Protein AF-0000000072249816 (afdb_homodimer)

Secondary structure (DSSP, 8-state):
-------S--HHHHHHHHHHHHHHHHT-HHHHHHHHTS-HHHHHHHHHHHHHHHTS--EE-STT--EE-HHHHHHHHHHHHHHHHHHHHHHHHHHHTT---EEEEEEE-TT-TT-SS-HHHHHHHHHHHH-TTEEEEEEE--HHHHHHHHHTTS-SEEEEE-SS--TTEEEEEEEEEEEEEEEETTSGGGGGGGG--GGGGGGSEEEEESS---HHHHHHHTTSEEEEEESSHHHHHHHHHTTS-BEEEEHHHHHHHHHTTSEEESSTTTSEEEEEEEEEEESSS---HHHHHHHHHHHHHHHH-/-------S--HHHHHHHHHHHHHHHHTSHHHHHHHHTS-HHHHHHHHHHHHHHHTS--EE-STT--EE-HHHHHHHHHHHHHHHHHHHHHHHHHHHTT---EEEEEEE-TT-TT-SS-HHHHHHHHHHHH-TTEEEEEEE--HHHHHHHHHTTS-SEEEEE-SS--TTEEEEEEEEEEEEEEEETTSGGGGGGGG--GGGGGGSEEEEESS---HHHHHHHTTSEEEEEESSHHHHHHHHHTTS-BEEEEHHHHHHHHHTTSEEESSTTTSEEEEEEEEEEESSS---HHHHHHHHHHHHHHHH-

Organism: Acinetobacter pittii (strain PHEA-2) (NCBI:txid871585)

Radius of gyration: 24.22 Å; Cα contacts (8 Å, |Δi|>4): 1113; chains: 2; bounding box: 55×67×76 Å

Nearest PDB structures (foldseek):
  4x6g-assembly1_D  TM=6.056E-01  e=1.115E-17  Pseudomonas aeruginosa PAO1
  6g1d-assembly1_C  TM=5.534E-01  e=1.334E-17  Corynebacterium glutamicum
  4x6g-assembly2_H  TM=5.578E-01  e=2.338E-16  Pseudomonas aeruginosa PAO1
  7dwn-assembly1_D  TM=5.318E-01  e=5.863E-15  Aliivibrio fischeri ES114
  2y7w-assembly2_C  TM=6.709E-01  e=2.942E-09  Burkholderia sp. DNT

Foldseek 3Di:
DPLLAPPDCDPLNLVLLVLLLLCVVQLHLVSSCVVVVHDSVVSVVSQVVNCSNNVHHQWDDDPVGTDGDPVNVVSSVVSLLVVLVVQLVVLVVVVVVVAPAGEAFEEEEPDCCLPDLCLVVVLVVVLCVVHVRYHYHYHYDAPVVRVVCQQSRSHQKYKFWCADDDPQKDWAFDDKWKKFKKAWLLAPCLVPQQDDDLQCQQVAEAEDEPGGDHPVLVVLCVSYNHDHYDPDQVRRVVVRLVRRYMYMDTCSSCVVCVVVNTMDGHNRVPGMDIITITMMHGPDDDHRVSSVSSVVSSVVSVVVD/DPLLAPPDCDPLNLVLLVLLLLCVVQLHLVSSCVVVVHDSVVSVVSQVVNCSNNVHHQWDDDPVGTDGDPVNVVSSVVSLLVVLVVQLVVLVVVVVVVAPAGEAFEEEEPDCCLPDLCLVVVLVVVLCVVHVRYHYHYHYDAPVVRVVCQQSRSHQKYKFWCADDDPQKDWAFDDKWKKFKKAWLLAPCLVPQQDDDLQCQQVAEAEDEPGGDHPVLVVLCVSHNHDHYDPDQVRRVVVRLVRRYMYMDTCSSCVVCVVVNTMDGHNRVPGMDIITITMMHGPDDDHRVSSVSSVVSSVVSVVVD

Solvent-accessible surface area (backbone atoms only — not comparable to full-atom values): 31962 Å² total; per-residue (Å²): 130,75,76,54,63,75,81,70,88,44,72,67,49,50,50,40,51,49,52,50,48,43,27,59,50,26,55,26,59,68,55,25,20,72,75,70,72,44,53,52,69,55,53,51,50,42,49,50,51,47,26,57,42,65,67,45,67,40,57,46,75,62,74,77,32,69,41,70,31,73,59,20,52,52,50,49,52,51,46,44,40,51,52,28,51,52,52,50,51,52,34,53,56,28,46,75,66,74,38,72,47,44,76,45,36,37,29,33,42,82,80,55,79,54,45,84,84,38,62,67,37,53,38,51,29,50,48,49,69,77,27,73,56,41,29,46,33,35,35,65,49,52,66,66,56,35,54,50,32,20,67,58,46,53,18,64,30,25,39,37,71,67,62,75,89,41,71,56,44,41,79,40,88,73,45,76,44,47,26,30,31,30,32,5,58,74,20,88,52,52,86,49,23,80,74,58,58,72,82,56,42,45,79,40,43,17,50,37,70,52,44,72,64,36,71,70,53,52,58,57,54,68,52,41,31,62,54,29,38,15,46,44,70,63,39,38,49,39,45,17,61,34,18,67,24,33,30,70,42,44,49,61,67,45,40,63,41,38,76,71,59,42,36,44,57,37,28,60,91,77,39,60,46,76,42,46,28,24,41,33,32,47,55,68,87,82,66,53,61,65,55,51,52,50,49,52,52,39,51,53,49,61,74,75,100,129,76,75,53,62,73,81,68,88,44,70,67,48,50,50,41,50,49,51,51,48,42,27,59,51,27,54,26,60,70,53,25,20,72,76,71,71,45,53,53,69,55,52,51,49,43,49,50,51,47,25,58,41,64,66,45,67,40,56,45,74,59,74,78,33,69,41,72,31,74,60,20,53,53,50,48,52,52,46,44,38,50,52,27,50,52,49,50,50,51,33,54,55,29,47,76,66,73,39,71,48,45,78,47,36,37,27,33,40,80,80,54,80,52,45,84,85,40,61,66,37,53,38,51,28,50,47,50,70,77,28,75,56,42,29,46,34,34,34,65,48,53,64,65,56,33,52,51,32,20,67,59,46,54,19,64,30,27,39,37,71,66,62,74,88,39,71,58,43,41,79,41,88,72,45,75,42,48,29,31,31,29,32,5,57,74,19,89,52,52,88,48,25,80,75,57,59,71,81,55,42,46,78,40,43,17,51,36,70,52,43,72,63,38,71,70,53,51,58,57,54,68,52,40,31,62,55,29,37,13,46,45,71,64,40,38,49,41,45,17,61,33,18,66,23,33,30,70,42,44,49,58,66,44,40,64,41,38,76,71,59,40,34,43,58,37,28,61,91,77,39,60,47,73,43,45,27,23,40,33,30,48,53,70,88,82,66,53,62,66,56,50,51,51,50,53,52,40,52,52,49,64,74,72,101

Structure (mmCIF, N/CA/C/O backbone):
data_AF-0000000072249816-model_v1
#
loop_
_entity.id
_entity.type
_entity.pdbx_description
1 polymer 'Transcriptional regulator'
#
loop_
_atom_site.group_PDB
_atom_site.id
_atom_site.type_symbol
_atom_site.label_atom_id
_atom_site.label_alt_id
_atom_site.label_comp_id
_atom_site.label_asym_id
_atom_site.label_entity_id
_atom_site.label_seq_id
_atom_site.pdbx_PDB_ins_code
_atom_site.Cartn_x
_atom_site.Cartn_y
_atom_site.Cartn_z
_atom_site.occupancy
_atom_site.B_iso_or_equiv
_atom_site.auth_seq_id
_atom_site.auth_comp_id
_atom_site.auth_asym_id
_atom_site.auth_atom_id
_atom_site.pdbx_PDB_model_num
ATOM 1 N N . MET A 1 1 ? 0.755 10.743 -43.551 1 25.53 1 MET A N 1
ATOM 2 C CA . MET A 1 1 ? 0.562 9.318 -43.294 1 25.53 1 MET A CA 1
ATOM 3 C C . MET A 1 1 ? -0.553 9.094 -42.278 1 25.53 1 MET A C 1
ATOM 5 O O . MET A 1 1 ? -0.63 9.798 -41.27 1 25.53 1 MET A O 1
ATOM 9 N N . LYS A 1 2 ? -1.658 8.435 -42.629 1 35.37 2 LYS A N 1
ATOM 10 C CA . LYS A 1 2 ? -2.855 8.132 -41.85 1 35.37 2 LYS A CA 1
ATOM 11 C C . LYS A 1 2 ? -2.49 7.581 -40.474 1 35.37 2 LYS A C 1
ATOM 13 O O . LYS A 1 2 ? -1.516 6.839 -40.335 1 35.37 2 LYS A O 1
ATOM 18 N N . PRO A 1 3 ? -2.859 8.143 -39.456 1 36.42 3 PRO A N 1
ATOM 19 C CA . PRO A 1 3 ? -2.564 7.537 -38.156 1 36.42 3 PRO A CA 1
ATOM 20 C C . PRO A 1 3 ? -2.72 6.018 -38.165 1 36.42 3 PRO A C 1
ATOM 22 O O . PRO A 1 3 ? -3.739 5.501 -38.632 1 36.42 3 PRO A O 1
ATOM 25 N N . LYS A 1 4 ? -1.803 5.319 -38.584 1 37.99 4 LYS A N 1
ATOM 26 C CA . LYS A 1 4 ? -1.902 3.863 -38.625 1 37.99 4 LYS A CA 1
ATOM 27 C C . LYS A 1 4 ? -2.565 3.322 -37.361 1 37.99 4 LYS A C 1
ATOM 29 O O . LYS A 1 4 ? -1.973 3.358 -36.28 1 37.99 4 LYS A O 1
ATOM 34 N N . LYS A 1 5 ? -3.882 3.415 -37.203 1 45.05 5 LYS A N 1
ATOM 35 C CA . LYS A 1 5 ? -4.727 2.825 -36.169 1 45.05 5 LYS A CA 1
ATOM 36 C C . LYS A 1 5 ? -4.392 1.351 -35.961 1 45.05 5 LYS A C 1
ATOM 38 O O . LYS A 1 5 ? -3.939 0.675 -36.887 1 45.05 5 LYS A O 1
ATOM 43 N N . LEU A 1 6 ? -4.098 0.973 -34.747 1 47.79 6 LEU A N 1
ATOM 44 C CA . LEU A 1 6 ? -3.891 -0.442 -34.457 1 47.79 6 LEU A CA 1
ATOM 45 C C . LEU A 1 6 ? -4.992 -1.292 -35.081 1 47.79 6 LEU A C 1
ATOM 47 O O . LEU A 1 6 ? -6 -1.584 -34.433 1 47.79 6 LEU A O 1
ATOM 51 N N . ASN A 1 7 ? -5.336 -1.299 -36.279 1 45.24 7 ASN A N 1
ATOM 52 C CA . ASN A 1 7 ? -6.415 -2.038 -36.926 1 45.24 7 ASN A CA 1
ATOM 53 C C . ASN A 1 7 ? -6.388 -3.516 -36.546 1 45.24 7 ASN A C 1
ATOM 55 O O . ASN A 1 7 ? -7.439 -4.141 -36.392 1 45.24 7 ASN A O 1
ATOM 59 N N . GLN A 1 8 ? -5.219 -4.19 -36.523 1 45.59 8 GLN A N 1
ATOM 60 C CA . GLN A 1 8 ? -5.104 -5.598 -36.159 1 45.59 8 GLN A CA 1
ATOM 61 C C . GLN A 1 8 ? -4.003 -5.811 -35.124 1 45.59 8 GLN A C 1
ATOM 63 O O . GLN A 1 8 ? -2.88 -5.333 -35.298 1 45.59 8 GLN A O 1
ATOM 68 N N . VAL A 1 9 ? -4.52 -6.211 -33.939 1 49.81 9 VAL A N 1
ATOM 69 C CA . VAL A 1 9 ? -3.543 -6.537 -32.905 1 49.81 9 VAL A CA 1
ATOM 70 C C . VAL A 1 9 ? -2.828 -7.838 -33.263 1 49.81 9 VAL A C 1
ATOM 72 O O . VAL A 1 9 ? -3.459 -8.894 -33.362 1 49.81 9 VAL A O 1
ATOM 75 N N . THR A 1 10 ? -1.571 -7.753 -33.672 1 53.46 10 THR A N 1
ATOM 76 C CA . THR A 1 10 ? -0.736 -8.901 -34.01 1 53.46 10 THR A CA 1
ATOM 77 C C . THR A 1 10 ? 0.048 -9.377 -32.79 1 53.46 10 THR A C 1
ATOM 79 O O . THR A 1 10 ? 0.032 -8.728 -31.743 1 53.46 10 THR A O 1
ATOM 82 N N . ASP A 1 11 ? 0.606 -10.57 -32.869 1 57.52 11 ASP A N 1
ATOM 83 C CA . ASP A 1 11 ? 1.483 -11.109 -31.834 1 57.52 11 ASP A CA 1
ATOM 84 C C . ASP A 1 11 ? 2.568 -10.103 -31.455 1 57.52 11 ASP A C 1
ATOM 86 O O . ASP A 1 11 ? 2.913 -9.968 -30.28 1 57.52 11 ASP A O 1
ATOM 90 N N . PHE A 1 12 ? 3.017 -9.535 -32.503 1 56.73 12 PHE A N 1
ATOM 91 C CA . PHE A 1 12 ? 4.065 -8.544 -32.289 1 56.73 12 PHE A CA 1
ATOM 92 C C . PHE A 1 12 ? 3.541 -7.371 -31.47 1 56.73 12 PHE A C 1
ATOM 94 O O . PHE A 1 12 ? 4.236 -6.865 -30.586 1 56.73 12 PHE A O 1
ATOM 101 N N . ASP A 1 13 ? 2.372 -7.041 -31.68 1 67.45 13 ASP A N 1
ATOM 102 C CA . ASP A 1 13 ? 1.775 -5.952 -30.913 1 67.45 13 ASP A CA 1
ATOM 103 C C . ASP A 1 13 ? 1.629 -6.332 -29.441 1 67.45 13 ASP A C 1
ATOM 105 O O . ASP A 1 13 ? 1.894 -5.517 -28.555 1 67.45 13 ASP A O 1
ATOM 109 N N . ILE A 1 14 ? 1.343 -7.559 -29.304 1 70.65 14 ILE A N 1
ATOM 110 C CA . ILE A 1 14 ? 1.154 -8.05 -27.943 1 70.65 14 ILE A CA 1
ATOM 111 C C . ILE A 1 14 ? 2.488 -8.038 -27.2 1 70.65 14 ILE A C 1
ATOM 113 O O . ILE A 1 14 ? 2.545 -7.693 -26.017 1 70.65 14 ILE A O 1
ATOM 117 N N . LYS A 1 15 ? 3.494 -8.378 -27.899 1 77.05 15 LYS A N 1
ATOM 118 C CA . LYS A 1 15 ? 4.834 -8.341 -27.32 1 77.05 15 LYS A CA 1
ATOM 119 C C . LYS A 1 15 ? 5.218 -6.922 -26.911 1 77.05 15 LYS A C 1
ATOM 121 O O . LYS A 1 15 ? 5.763 -6.71 -25.825 1 77.05 15 LYS A O 1
ATOM 126 N N . LEU A 1 16 ? 4.94 -6.016 -27.775 1 79.57 16 LEU A N 1
ATOM 127 C CA . LEU A 1 16 ? 5.244 -4.619 -27.484 1 79.57 16 LEU A CA 1
ATOM 128 C C . LEU A 1 16 ? 4.449 -4.129 -26.278 1 79.57 16 LEU A C 1
ATOM 130 O O . LEU A 1 16 ? 4.978 -3.403 -25.433 1 79.57 16 LEU A O 1
ATOM 134 N N . LEU A 1 17 ? 3.254 -4.588 -26.251 1 80.7 17 LEU A N 1
ATOM 135 C CA . LEU A 1 17 ? 2.393 -4.215 -25.133 1 80.7 17 LEU A CA 1
ATOM 136 C C . LEU A 1 17 ? 2.923 -4.791 -23.824 1 80.7 17 LEU A C 1
ATOM 138 O O . LEU A 1 17 ? 2.902 -4.118 -22.791 1 80.7 17 LEU A O 1
ATOM 142 N N . LYS A 1 18 ? 3.448 -5.959 -23.9 1 81.19 18 LYS A N 1
ATOM 143 C CA . LYS A 1 18 ? 4.017 -6.607 -22.722 1 81.19 18 LYS A CA 1
ATOM 144 C C . LYS A 1 18 ? 5.286 -5.896 -22.262 1 81.19 18 LYS A C 1
ATOM 146 O O . LYS A 1 18 ? 5.53 -5.764 -21.061 1 81.19 18 LYS A O 1
ATOM 151 N N . ILE A 1 19 ? 6.061 -5.516 -23.165 1 82.47 19 ILE A N 1
ATOM 152 C CA . ILE A 1 19 ? 7.279 -4.778 -22.85 1 82.47 19 ILE A CA 1
ATOM 153 C C . ILE A 1 19 ? 6.923 -3.471 -22.144 1 82.47 19 ILE A C 1
ATOM 155 O O . ILE A 1 19 ? 7.512 -3.134 -21.114 1 82.47 19 ILE A O 1
ATOM 159 N N . PHE A 1 20 ? 5.921 -2.763 -22.715 1 86.24 20 PHE A N 1
ATOM 160 C CA . PHE A 1 20 ? 5.452 -1.521 -22.112 1 86.24 20 PHE A CA 1
ATOM 161 C C . PHE A 1 20 ? 4.946 -1.765 -20.695 1 86.24 20 PHE A C 1
ATOM 163 O O . PHE A 1 20 ? 5.294 -1.027 -19.771 1 86.24 20 PHE A O 1
ATOM 170 N N . LYS A 1 21 ? 4.19 -2.77 -20.557 1 85.31 21 LYS A N 1
ATOM 171 C CA . LYS A 1 21 ? 3.662 -3.103 -19.237 1 85.31 21 LYS A CA 1
ATOM 172 C C . LYS A 1 21 ? 4.79 -3.362 -18.242 1 85.31 21 LYS A C 1
ATOM 174 O O . LYS A 1 21 ? 4.732 -2.908 -17.098 1 85.31 21 LYS A O 1
ATOM 179 N N . THR A 1 22 ? 5.781 -4.082 -18.644 1 82.14 22 THR A N 1
ATOM 180 C CA . THR A 1 22 ? 6.905 -4.423 -17.779 1 82.14 22 THR A CA 1
ATOM 181 C C . THR A 1 22 ? 7.678 -3.17 -17.377 1 82.14 22 THR A C 1
ATOM 183 O O . THR A 1 22 ? 8.063 -3.018 -16.216 1 82.14 22 THR A O 1
ATOM 186 N N . VAL A 1 23 ? 7.848 -2.32 -18.343 1 83.45 23 VAL A N 1
ATOM 187 C CA . VAL A 1 23 ? 8.544 -1.067 -18.07 1 83.45 23 VAL A CA 1
ATOM 188 C C . VAL A 1 23 ? 7.76 -0.254 -17.042 1 83.45 23 VAL A C 1
ATOM 190 O O . VAL A 1 23 ? 8.346 0.351 -16.142 1 83.45 23 VAL A O 1
ATOM 193 N N . CYS A 1 24 ? 6.466 -0.272 -17.216 1 81.74 24 CYS A N 1
ATOM 194 C CA . CYS A 1 24 ? 5.611 0.478 -16.303 1 81.74 24 CYS A CA 1
ATOM 195 C C . CYS A 1 24 ? 5.649 -0.123 -14.903 1 81.74 24 CYS A C 1
ATOM 197 O O . CYS A 1 24 ? 5.699 0.606 -13.91 1 81.74 24 CYS A O 1
ATOM 199 N N . ASP A 1 25 ? 5.623 -1.416 -14.907 1 75.95 25 ASP A N 1
ATOM 200 C CA . ASP A 1 25 ? 5.643 -2.124 -13.631 1 75.95 25 ASP A CA 1
ATOM 201 C C . ASP A 1 25 ? 6.941 -1.856 -12.874 1 75.95 25 ASP A C 1
ATOM 203 O O . ASP A 1 25 ? 6.937 -1.732 -11.648 1 75.95 25 ASP A O 1
ATOM 207 N N . CYS A 1 26 ? 8.026 -1.753 -13.655 1 70.74 26 CYS A N 1
ATOM 208 C CA . CYS A 1 26 ? 9.347 -1.564 -13.065 1 70.74 26 CYS A CA 1
ATOM 209 C C . CYS A 1 26 ? 9.646 -0.083 -12.861 1 70.74 26 CYS A C 1
ATOM 211 O O . CYS A 1 26 ? 10.59 0.272 -12.153 1 70.74 26 CYS A O 1
ATOM 213 N N . HIS A 1 27 ? 8.835 0.771 -13.477 1 66.83 27 HIS A N 1
ATOM 214 C CA . HIS A 1 27 ? 8.992 2.221 -13.475 1 66.83 27 HIS A CA 1
ATOM 215 C C . HIS A 1 27 ? 10.382 2.625 -13.954 1 66.83 27 HIS A C 1
ATOM 217 O O . HIS A 1 27 ? 10.9 3.672 -13.558 1 66.83 27 HIS A O 1
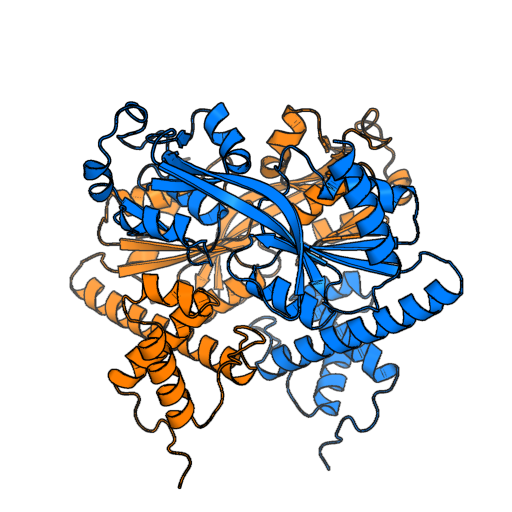ATOM 223 N N . SER A 1 28 ? 11.072 1.723 -14.576 1 70.06 28 SER A N 1
ATOM 224 C CA . SER A 1 28 ? 12.44 1.962 -15.023 1 70.06 28 SER A CA 1
ATOM 225 C C . SER A 1 28 ? 12.791 1.089 -16.223 1 70.06 28 SER A C 1
ATOM 227 O O . SER A 1 28 ? 12.496 -0.108 -16.234 1 70.06 28 SER A O 1
ATOM 229 N N . PHE A 1 29 ? 13.452 1.753 -17.197 1 75.12 29 PHE A N 1
ATOM 230 C CA . PHE A 1 29 ? 13.931 0.997 -18.348 1 75.12 29 PHE A CA 1
ATOM 231 C C . PHE A 1 29 ? 15.067 0.064 -17.949 1 75.12 29 PHE A C 1
ATOM 233 O O . PHE A 1 29 ? 15.145 -1.069 -18.43 1 75.12 29 PHE A O 1
ATOM 240 N N . THR A 1 30 ? 15.762 0.579 -16.96 1 70.95 30 THR A N 1
ATOM 241 C CA . THR A 1 30 ? 16.9 -0.214 -16.507 1 70.95 30 THR A CA 1
ATOM 242 C C . THR A 1 30 ? 16.429 -1.468 -15.778 1 70.95 30 THR A C 1
ATOM 244 O O . THR A 1 30 ? 16.917 -2.568 -16.044 1 70.95 30 THR A O 1
ATOM 247 N N . SER A 1 31 ? 15.504 -1.276 -14.958 1 72.28 31 SER A N 1
ATOM 248 C CA . SER A 1 31 ? 14.989 -2.417 -14.207 1 72.28 31 SER A CA 1
ATOM 249 C C . SER A 1 31 ? 14.256 -3.394 -15.119 1 72.28 31 SER A C 1
ATOM 251 O O . SER A 1 31 ? 14.294 -4.606 -14.899 1 72.28 31 SER A O 1
ATOM 253 N N . ALA A 1 32 ? 13.66 -2.85 -16.1 1 79.09 32 ALA A N 1
ATOM 254 C CA . ALA A 1 32 ? 12.916 -3.677 -17.047 1 79.09 32 ALA A CA 1
ATOM 255 C C . ALA A 1 32 ? 13.857 -4.565 -17.857 1 79.09 32 ALA A C 1
ATOM 257 O O . ALA A 1 32 ? 13.461 -5.634 -18.327 1 79.09 32 ALA A O 1
ATOM 258 N N . GLU A 1 33 ? 15.128 -4.16 -17.916 1 78.96 33 GLU A N 1
ATOM 259 C CA . GLU A 1 33 ? 16.11 -4.957 -18.646 1 78.96 33 GLU A CA 1
ATOM 260 C C . GLU A 1 33 ? 16.262 -6.345 -18.03 1 78.96 33 GLU A C 1
ATOM 262 O O . GLU A 1 33 ? 16.268 -7.35 -18.745 1 78.96 33 GLU A O 1
ATOM 267 N N . SER A 1 34 ? 16.363 -6.309 -16.839 1 69.9 34 SER A N 1
ATOM 268 C CA . SER A 1 34 ? 16.598 -7.555 -16.116 1 69.9 34 SER A CA 1
ATOM 269 C C . SER A 1 34 ? 15.399 -8.492 -16.225 1 69.9 34 SER A C 1
ATOM 271 O O . SER A 1 34 ? 15.564 -9.704 -16.38 1 69.9 34 SER A O 1
ATOM 273 N N . ILE A 1 35 ? 14.317 -7.942 -16.257 1 67.88 35 ILE A N 1
ATOM 274 C CA . ILE A 1 35 ? 13.089 -8.73 -16.242 1 67.88 35 ILE A CA 1
ATOM 275 C C . ILE A 1 35 ? 12.792 -9.249 -17.647 1 67.88 35 ILE A C 1
ATOM 277 O O . ILE A 1 35 ? 12.393 -10.404 -17.817 1 67.88 35 ILE A O 1
ATOM 281 N N . LEU A 1 36 ? 13.048 -8.442 -18.651 1 75.74 36 LEU A N 1
ATOM 282 C CA . LEU A 1 36 ? 12.679 -8.769 -20.023 1 75.74 36 LEU A CA 1
ATOM 283 C C . LEU A 1 36 ? 13.809 -9.511 -20.729 1 75.74 36 LEU A C 1
ATOM 285 O O . LEU A 1 36 ? 13.587 -10.156 -21.756 1 75.74 36 LEU A O 1
ATOM 289 N N . GLY A 1 37 ? 15.05 -9.358 -20.21 1 74.17 37 GLY A N 1
ATOM 290 C CA . GLY A 1 37 ? 16.193 -10.014 -20.824 1 74.17 37 GLY A CA 1
ATOM 291 C C . GLY A 1 37 ? 16.636 -9.355 -22.117 1 74.17 37 GLY A C 1
ATOM 292 O O . GLY A 1 37 ? 17.185 -10.016 -23.001 1 74.17 37 GLY A O 1
ATOM 293 N N . ILE A 1 38 ? 16.219 -8.185 -22.353 1 79.79 38 ILE A N 1
ATOM 294 C CA . ILE A 1 38 ? 16.636 -7.431 -23.53 1 79.79 38 ILE A CA 1
ATOM 295 C C . ILE A 1 38 ? 17.271 -6.111 -23.099 1 79.79 38 ILE A C 1
ATOM 297 O O . ILE A 1 38 ? 17.069 -5.657 -21.97 1 79.79 38 ILE A O 1
ATOM 301 N N . SER A 1 39 ? 18.131 -5.562 -23.917 1 84.62 39 SER A N 1
ATOM 302 C CA . SER A 1 39 ? 18.883 -4.353 -23.596 1 84.62 39 SER A CA 1
ATOM 303 C C . SER A 1 39 ? 17.96 -3.146 -23.467 1 84.62 39 SER A C 1
ATOM 305 O O . SER A 1 39 ? 16.86 -3.137 -24.023 1 84.62 39 SER A O 1
ATOM 307 N N . ARG A 1 40 ? 18.448 -2.17 -22.793 1 85.85 40 ARG A N 1
ATOM 308 C CA . ARG A 1 40 ? 17.724 -0.914 -22.627 1 85.85 40 ARG A CA 1
ATOM 309 C C . ARG A 1 40 ? 17.431 -0.268 -23.977 1 85.85 40 ARG A C 1
ATOM 311 O O . ARG A 1 40 ? 16.366 0.32 -24.171 1 85.85 40 ARG A O 1
ATOM 318 N N . SER A 1 41 ? 18.406 -0.316 -24.896 1 86.22 41 SER A N 1
ATOM 319 C CA . SER A 1 41 ? 18.223 0.236 -26.234 1 86.22 41 SER A CA 1
ATOM 320 C C . SER A 1 41 ? 17.099 -0.478 -26.977 1 86.22 41 SER A C 1
ATOM 322 O O . SER A 1 41 ? 16.295 0.161 -27.66 1 86.22 41 SER A O 1
ATOM 324 N N . ALA A 1 42 ? 17.054 -1.824 -26.762 1 86.46 42 ALA A N 1
ATOM 325 C CA . ALA A 1 42 ? 15.989 -2.605 -27.386 1 86.46 42 ALA A CA 1
ATOM 326 C C . ALA A 1 42 ? 14.627 -2.236 -26.805 1 86.46 42 ALA A C 1
ATOM 328 O O . ALA A 1 42 ? 13.645 -2.112 -27.54 1 86.46 42 ALA A O 1
ATOM 329 N N . ILE A 1 43 ? 14.594 -2.09 -25.492 1 88.6 43 ILE A N 1
ATOM 330 C CA . ILE A 1 43 ? 13.357 -1.692 -24.829 1 88.6 43 ILE A CA 1
ATOM 331 C C . ILE A 1 43 ? 12.894 -0.341 -25.369 1 88.6 43 ILE A C 1
ATOM 333 O O . ILE A 1 43 ? 11.714 -0.163 -25.683 1 88.6 43 ILE A O 1
ATOM 337 N N . SER A 1 44 ? 13.814 0.634 -25.508 1 86.96 44 SER A N 1
ATOM 338 C CA . SER A 1 44 ? 13.497 1.971 -26 1 86.96 44 SER A CA 1
ATOM 339 C C . SER A 1 44 ? 12.971 1.923 -27.431 1 86.96 44 SER A C 1
ATOM 341 O O . SER A 1 44 ? 12.03 2.64 -27.776 1 86.96 44 SER A O 1
ATOM 343 N N . LEU A 1 45 ? 13.572 1.086 -28.262 1 86.89 45 LEU A N 1
ATOM 344 C CA . LEU A 1 45 ? 13.141 0.919 -29.646 1 86.89 45 LEU A CA 1
ATOM 345 C C . LEU A 1 45 ? 11.725 0.357 -29.711 1 86.89 45 LEU A C 1
ATOM 347 O O . LEU A 1 45 ? 10.899 0.833 -30.493 1 86.89 45 LEU A O 1
ATOM 351 N N . HIS A 1 46 ? 11.554 -0.641 -28.891 1 85.8 46 HIS A N 1
ATOM 352 C CA . HIS A 1 46 ? 10.233 -1.258 -28.851 1 85.8 46 HIS A CA 1
ATOM 353 C C . HIS A 1 46 ? 9.177 -0.267 -28.372 1 85.8 46 HIS A C 1
ATOM 355 O O . HIS A 1 46 ? 8.06 -0.245 -28.892 1 85.8 46 HIS A O 1
ATOM 361 N N . MET A 1 47 ? 9.509 0.529 -27.418 1 87.2 47 MET A N 1
ATOM 362 C CA . MET A 1 47 ? 8.604 1.548 -26.892 1 87.2 47 MET A CA 1
ATOM 363 C C . MET A 1 47 ? 8.267 2.58 -27.963 1 87.2 47 MET A C 1
ATOM 365 O O . MET A 1 47 ? 7.108 2.973 -28.109 1 87.2 47 MET A O 1
ATOM 369 N N . SER A 1 48 ? 9.29 3.018 -28.668 1 87.84 48 SER A N 1
ATOM 370 C CA . SER A 1 48 ? 9.089 3.982 -29.745 1 87.84 48 SER A CA 1
ATOM 371 C C . SER A 1 48 ? 8.206 3.406 -30.846 1 87.84 48 SER A C 1
ATOM 373 O O . SER A 1 48 ? 7.346 4.103 -31.389 1 87.84 48 SER A O 1
ATOM 375 N N . ASP A 1 49 ? 8.473 2.188 -31.165 1 84.37 49 ASP A N 1
ATOM 376 C CA . ASP A 1 49 ? 7.664 1.514 -32.176 1 84.37 49 ASP A CA 1
ATOM 377 C C . ASP A 1 49 ? 6.197 1.455 -31.755 1 84.37 49 ASP A C 1
ATOM 379 O O . ASP A 1 49 ? 5.303 1.726 -32.56 1 84.37 49 ASP A O 1
ATOM 383 N N . LEU A 1 50 ? 5.965 1.078 -30.528 1 85.55 50 LEU A N 1
ATOM 384 C CA . LEU A 1 50 ? 4.608 1.002 -29.999 1 85.55 50 LEU A CA 1
ATOM 385 C C . LEU A 1 50 ? 3.927 2.365 -30.05 1 85.55 50 LEU A C 1
ATOM 387 O O . LEU A 1 50 ? 2.774 2.473 -30.475 1 85.55 50 LEU A O 1
ATOM 391 N N . GLU A 1 51 ? 4.64 3.405 -29.642 1 88.13 51 GLU A N 1
ATOM 392 C CA . GLU A 1 51 ? 4.094 4.758 -29.641 1 88.13 51 GLU A CA 1
ATOM 393 C C . GLU A 1 51 ? 3.768 5.223 -31.058 1 88.13 51 GLU A C 1
ATOM 395 O O . GLU A 1 51 ? 2.746 5.874 -31.284 1 88.13 51 GLU A O 1
ATOM 400 N N . ASN A 1 52 ? 4.575 4.86 -31.983 1 81.45 52 ASN A N 1
ATOM 401 C CA . ASN A 1 52 ? 4.35 5.203 -33.383 1 81.45 52 ASN A CA 1
ATOM 402 C C . ASN A 1 52 ? 3.117 4.499 -33.942 1 81.45 52 ASN A C 1
ATOM 404 O O . ASN A 1 52 ? 2.329 5.104 -34.671 1 81.45 52 ASN A O 1
ATOM 408 N N . ARG A 1 53 ? 2.993 3.302 -33.587 1 75.35 53 ARG A N 1
ATOM 409 C CA . ARG A 1 53 ? 1.869 2.513 -34.08 1 75.35 53 ARG A CA 1
ATOM 410 C C . ARG A 1 53 ? 0.55 3.021 -33.508 1 75.35 53 ARG A C 1
ATOM 412 O O . ARG A 1 53 ? -0.476 3.004 -34.191 1 75.35 53 ARG A O 1
ATOM 419 N N . LEU A 1 54 ? 0.652 3.419 -32.268 1 78.74 54 LEU A N 1
ATOM 420 C CA . LEU A 1 54 ? -0.553 3.894 -31.597 1 78.74 54 LEU A CA 1
ATOM 421 C C . LEU A 1 54 ? -0.808 5.364 -31.912 1 78.74 54 LEU A C 1
ATOM 423 O O . LEU A 1 54 ? -1.918 5.863 -31.711 1 78.74 54 LEU A O 1
ATOM 427 N N . GLY A 1 55 ? 0.222 6.079 -32.322 1 78.54 55 GLY A N 1
ATOM 428 C CA . GLY A 1 55 ? 0.114 7.499 -32.618 1 78.54 55 GLY A CA 1
ATOM 429 C C . GLY A 1 55 ? 0.053 8.365 -31.375 1 78.54 55 GLY A C 1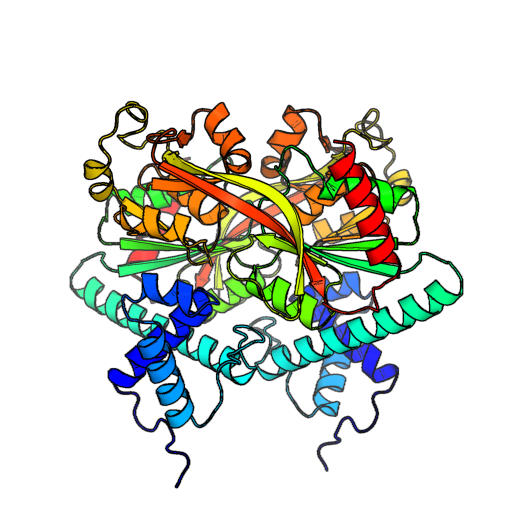
ATOM 430 O O . GLY A 1 55 ? -0.497 9.468 -31.406 1 78.54 55 GLY A O 1
ATOM 431 N N . ILE A 1 56 ? 0.398 7.775 -30.241 1 80.67 56 ILE A N 1
ATOM 432 C CA . ILE A 1 56 ? 0.364 8.53 -28.994 1 80.67 56 ILE A CA 1
ATOM 433 C C . ILE A 1 56 ? 1.635 8.261 -28.192 1 80.67 56 ILE A C 1
ATOM 435 O O . ILE A 1 56 ? 2.247 7.198 -28.324 1 80.67 56 ILE A O 1
ATOM 439 N N . ARG A 1 57 ? 2.004 9.277 -27.378 1 86.4 57 ARG A N 1
ATOM 440 C CA . ARG A 1 57 ? 3.111 9.103 -26.442 1 86.4 57 ARG A CA 1
ATOM 441 C C . ARG A 1 57 ? 2.636 8.452 -25.147 1 86.4 57 ARG A C 1
ATOM 443 O O . ARG A 1 57 ? 1.618 8.856 -24.581 1 86.4 57 ARG A O 1
ATOM 450 N N . LEU A 1 58 ? 3.372 7.374 -24.796 1 86.09 58 LEU A N 1
ATOM 451 C CA . LEU A 1 58 ? 2.928 6.596 -23.644 1 86.09 58 LEU A CA 1
ATOM 452 C C . LEU A 1 58 ? 3.688 7.004 -22.387 1 86.09 58 LEU A C 1
ATOM 454 O O . LEU A 1 58 ? 3.187 6.839 -21.272 1 86.09 58 LEU A O 1
ATOM 458 N N . CYS A 1 59 ? 4.89 7.467 -22.554 1 84.57 59 CYS A N 1
ATOM 459 C CA . CYS A 1 59 ? 5.692 7.817 -21.388 1 84.57 59 CYS A CA 1
ATOM 460 C C . CYS A 1 59 ? 6.652 8.956 -21.708 1 84.57 59 CYS A C 1
ATOM 462 O O . CYS A 1 59 ? 6.902 9.253 -22.877 1 84.57 59 CYS A O 1
ATOM 464 N N . GLN A 1 60 ? 6.881 9.676 -20.667 1 79.6 60 GLN A N 1
ATOM 465 C CA . GLN A 1 60 ? 7.991 10.621 -20.712 1 79.6 60 GLN A CA 1
ATOM 466 C C . GLN A 1 60 ? 9.294 9.962 -20.268 1 79.6 60 GLN A C 1
ATOM 468 O O . GLN A 1 60 ? 9.301 9.153 -19.338 1 79.6 60 GLN A O 1
ATOM 473 N N . ARG A 1 61 ? 10.243 10.054 -21.234 1 72.91 61 ARG A N 1
ATOM 474 C CA . ARG A 1 61 ? 11.539 9.467 -20.907 1 72.91 61 ARG A CA 1
ATOM 475 C C . ARG A 1 61 ? 12.668 10.464 -21.146 1 72.91 61 ARG A C 1
ATOM 477 O O . ARG A 1 61 ? 12.496 11.44 -21.879 1 72.91 61 ARG A O 1
ATOM 484 N N . GLY A 1 62 ? 13.67 10.35 -20.365 1 65.63 62 GLY A N 1
ATOM 485 C CA . GLY A 1 62 ? 14.816 11.241 -20.442 1 65.63 62 GLY A CA 1
ATOM 486 C C . GLY A 1 62 ? 15.335 11.666 -19.081 1 65.63 62 GLY A C 1
ATOM 487 O O . GLY A 1 62 ? 15.319 10.879 -18.132 1 65.63 62 GLY A O 1
ATOM 488 N N . ARG A 1 63 ? 15.736 12.882 -19.08 1 61.44 63 ARG A N 1
ATOM 489 C CA . ARG A 1 63 ? 16.421 13.411 -17.905 1 61.44 63 ARG A CA 1
ATOM 490 C C . ARG A 1 63 ? 15.471 13.515 -16.717 1 61.44 63 ARG A C 1
ATOM 492 O O . ARG A 1 63 ? 15.897 13.41 -15.564 1 61.44 63 ARG A O 1
ATOM 499 N N . ALA A 1 64 ? 14.249 13.627 -17.135 1 60.35 64 ALA A N 1
ATOM 500 C CA . ALA A 1 64 ? 13.27 13.842 -16.073 1 60.35 64 ALA A CA 1
ATOM 501 C C . ALA A 1 64 ? 12.789 12.515 -15.493 1 60.35 64 ALA A C 1
ATOM 503 O O . ALA A 1 64 ? 11.998 12.494 -14.547 1 60.35 64 ALA A O 1
ATOM 504 N N . GLY A 1 65 ? 13.38 11.415 -15.981 1 66.95 65 GLY A N 1
ATOM 505 C CA . GLY A 1 65 ? 12.971 10.1 -15.514 1 66.95 65 GLY A CA 1
ATOM 506 C C . GLY A 1 65 ? 11.776 9.544 -16.265 1 66.95 65 GLY A C 1
ATOM 507 O O . GLY A 1 65 ? 11.34 10.123 -17.263 1 66.95 65 GLY A O 1
ATOM 508 N N . PHE A 1 66 ? 11.319 8.323 -15.841 1 73.42 66 PHE A N 1
ATOM 509 C CA . PHE A 1 66 ? 10.203 7.628 -16.473 1 73.42 66 PHE A CA 1
ATOM 510 C C . PHE A 1 66 ? 8.882 8.028 -15.828 1 73.42 66 PHE A C 1
ATOM 512 O O . PHE A 1 66 ? 8.75 8.002 -14.602 1 73.42 66 PHE A O 1
ATOM 519 N N . ALA A 1 67 ? 7.987 8.63 -16.627 1 79.15 67 ALA A N 1
ATOM 520 C CA . ALA A 1 67 ? 6.622 8.871 -16.167 1 79.15 67 ALA A CA 1
ATOM 521 C C . ALA A 1 67 ? 5.609 8.552 -17.262 1 79.15 67 ALA A C 1
ATOM 523 O O . ALA A 1 67 ? 5.84 8.851 -18.436 1 79.15 67 ALA A O 1
ATOM 524 N N . LEU A 1 68 ? 4.533 7.933 -16.784 1 80.07 68 LEU A N 1
ATOM 525 C CA . LEU A 1 68 ? 3.463 7.656 -17.736 1 80.07 68 LEU A CA 1
ATOM 526 C C . LEU A 1 68 ? 2.725 8.937 -18.112 1 80.07 68 LEU A C 1
ATOM 528 O O . LEU A 1 68 ? 2.496 9.798 -17.261 1 80.07 68 LEU A O 1
ATOM 532 N N . THR A 1 69 ? 2.457 9.09 -19.428 1 77.82 69 THR A N 1
ATOM 533 C CA . THR A 1 69 ? 1.484 10.097 -19.836 1 77.82 69 THR A CA 1
ATOM 534 C C . THR A 1 69 ? 0.07 9.67 -19.452 1 77.82 69 THR A C 1
ATOM 536 O O . THR A 1 69 ? -0.146 8.533 -19.026 1 77.82 69 THR A O 1
ATOM 539 N N . ASP A 1 70 ? -0.834 10.558 -19.597 1 71.46 70 ASP A N 1
ATOM 540 C CA . ASP A 1 70 ? -2.23 10.202 -19.362 1 71.46 70 ASP A CA 1
ATOM 541 C C . ASP A 1 70 ? -2.685 9.101 -20.317 1 71.46 70 ASP A C 1
ATOM 543 O O . ASP A 1 70 ? -3.365 8.159 -19.908 1 71.46 70 ASP A O 1
ATOM 547 N N . GLU A 1 71 ? -2.282 9.279 -21.49 1 75.18 71 GLU A N 1
ATOM 548 C CA . GLU A 1 71 ? -2.597 8.261 -22.488 1 75.18 71 GLU A CA 1
ATOM 549 C C . GLU A 1 71 ? -1.909 6.938 -22.163 1 75.18 71 GLU A C 1
ATOM 551 O O . GLU A 1 71 ? -2.49 5.867 -22.349 1 75.18 71 GLU A O 1
ATOM 556 N N . GLY A 1 72 ? -0.735 7.074 -21.643 1 80.81 72 GLY A N 1
ATOM 557 C CA . GLY A 1 72 ? 0.002 5.888 -21.237 1 80.81 72 GLY A CA 1
ATOM 558 C C . GLY A 1 72 ? -0.678 5.115 -20.122 1 80.81 72 GLY A C 1
ATOM 559 O O . GLY A 1 72 ? -0.733 3.884 -20.157 1 80.81 72 GLY A O 1
ATOM 560 N N . ARG A 1 73 ? -1.229 5.818 -19.245 1 79.7 73 ARG A N 1
ATOM 561 C CA . ARG A 1 73 ? -1.947 5.194 -18.138 1 79.7 73 ARG A CA 1
ATOM 562 C C . ARG A 1 73 ? -3.193 4.468 -18.633 1 79.7 73 ARG A C 1
ATOM 564 O O . ARG A 1 73 ? -3.498 3.365 -18.175 1 79.7 73 ARG A O 1
ATOM 571 N N . GLU A 1 74 ? -3.861 5.072 -19.576 1 76.07 74 GLU A N 1
ATOM 572 C CA . GLU A 1 74 ? -5.053 4.457 -20.153 1 76.07 74 GLU A CA 1
ATOM 573 C C . GLU A 1 74 ? -4.699 3.191 -20.929 1 76.07 74 GLU A C 1
ATOM 575 O O . GLU A 1 74 ? -5.363 2.162 -20.785 1 76.07 74 GLU A O 1
ATOM 580 N N . ILE A 1 75 ? -3.672 3.32 -21.712 1 78.66 75 ILE A N 1
ATOM 581 C CA . ILE A 1 75 ? -3.243 2.183 -22.52 1 78.66 75 ILE A CA 1
ATOM 582 C C . ILE A 1 75 ? -2.784 1.047 -21.609 1 78.66 75 ILE A C 1
ATOM 584 O O . ILE A 1 75 ? -3.047 -0.125 -21.887 1 78.66 75 ILE A O 1
ATOM 588 N N . LEU A 1 76 ? -2.116 1.429 -20.492 1 83.92 76 LEU A N 1
ATOM 589 C CA . LEU A 1 76 ? -1.678 0.428 -19.526 1 83.92 76 LEU A CA 1
ATOM 590 C C . LEU A 1 76 ? -2.869 -0.33 -18.951 1 83.92 76 LEU A C 1
ATOM 592 O O . LEU A 1 76 ? -2.827 -1.556 -18.823 1 83.92 76 LEU A O 1
ATOM 596 N N . GLU A 1 77 ? -3.898 0.346 -18.701 1 78.77 77 GLU A N 1
ATOM 597 C CA . GLU A 1 77 ? -5.116 -0.289 -18.207 1 78.77 77 GLU A CA 1
ATOM 598 C C . GLU A 1 77 ? -5.702 -1.241 -19.245 1 78.77 77 GLU A C 1
ATOM 600 O O . GLU A 1 77 ? -6.138 -2.344 -18.908 1 78.77 77 GLU A O 1
ATOM 605 N N . TYR A 1 78 ? -5.667 -0.791 -20.505 1 74.21 78 TYR A N 1
ATOM 606 C CA . TYR A 1 78 ? -6.178 -1.634 -21.58 1 74.21 78 TYR A CA 1
ATOM 607 C C . TYR A 1 78 ? -5.321 -2.883 -21.749 1 74.21 78 TYR A C 1
ATOM 609 O O . TYR A 1 78 ? -5.843 -3.973 -21.994 1 74.21 78 TYR A O 1
ATOM 617 N N . ILE A 1 79 ? -4.056 -2.677 -21.543 1 79.63 79 ILE A N 1
ATOM 618 C CA . ILE A 1 79 ? -3.139 -3.806 -21.658 1 79.63 79 ILE A CA 1
ATOM 619 C C . ILE A 1 79 ? -3.426 -4.819 -20.551 1 79.63 79 ILE A C 1
ATOM 621 O O . ILE A 1 79 ? -3.431 -6.028 -20.793 1 79.63 79 ILE A O 1
ATOM 625 N N . GLU A 1 80 ? -3.68 -4.35 -19.437 1 80.18 80 GLU A N 1
ATOM 626 C CA . GLU A 1 80 ? -3.966 -5.228 -18.306 1 80.18 80 GLU A CA 1
ATOM 627 C C . GLU A 1 80 ? -5.245 -6.028 -18.538 1 80.18 80 GLU A C 1
ATOM 629 O O . GLU A 1 80 ? -5.296 -7.225 -18.247 1 80.18 80 GLU A O 1
ATOM 634 N N . VAL A 1 81 ? -6.211 -5.433 -19.121 1 74.35 81 VAL A N 1
ATOM 635 C CA . VAL A 1 81 ? -7.467 -6.109 -19.431 1 74.35 81 VAL A CA 1
ATOM 636 C C . VAL A 1 81 ? -7.235 -7.158 -20.515 1 74.35 81 VAL A C 1
ATOM 638 O O . VAL A 1 81 ? -7.703 -8.294 -20.399 1 74.35 81 VAL A O 1
ATOM 641 N N . LEU A 1 82 ? -6.459 -6.72 -21.529 1 73.36 82 LEU A N 1
ATOM 642 C CA . LEU A 1 82 ? -6.168 -7.636 -22.626 1 73.36 82 LEU A CA 1
ATOM 643 C C . LEU A 1 82 ? -5.381 -8.845 -22.132 1 73.36 82 LEU A C 1
ATOM 645 O O . LEU A 1 82 ? -5.706 -9.985 -22.472 1 73.36 82 LEU A O 1
ATOM 649 N N . THR A 1 83 ? -4.35 -8.582 -21.324 1 77.08 83 THR A N 1
ATOM 650 C CA . THR A 1 83 ? -3.515 -9.662 -20.811 1 77.08 83 THR A CA 1
ATOM 651 C C . THR A 1 83 ? -4.325 -10.593 -19.913 1 77.08 83 THR A C 1
ATOM 653 O O . THR A 1 83 ? -4.15 -11.812 -19.955 1 77.08 83 THR A O 1
ATOM 656 N N . ALA A 1 84 ? -5.2 -10.063 -19.187 1 75.01 84 ALA A N 1
ATOM 657 C CA . ALA A 1 84 ? -6.086 -10.862 -18.343 1 75.01 84 ALA A CA 1
ATOM 658 C C . ALA A 1 84 ? -7.008 -11.735 -19.189 1 75.01 84 ALA A C 1
ATOM 660 O O . ALA A 1 84 ? -7.248 -12.899 -18.857 1 75.01 84 ALA A O 1
ATOM 661 N N . ALA A 1 85 ? -7.487 -11.137 -20.245 1 70.65 85 ALA A N 1
ATOM 662 C CA . ALA A 1 85 ? -8.359 -11.897 -21.137 1 70.65 85 ALA A CA 1
ATOM 663 C C . ALA A 1 85 ? -7.602 -13.047 -21.796 1 70.65 85 ALA A C 1
ATOM 665 O O . ALA A 1 85 ? -8.134 -14.151 -21.932 1 70.65 85 ALA A O 1
ATOM 666 N N . ILE A 1 86 ? -6.434 -12.773 -22.2 1 68.99 86 ILE A N 1
ATOM 667 C CA . ILE A 1 86 ? -5.59 -13.803 -22.795 1 68.99 86 ILE A CA 1
ATOM 668 C C . ILE A 1 86 ? -5.345 -14.919 -21.781 1 68.99 86 ILE A C 1
ATOM 670 O O . ILE A 1 86 ? -5.464 -16.102 -22.11 1 68.99 86 ILE A O 1
ATOM 674 N N . GLU A 1 87 ? -5 -14.531 -20.596 1 74.2 87 GLU A N 1
ATOM 675 C CA . GLU A 1 87 ? -4.761 -15.515 -19.544 1 74.2 87 GLU A CA 1
ATOM 676 C C . GLU A 1 87 ? -6.022 -16.32 -19.245 1 74.2 87 GLU A C 1
ATOM 678 O O . GLU A 1 87 ? -5.951 -17.526 -18.998 1 74.2 87 GLU A O 1
ATOM 683 N N . ASP A 1 88 ? -7.131 -15.635 -19.217 1 71.24 88 ASP A N 1
ATOM 684 C CA . ASP A 1 88 ? -8.408 -16.312 -19.012 1 71.24 88 ASP A CA 1
ATOM 685 C C . ASP A 1 88 ? -8.655 -17.36 -20.095 1 71.24 88 ASP A C 1
ATOM 687 O O . ASP A 1 88 ? -9.109 -18.467 -19.802 1 71.24 88 ASP A O 1
ATOM 691 N N . PHE A 1 89 ? -8.373 -17.032 -21.325 1 64.14 89 PHE A N 1
ATOM 692 C CA . PHE A 1 89 ? -8.504 -17.958 -22.444 1 64.14 89 PHE A CA 1
ATOM 693 C C . PHE A 1 89 ? -7.613 -19.179 -22.243 1 64.14 89 PHE A C 1
ATOM 695 O O . PHE A 1 89 ? -8.065 -20.316 -22.394 1 64.14 89 PHE A O 1
ATOM 702 N N . ARG A 1 90 ? -6.397 -18.903 -21.903 1 68.05 90 ARG A N 1
ATOM 703 C CA . ARG A 1 90 ? -5.453 -19.987 -21.652 1 68.05 90 ARG A CA 1
ATOM 704 C C . ARG A 1 90 ? -5.951 -20.9 -20.537 1 68.05 90 ARG A C 1
ATOM 706 O O . ARG A 1 90 ? -5.863 -22.125 -20.645 1 68.05 90 ARG A O 1
ATOM 713 N N . SER A 1 91 ? -6.445 -20.303 -19.482 1 70.95 91 SER A N 1
ATOM 714 C CA . SER A 1 91 ? -6.956 -21.047 -18.336 1 70.95 91 SER A CA 1
ATOM 715 C C . SER A 1 91 ? -8.133 -21.933 -18.731 1 70.95 91 SER A C 1
ATOM 717 O O . SER A 1 91 ? -8.221 -23.085 -18.301 1 70.95 91 SER A O 1
ATOM 719 N N . LYS A 1 92 ? -8.976 -21.448 -19.529 1 68.05 92 LYS A N 1
ATOM 720 C CA . LYS A 1 92 ? -10.134 -22.209 -19.989 1 68.05 92 LYS A CA 1
ATOM 721 C C . LYS A 1 92 ? -9.706 -23.39 -20.856 1 68.05 92 LYS A C 1
ATOM 723 O O . LYS A 1 92 ? -10.246 -24.49 -20.726 1 68.05 92 LYS A O 1
ATOM 728 N N . VAL A 1 93 ? -8.753 -23.143 -21.687 1 64.83 93 VAL A N 1
ATOM 729 C CA . VAL A 1 93 ? -8.224 -24.212 -22.528 1 64.83 93 VAL A CA 1
ATOM 730 C C . VAL A 1 93 ? -7.587 -25.29 -21.654 1 64.83 93 VAL A C 1
ATOM 732 O O . VAL A 1 93 ? -7.782 -26.484 -21.89 1 64.83 93 VAL A O 1
ATOM 735 N N . ASN A 1 94 ? -6.806 -24.89 -20.688 1 65.32 94 ASN A N 1
ATOM 736 C CA . ASN A 1 94 ? -6.164 -25.829 -19.774 1 65.32 94 ASN A CA 1
ATOM 737 C C . ASN A 1 94 ? -7.192 -26.622 -18.973 1 65.32 94 ASN A C 1
ATOM 739 O O . ASN A 1 94 ? -6.996 -27.809 -18.705 1 65.32 94 ASN A O 1
ATOM 743 N N . GLN A 1 95 ? -8.186 -25.943 -18.538 1 66.78 95 GLN A N 1
ATOM 744 C CA . GLN A 1 95 ? -9.277 -26.596 -17.821 1 66.78 95 GLN A CA 1
ATOM 745 C C . GLN A 1 95 ? -9.875 -27.732 -18.646 1 66.78 95 GLN A C 1
ATOM 747 O O . GLN A 1 95 ? -10.207 -28.789 -18.107 1 66.78 95 GLN A O 1
ATOM 752 N N . MET A 1 96 ? -9.957 -27.54 -19.842 1 63.83 96 MET A N 1
ATOM 753 C CA . MET A 1 96 ? -10.484 -28.566 -20.738 1 63.83 96 MET A CA 1
ATOM 754 C C . MET A 1 96 ? -9.607 -29.813 -20.714 1 63.83 96 MET A C 1
ATOM 756 O O . MET A 1 96 ? -10.096 -30.924 -20.925 1 63.83 96 MET A O 1
ATOM 760 N N . HIS A 1 97 ? -8.333 -29.577 -20.324 1 63.98 97 HIS A N 1
ATOM 761 C CA . HIS A 1 97 ? -7.397 -30.695 -20.278 1 63.98 97 HIS A CA 1
ATOM 762 C C . HIS A 1 97 ? -7.136 -31.136 -18.842 1 63.98 97 HIS A C 1
ATOM 764 O O . HIS A 1 97 ? -6.195 -31.89 -18.581 1 63.98 97 HIS A O 1
ATOM 770 N N . ASN A 1 98 ? -7.921 -30.685 -17.91 1 65.61 98 ASN A N 1
ATOM 771 C CA . ASN A 1 98 ? -7.866 -31 -16.486 1 65.61 98 ASN A CA 1
ATOM 772 C C . ASN A 1 98 ? -6.492 -30.691 -15.897 1 65.61 98 ASN A C 1
ATOM 774 O O . ASN A 1 98 ? -5.973 -31.46 -15.086 1 65.61 98 ASN A O 1
ATOM 778 N N . ARG A 1 99 ? -5.905 -29.813 -16.481 1 72.62 99 ARG A N 1
ATOM 779 C CA . ARG A 1 99 ? -4.607 -29.402 -15.956 1 72.62 99 ARG A CA 1
ATOM 780 C C . ARG A 1 99 ? -4.705 -28.057 -15.245 1 72.62 99 ARG A C 1
ATOM 782 O O . ARG A 1 99 ? -5.276 -27.105 -15.781 1 72.62 99 ARG A O 1
ATOM 789 N N . LEU A 1 100 ? -4.43 -28.177 -13.945 1 80.78 100 LEU A N 1
ATOM 790 C CA . LEU A 1 100 ? -4.402 -26.913 -13.218 1 80.78 100 LEU A CA 1
ATOM 791 C C . LEU A 1 100 ? -3.083 -26.182 -13.448 1 80.78 100 LEU A C 1
ATOM 793 O O . LEU A 1 100 ? -2.121 -26.378 -12.702 1 80.78 100 LEU A O 1
ATOM 797 N N . LYS A 1 101 ? -3.051 -25.501 -14.581 1 81.44 101 LYS A N 1
ATOM 798 C CA . LYS A 1 101 ? -1.878 -24.723 -14.969 1 81.44 101 LYS A CA 1
ATOM 799 C C . LYS A 1 101 ? -2.263 -23.29 -15.328 1 81.44 101 LYS A C 1
ATOM 801 O O . LYS A 1 101 ? -3.307 -23.057 -15.94 1 81.44 101 LYS A O 1
ATOM 806 N N . GLY A 1 102 ? -1.373 -22.392 -14.847 1 86 102 GLY A N 1
ATOM 807 C CA . GLY A 1 102 ? -1.633 -21 -15.177 1 86 102 GLY A CA 1
ATOM 808 C C . GLY A 1 102 ? -1.358 -20.052 -14.025 1 86 102 GLY A C 1
ATOM 809 O O . GLY A 1 102 ? -0.63 -20.396 -13.091 1 86 102 GLY A O 1
ATOM 810 N N . GLU A 1 103 ? -1.956 -18.83 -14.188 1 89.18 103 GLU A N 1
ATOM 811 C CA . GLU A 1 103 ? -1.705 -17.778 -13.207 1 89.18 103 GLU A CA 1
ATOM 812 C C . GLU A 1 103 ? -2.898 -17.597 -12.274 1 89.18 103 GLU A C 1
ATOM 814 O O . GLU A 1 103 ? -4.049 -17.711 -12.701 1 89.18 103 GLU A O 1
ATOM 819 N N . PHE A 1 104 ? -2.621 -17.495 -11.084 1 94.29 104 PHE A N 1
ATOM 820 C CA . PHE A 1 104 ? -3.596 -17.076 -10.085 1 94.29 104 PHE A CA 1
ATOM 821 C C . PHE A 1 104 ? -3.275 -15.678 -9.568 1 94.29 104 PHE A C 1
ATOM 823 O O . PHE A 1 104 ? -2.305 -15.491 -8.83 1 94.29 104 PHE A O 1
ATOM 830 N N . ASN A 1 105 ? -4.066 -14.667 -9.961 1 95.25 105 ASN A N 1
ATOM 831 C CA . ASN A 1 105 ? -3.881 -13.27 -9.582 1 95.25 105 ASN A CA 1
ATOM 832 C C . ASN A 1 105 ? -4.824 -12.866 -8.453 1 95.25 105 ASN A C 1
ATOM 834 O O . ASN A 1 105 ? -6.042 -12.826 -8.639 1 95.25 105 ASN A O 1
ATOM 838 N N . ILE A 1 106 ? -4.249 -12.529 -7.288 1 97.64 106 ILE A N 1
ATOM 839 C CA . ILE A 1 106 ? -5.062 -12.197 -6.123 1 97.64 106 ILE A CA 1
ATOM 840 C C . ILE A 1 106 ? -4.642 -10.836 -5.572 1 97.64 106 ILE A C 1
ATOM 842 O O . ILE A 1 106 ? -3.451 -10.522 -5.516 1 97.64 106 ILE A O 1
ATOM 846 N N . GLY A 1 107 ? -5.598 -9.95 -5.348 1 98.04 107 GLY A N 1
ATOM 847 C CA . GLY A 1 107 ? -5.375 -8.668 -4.699 1 98.04 107 GLY A CA 1
ATOM 848 C C . GLY A 1 107 ? -5.771 -8.664 -3.234 1 98.04 107 GLY A C 1
ATOM 849 O O . GLY A 1 107 ? -6.827 -9.184 -2.87 1 98.04 107 GLY A O 1
ATOM 850 N N . ILE A 1 108 ? -4.908 -8.088 -2.398 1 97.66 108 ILE A N 1
ATOM 851 C CA . ILE A 1 108 ? -5.152 -8.084 -0.959 1 97.66 108 ILE A CA 1
ATOM 852 C C . ILE A 1 108 ? -4.903 -6.686 -0.398 1 97.66 108 ILE A C 1
ATOM 854 O O . ILE A 1 108 ? -3.907 -6.042 -0.736 1 97.66 108 ILE A O 1
ATOM 858 N N . ILE A 1 109 ? -5.77 -6.222 0.414 1 96.03 109 ILE A N 1
ATOM 859 C CA . ILE A 1 109 ? -5.546 -4.941 1.076 1 96.03 109 ILE A CA 1
ATOM 860 C C . ILE A 1 109 ? -4.352 -5.051 2.022 1 96.03 109 ILE A C 1
ATOM 862 O O . ILE A 1 109 ? -3.956 -6.154 2.407 1 96.03 109 ILE A O 1
ATOM 866 N N . ASN A 1 110 ? -3.888 -3.96 2.429 1 93.44 110 ASN A N 1
ATOM 867 C CA . ASN A 1 110 ? -2.663 -3.927 3.22 1 93.44 110 ASN A CA 1
ATOM 868 C C . ASN A 1 110 ? -2.907 -4.395 4.652 1 93.44 110 ASN A C 1
ATOM 870 O O . ASN A 1 110 ? -4.013 -4.252 5.176 1 93.44 110 ASN A O 1
ATOM 874 N N . ASN A 1 111 ? -1.862 -5.023 5.221 1 94.41 111 ASN A N 1
ATOM 875 C CA . ASN A 1 111 ? -1.692 -5.322 6.639 1 94.41 111 ASN A CA 1
ATOM 876 C C . ASN A 1 111 ? -2.592 -6.473 7.081 1 94.41 111 ASN A C 1
ATOM 878 O O . ASN A 1 111 ? -3.064 -6.495 8.219 1 94.41 111 ASN A O 1
ATOM 882 N N . LEU A 1 112 ? -2.864 -7.432 6.167 1 95.96 112 LEU A N 1
ATOM 883 C CA . LEU A 1 112 ? -3.637 -8.613 6.536 1 95.96 112 LEU A CA 1
ATOM 884 C C . LEU A 1 112 ? -2.717 -9.791 6.842 1 95.96 112 LEU A C 1
ATOM 886 O O . LEU A 1 112 ? -3.162 -10.81 7.374 1 95.96 112 LEU A O 1
ATOM 890 N N . VAL A 1 113 ? -1.438 -9.674 6.547 1 95.84 113 VAL A N 1
ATOM 891 C CA . VAL A 1 113 ? -0.499 -10.786 6.651 1 95.84 113 VAL A CA 1
ATOM 892 C C . VAL A 1 113 ? -0.366 -11.215 8.111 1 95.84 113 VAL A C 1
ATOM 894 O O . VAL A 1 113 ? 0.028 -12.348 8.398 1 95.84 113 VAL A O 1
ATOM 897 N N . THR A 1 114 ? -0.792 -10.346 9.076 1 94.6 114 THR A N 1
ATOM 898 C CA . THR A 1 114 ? -0.66 -10.629 10.501 1 94.6 114 THR A CA 1
ATOM 899 C C . THR A 1 114 ? -1.954 -11.214 11.058 1 94.6 114 THR A C 1
ATOM 901 O O . THR A 1 114 ? -2.077 -11.426 12.267 1 94.6 114 THR A O 1
ATOM 904 N N . MET A 1 115 ? -2.94 -11.466 10.223 1 93.69 115 MET A N 1
ATOM 905 C CA . MET A 1 115 ? -4.169 -12.108 10.679 1 93.69 115 MET A CA 1
ATOM 906 C C . MET A 1 115 ? -3.874 -13.468 11.303 1 93.69 115 MET A C 1
ATOM 908 O O . MET A 1 115 ? -3.189 -14.296 10.701 1 93.69 115 MET A O 1
ATOM 912 N N . PRO A 1 116 ? -4.395 -13.733 12.446 1 89.86 116 PRO A N 1
ATOM 913 C CA . PRO A 1 116 ? -4.01 -14.935 13.188 1 89.86 116 PRO A CA 1
ATOM 914 C C . PRO A 1 116 ? -4.459 -16.222 12.5 1 89.86 116 PRO A C 1
ATOM 916 O O . PRO A 1 116 ? -3.736 -17.222 12.52 1 89.86 116 PRO A O 1
ATOM 919 N N . ARG A 1 117 ? -5.639 -16.334 11.934 1 90.64 117 ARG A N 1
ATOM 920 C CA . ARG A 1 117 ? -6.154 -17.58 11.376 1 90.64 117 ARG A CA 1
ATOM 921 C C . ARG A 1 117 ? -5.409 -17.958 10.1 1 90.64 117 ARG A C 1
ATOM 923 O O . ARG A 1 117 ? -5.324 -19.137 9.75 1 90.64 117 ARG A O 1
ATOM 930 N N . GLY A 1 118 ? -4.914 -16.962 9.317 1 91.74 118 GLY A N 1
ATOM 931 C CA . GLY A 1 118 ? -4.066 -17.179 8.156 1 91.74 118 GLY A CA 1
ATOM 932 C C . GLY A 1 118 ? -4.759 -17.945 7.045 1 91.74 118 GLY A C 1
ATOM 933 O O . GLY A 1 118 ? -4.144 -18.786 6.387 1 91.74 118 GLY A O 1
ATOM 934 N N . TYR A 1 119 ? -6.019 -17.799 6.896 1 94.5 119 TYR A N 1
ATOM 935 C CA . TYR A 1 119 ? -6.789 -18.535 5.899 1 94.5 119 TYR A CA 1
ATOM 936 C C . TYR A 1 119 ? -6.19 -18.359 4.509 1 94.5 119 TYR A C 1
ATOM 938 O O . TYR A 1 119 ? -6.071 -19.324 3.751 1 94.5 119 TYR A O 1
ATOM 946 N N . ILE A 1 120 ? -5.788 -17.166 4.173 1 95.18 120 ILE A N 1
ATOM 947 C CA . ILE A 1 120 ? -5.232 -16.878 2.855 1 95.18 120 ILE A CA 1
ATOM 948 C C . ILE A 1 120 ? -3.894 -17.596 2.691 1 95.18 120 ILE A C 1
ATOM 950 O O . ILE A 1 120 ? -3.704 -18.357 1.74 1 95.18 120 ILE A O 1
ATOM 954 N N . THR A 1 121 ? -3.017 -17.405 3.652 1 95.44 121 THR A N 1
ATOM 955 C CA . THR A 1 121 ? -1.676 -17.976 3.597 1 95.44 121 THR A CA 1
ATOM 956 C C . THR A 1 121 ? -1.739 -19.499 3.537 1 95.44 121 THR A C 1
ATOM 958 O O . THR A 1 121 ? -1.067 -20.122 2.712 1 95.44 121 THR A O 1
ATOM 961 N N . ASN A 1 122 ? -2.542 -20.06 4.339 1 95.78 122 ASN A N 1
ATOM 962 C CA . ASN A 1 122 ? -2.643 -21.514 4.407 1 95.78 122 ASN A CA 1
ATOM 963 C C . ASN A 1 122 ? -3.255 -22.093 3.135 1 95.78 122 ASN A C 1
ATOM 965 O O . ASN A 1 122 ? -2.866 -23.175 2.69 1 95.78 122 ASN A O 1
ATOM 969 N N . THR A 1 123 ? -4.217 -21.433 2.612 1 97.14 123 THR A N 1
ATOM 970 C CA . THR A 1 123 ? -4.821 -21.897 1.368 1 97.14 123 THR A CA 1
ATOM 971 C C . THR A 1 123 ? -3.832 -21.782 0.211 1 97.14 123 THR A C 1
ATOM 973 O O . THR A 1 123 ? -3.756 -22.672 -0.639 1 97.14 123 THR A O 1
ATOM 976 N N . LEU A 1 124 ? -3.106 -20.702 0.149 1 96.67 124 LEU A N 1
ATOM 977 C CA . LEU A 1 124 ? -2.061 -20.544 -0.856 1 96.67 124 LEU A CA 1
ATOM 978 C C . LEU A 1 124 ? -1.005 -21.635 -0.719 1 96.67 124 LEU A C 1
ATOM 980 O O . LEU A 1 124 ? -0.457 -22.103 -1.72 1 96.67 124 LEU A O 1
ATOM 984 N N . THR A 1 125 ? -0.694 -22.001 0.542 1 96.33 125 THR A N 1
ATOM 985 C CA . THR A 1 125 ? 0.22 -23.107 0.805 1 96.33 125 THR A CA 1
ATOM 986 C C . THR A 1 125 ? -0.254 -24.378 0.106 1 96.33 125 THR A C 1
ATOM 988 O O . THR A 1 125 ? 0.51 -25.013 -0.624 1 96.33 125 THR A O 1
ATOM 991 N N . GLN A 1 126 ? -1.501 -24.701 0.323 1 96.22 126 GLN A N 1
ATOM 992 C CA . GLN A 1 126 ? -2.078 -25.91 -0.255 1 96.22 126 GLN A CA 1
ATOM 993 C C . GLN A 1 126 ? -2.098 -25.837 -1.779 1 96.22 126 GLN A C 1
ATOM 995 O O . GLN A 1 126 ? -1.807 -26.825 -2.457 1 96.22 126 GLN A O 1
ATOM 1000 N N . LEU A 1 127 ? -2.478 -24.717 -2.302 1 95.48 127 LEU A N 1
ATOM 1001 C CA . LEU A 1 127 ? -2.514 -24.526 -3.747 1 95.48 127 LEU A CA 1
ATOM 1002 C C . LEU A 1 127 ? -1.134 -24.747 -4.359 1 95.48 127 LEU A C 1
ATOM 1004 O O . LEU A 1 127 ? -1.001 -25.454 -5.361 1 95.48 127 LEU A O 1
ATOM 1008 N N . ALA A 1 128 ? -0.148 -24.152 -3.753 1 93.39 128 ALA A N 1
ATOM 1009 C CA . ALA A 1 128 ? 1.218 -24.259 -4.259 1 93.39 128 ALA A CA 1
ATOM 1010 C C . ALA A 1 128 ? 1.742 -25.687 -4.127 1 93.39 128 ALA A C 1
ATOM 1012 O O . ALA A 1 128 ? 2.515 -26.151 -4.967 1 93.39 128 ALA A O 1
ATOM 1013 N N . GLU A 1 129 ? 1.352 -26.377 -3.109 1 93.48 129 GLU A N 1
ATOM 1014 C CA . GLU A 1 129 ? 1.801 -27.741 -2.844 1 93.48 129 GLU A CA 1
ATOM 1015 C C . GLU A 1 129 ? 1.172 -28.729 -3.822 1 93.48 129 GLU A C 1
ATOM 1017 O O . GLU A 1 129 ? 1.853 -29.618 -4.337 1 93.48 129 GLU A O 1
ATOM 1022 N N . GLU A 1 130 ? -0.072 -28.569 -4.072 1 93.61 130 GLU A N 1
ATOM 1023 C CA . GLU A 1 130 ? -0.825 -29.554 -4.843 1 93.61 130 GLU A CA 1
ATOM 1024 C C . GLU A 1 130 ? -0.75 -29.259 -6.338 1 93.61 130 GLU A C 1
ATOM 1026 O O . GLU A 1 130 ? -0.97 -30.147 -7.163 1 93.61 130 GLU A O 1
ATOM 1031 N N . HIS A 1 131 ? -0.463 -28.008 -6.61 1 91.09 131 HIS A N 1
ATOM 1032 C CA . HIS A 1 131 ? -0.462 -27.608 -8.013 1 91.09 131 HIS A CA 1
ATOM 1033 C C . HIS A 1 131 ? 0.755 -26.749 -8.34 1 91.09 131 HIS A C 1
ATOM 1035 O O . HIS A 1 131 ? 0.639 -25.529 -8.483 1 91.09 131 HIS A O 1
ATOM 1041 N N . ALA A 1 132 ? 1.822 -27.333 -8.641 1 86.15 132 ALA A N 1
ATOM 1042 C CA . ALA A 1 132 ? 3.129 -26.695 -8.781 1 86.15 132 ALA A CA 1
ATOM 1043 C C . ALA A 1 132 ? 3.192 -25.844 -10.046 1 86.15 132 ALA A C 1
ATOM 1045 O O . ALA A 1 132 ? 4.045 -24.963 -10.167 1 86.15 132 ALA A O 1
ATOM 1046 N N . GLU A 1 133 ? 2.27 -26.036 -10.921 1 88.59 133 GLU A N 1
ATOM 1047 C CA . GLU A 1 133 ? 2.302 -25.323 -12.194 1 88.59 133 GLU A CA 1
ATOM 1048 C C . GLU A 1 133 ? 1.488 -24.034 -12.125 1 88.59 133 GLU A C 1
ATOM 1050 O O . GLU A 1 133 ? 1.451 -23.264 -13.087 1 88.59 133 GLU A O 1
ATOM 1055 N N . VAL A 1 134 ? 0.891 -23.844 -10.98 1 91.15 134 VAL A N 1
ATOM 1056 C CA . VAL A 1 134 ? 0.168 -22.594 -10.773 1 91.15 134 VAL A CA 1
ATOM 1057 C C . VAL A 1 134 ? 1.14 -21.501 -10.333 1 91.15 134 VAL A C 1
ATOM 1059 O O . VAL A 1 134 ? 1.912 -21.692 -9.39 1 91.15 134 VAL A O 1
ATOM 1062 N N . ILE A 1 135 ? 1.125 -20.404 -11.069 1 92.99 135 ILE A N 1
ATOM 1063 C CA . ILE A 1 135 ? 1.931 -19.241 -10.711 1 92.99 135 ILE A CA 1
ATOM 1064 C C . ILE A 1 135 ? 1.091 -18.263 -9.894 1 92.99 135 ILE A C 1
ATOM 1066 O O . ILE A 1 135 ? 0.067 -17.765 -10.369 1 92.99 135 ILE A O 1
ATOM 1070 N N . ILE A 1 136 ? 1.519 -17.989 -8.715 1 96.54 136 ILE A N 1
ATOM 1071 C CA . ILE A 1 136 ? 0.762 -17.13 -7.811 1 96.54 136 ILE A CA 1
ATOM 1072 C C . ILE A 1 136 ? 1.304 -15.704 -7.879 1 96.54 136 ILE A C 1
ATOM 1074 O O . ILE A 1 136 ? 2.507 -15.482 -7.718 1 96.54 136 ILE A O 1
ATOM 1078 N N . ASN A 1 137 ? 0.436 -14.747 -8.153 1 96.32 137 ASN A N 1
ATOM 1079 C CA . ASN A 1 137 ? 0.745 -13.321 -8.164 1 96.32 137 ASN A CA 1
ATOM 1080 C C . ASN A 1 137 ? -0.077 -12.562 -7.126 1 96.32 137 ASN A C 1
ATOM 1082 O O . ASN A 1 137 ? -1.303 -12.497 -7.226 1 96.32 137 ASN A O 1
ATOM 1086 N N . ILE A 1 138 ? 0.615 -11.95 -6.197 1 97.73 138 ILE A N 1
ATOM 1087 C CA . ILE A 1 138 ? -0.073 -11.199 -5.152 1 97.73 138 ILE A CA 1
ATOM 1088 C C . ILE A 1 138 ? 0.146 -9.703 -5.362 1 97.73 138 ILE A C 1
ATOM 1090 O O . ILE A 1 138 ? 1.283 -9.251 -5.514 1 97.73 138 ILE A O 1
ATOM 1094 N N . SER A 1 139 ? -0.924 -8.994 -5.355 1 95.91 139 SER A N 1
ATOM 1095 C CA . SER A 1 139 ? -0.846 -7.54 -5.462 1 95.91 139 SER A CA 1
ATOM 1096 C C . SER A 1 139 ? -1.511 -6.862 -4.268 1 9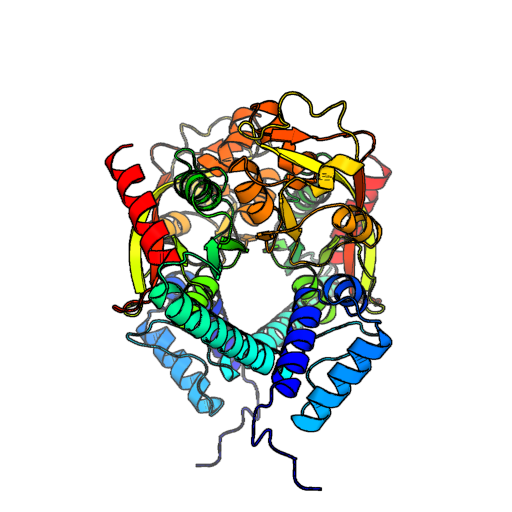5.91 139 SER A C 1
ATOM 1098 O O . SER A 1 139 ? -2.627 -7.22 -3.887 1 95.91 139 SER A O 1
ATOM 1100 N N . MET A 1 140 ? -0.804 -5.948 -3.738 1 94.38 140 MET A N 1
ATOM 1101 C CA . MET A 1 140 ? -1.361 -5.088 -2.698 1 94.38 140 MET A CA 1
ATOM 1102 C C . MET A 1 140 ? -1.888 -3.786 -3.294 1 94.38 140 MET A C 1
ATOM 1104 O O . MET A 1 140 ? -1.202 -3.139 -4.086 1 94.38 140 MET A O 1
ATOM 1108 N N . SER A 1 141 ? -3.099 -3.477 -2.973 1 90.64 141 SER A N 1
ATOM 1109 C CA . SER A 1 141 ? -3.675 -2.236 -3.481 1 90.64 141 SER A CA 1
ATOM 1110 C C . SER A 1 141 ? -4.833 -1.765 -2.609 1 90.64 141 SER A C 1
ATOM 1112 O O . SER A 1 141 ? -5.057 -2.302 -1.522 1 90.64 141 SER A O 1
ATOM 1114 N N . THR A 1 142 ? -5.465 -0.678 -3.056 1 89.24 142 THR A N 1
ATOM 1115 C CA . THR A 1 142 ? -6.583 -0.103 -2.316 1 89.24 142 THR A CA 1
ATOM 1116 C C . THR A 1 142 ? -7.857 -0.911 -2.547 1 89.24 142 THR A C 1
ATOM 1118 O O . THR A 1 142 ? -7.939 -1.692 -3.497 1 89.24 142 THR A O 1
ATOM 1121 N N . LEU A 1 143 ? -8.775 -0.704 -1.663 1 90.6 143 LEU A N 1
ATOM 1122 C CA . LEU A 1 143 ? -10.079 -1.351 -1.76 1 90.6 143 LEU A CA 1
ATOM 1123 C C . LEU A 1 143 ? -10.689 -1.14 -3.141 1 90.6 143 LEU A C 1
ATOM 1125 O O . LEU A 1 143 ? -11.056 -2.105 -3.816 1 90.6 143 LEU A O 1
ATOM 1129 N N . SER A 1 144 ? -10.761 0.081 -3.567 1 85.75 144 SER A N 1
ATOM 1130 C CA . SER A 1 144 ? -11.4 0.43 -4.832 1 85.75 144 SER A CA 1
ATOM 1131 C C . SER A 1 144 ? -10.66 -0.187 -6.014 1 85.75 144 SER A C 1
ATOM 1133 O O . SER A 1 144 ? -11.284 -0.638 -6.977 1 85.75 144 SER A O 1
ATOM 1135 N N . ASP A 1 145 ? -9.351 -0.16 -5.96 1 87.24 145 ASP A N 1
ATOM 1136 C CA . ASP A 1 145 ? -8.543 -0.744 -7.026 1 87.24 145 ASP A CA 1
ATOM 1137 C C . ASP A 1 145 ? -8.792 -2.246 -7.145 1 87.24 145 ASP A C 1
ATOM 1139 O O . ASP A 1 145 ? -8.909 -2.775 -8.252 1 87.24 145 ASP A O 1
ATOM 1143 N N . ILE A 1 146 ? -8.865 -2.924 -6.052 1 94.18 146 ILE A N 1
ATOM 1144 C CA . ILE A 1 146 ? -9.077 -4.368 -6.043 1 94.18 146 ILE A CA 1
ATOM 1145 C C . ILE A 1 146 ? -10.459 -4.69 -6.607 1 94.18 146 ILE A C 1
ATOM 1147 O O . ILE A 1 146 ? -10.599 -5.574 -7.455 1 94.18 146 ILE A O 1
ATOM 1151 N N . GLU A 1 147 ? -11.434 -3.975 -6.168 1 91.35 147 GLU A N 1
ATOM 1152 C CA . GLU A 1 147 ? -12.787 -4.192 -6.672 1 91.35 147 GLU A CA 1
ATOM 1153 C C . GLU A 1 147 ? -12.845 -4.025 -8.188 1 91.35 147 GLU A C 1
ATOM 1155 O O . GLU A 1 147 ? -13.415 -4.863 -8.889 1 91.35 147 GLU A O 1
ATOM 1160 N N . CYS A 1 148 ? -12.24 -2.961 -8.638 1 85.84 148 CYS A N 1
ATOM 1161 C CA . CYS A 1 148 ? -12.224 -2.675 -10.068 1 85.84 148 CYS A CA 1
ATOM 1162 C C . CYS A 1 148 ? -11.508 -3.778 -10.838 1 85.84 148 CYS A C 1
ATOM 1164 O O . CYS A 1 148 ? -11.985 -4.222 -11.884 1 85.84 148 CYS A O 1
ATOM 1166 N N . ARG A 1 149 ? -10.396 -4.218 -10.323 1 89.44 149 ARG A N 1
ATOM 1167 C CA . ARG A 1 149 ? -9.568 -5.201 -11.014 1 89.44 149 ARG A CA 1
ATOM 1168 C C . ARG A 1 149 ? -10.227 -6.576 -11.004 1 89.44 149 ARG A C 1
ATOM 1170 O O . ARG A 1 149 ? -10.009 -7.381 -11.911 1 89.44 149 ARG A O 1
ATOM 1177 N N . VAL A 1 150 ? -11.031 -6.876 -10.013 1 92.52 150 VAL A N 1
ATOM 1178 C CA . VAL A 1 150 ? -11.791 -8.121 -10.002 1 92.52 150 VAL A CA 1
ATOM 1179 C C . VAL A 1 150 ? -12.948 -8.029 -10.995 1 92.52 150 VAL A C 1
ATOM 1181 O O . VAL A 1 150 ? -13.22 -8.98 -11.731 1 92.52 150 VAL A O 1
ATOM 1184 N N . LEU A 1 151 ? -13.568 -6.881 -11.028 1 85.96 151 LEU A N 1
ATOM 1185 C CA . LEU A 1 151 ? -14.691 -6.678 -11.937 1 85.96 151 LEU A CA 1
ATOM 1186 C C . LEU A 1 151 ? -14.242 -6.799 -13.389 1 85.96 151 LEU A C 1
ATOM 1188 O O . LEU A 1 151 ? -14.987 -7.302 -14.234 1 85.96 151 LEU A O 1
ATOM 1192 N N . ASP A 1 152 ? -12.99 -6.359 -13.634 1 77.82 152 ASP A N 1
ATOM 1193 C CA . ASP A 1 152 ? -12.478 -6.372 -15.001 1 77.82 152 ASP A CA 1
ATOM 1194 C C . ASP A 1 152 ? -11.668 -7.638 -15.272 1 77.82 152 ASP A C 1
ATOM 1196 O O . ASP A 1 152 ? -10.962 -7.727 -16.279 1 77.82 152 ASP A O 1
ATOM 1200 N N . ASN A 1 153 ? -11.598 -8.529 -14.359 1 81.89 153 ASN A N 1
ATOM 1201 C CA . ASN A 1 153 ? -10.997 -9.854 -14.469 1 81.89 153 ASN A CA 1
ATOM 1202 C C . ASN A 1 153 ? -9.474 -9.776 -14.525 1 81.89 153 ASN A C 1
ATOM 1204 O O . ASN A 1 153 ? -8.815 -10.729 -14.943 1 81.89 153 ASN A O 1
ATOM 1208 N N . ARG A 1 154 ? -8.964 -8.68 -14.159 1 85.96 154 ARG A N 1
ATOM 1209 C CA . ARG A 1 154 ? -7.513 -8.574 -14.036 1 85.96 154 ARG A CA 1
ATOM 1210 C C . ARG A 1 154 ? -7.015 -9.302 -12.792 1 85.96 154 ARG A C 1
ATOM 1212 O O . ARG A 1 154 ? -5.862 -9.734 -12.74 1 85.96 154 ARG A O 1
ATOM 1219 N N . LEU A 1 155 ? -7.895 -9.344 -11.807 1 93.52 155 LEU A N 1
ATOM 1220 C CA . LEU A 1 155 ? -7.713 -10.187 -10.63 1 93.52 155 LEU A CA 1
ATOM 1221 C C . LEU A 1 155 ? -8.774 -11.28 -10.574 1 93.52 155 LEU A C 1
ATOM 1223 O O . LEU A 1 155 ? -9.933 -11.044 -10.924 1 93.52 155 LEU A O 1
ATOM 1227 N N . HIS A 1 156 ? -8.309 -12.39 -10.192 1 94.59 156 HIS A N 1
ATOM 1228 C CA . HIS A 1 156 ? -9.251 -13.496 -10.053 1 94.59 156 HIS A CA 1
ATOM 1229 C C . HIS A 1 156 ? -10.028 -13.396 -8.745 1 94.59 156 HIS A C 1
ATOM 1231 O O . HIS A 1 156 ? -11.188 -13.808 -8.675 1 94.59 156 HIS A O 1
ATOM 1237 N N . ALA A 1 157 ? -9.368 -12.886 -7.732 1 96.45 157 ALA A N 1
ATOM 1238 C CA . ALA A 1 157 ? -9.97 -12.721 -6.412 1 96.45 157 ALA A CA 1
ATOM 1239 C C . ALA A 1 157 ? -9.371 -11.522 -5.681 1 96.45 157 ALA A C 1
ATOM 1241 O O . ALA A 1 157 ? -8.287 -11.051 -6.034 1 96.45 157 ALA A O 1
ATOM 1242 N N . GLY A 1 158 ? -10.132 -10.999 -4.764 1 97.87 158 GLY A N 1
ATOM 1243 C CA . GLY A 1 158 ? -9.675 -9.927 -3.894 1 97.87 158 GLY A CA 1
ATOM 1244 C C . GLY A 1 158 ? -10.019 -10.155 -2.434 1 97.87 158 GLY A C 1
ATOM 1245 O O . GLY A 1 158 ? -11.06 -10.736 -2.12 1 97.87 158 GLY A O 1
ATOM 1246 N N . VAL A 1 159 ? -9.159 -9.774 -1.545 1 98.23 159 VAL A N 1
ATOM 1247 C CA . VAL A 1 159 ? -9.443 -9.807 -0.115 1 98.23 159 VAL A CA 1
ATOM 1248 C C . VAL A 1 159 ? -9.573 -8.382 0.419 1 98.23 159 VAL A C 1
ATOM 1250 O O . VAL A 1 159 ? -8.592 -7.637 0.464 1 98.23 159 VAL A O 1
ATOM 1253 N N . ILE A 1 160 ? -10.74 -8.026 0.844 1 97.2 160 ILE A N 1
ATOM 1254 C CA . ILE A 1 160 ? -11.03 -6.631 1.157 1 97.2 160 ILE A CA 1
ATOM 1255 C C . ILE A 1 160 ? -11.99 -6.556 2.342 1 97.2 160 ILE A C 1
ATOM 1257 O O . ILE A 1 160 ? -12.678 -7.531 2.654 1 97.2 160 ILE A O 1
ATOM 1261 N N . PRO A 1 161 ? -11.996 -5.381 3.024 1 96.44 161 PRO A N 1
ATOM 1262 C CA . PRO A 1 161 ? -13.077 -5.165 3.99 1 96.44 161 PRO A CA 1
ATOM 1263 C C . PRO A 1 161 ? -14.436 -4.976 3.321 1 96.44 161 PRO A C 1
ATOM 1265 O O . PRO A 1 161 ? -14.52 -4.389 2.239 1 96.44 161 PRO A O 1
ATOM 1268 N N . LEU A 1 162 ? -15.411 -5.456 3.922 1 95.39 162 LEU A N 1
ATOM 1269 C CA . LEU A 1 162 ? -16.77 -5.209 3.453 1 95.39 162 LEU A CA 1
ATOM 1270 C C . LEU A 1 162 ? -17.273 -3.851 3.934 1 95.39 162 LEU A C 1
ATOM 1272 O O . LEU A 1 162 ? -17.625 -3.694 5.105 1 95.39 162 LEU A O 1
ATOM 1276 N N . VAL A 1 163 ? -17.303 -2.908 3.066 1 90.04 163 VAL A N 1
ATOM 1277 C CA . VAL A 1 163 ? -17.804 -1.573 3.379 1 90.04 163 VAL A CA 1
ATOM 1278 C C . VAL A 1 163 ? -19.145 -1.348 2.685 1 90.04 163 VAL A C 1
ATOM 1280 O O . VAL A 1 163 ? -20.184 -1.254 3.344 1 90.04 163 VAL A O 1
ATOM 1283 N N . THR A 1 164 ? -19.094 -1.375 1.362 1 84.38 164 THR A N 1
ATOM 1284 C CA . THR A 1 164 ? -20.294 -1.305 0.534 1 84.38 164 THR A CA 1
ATOM 1285 C C . THR A 1 164 ? -20.224 -2.316 -0.607 1 84.38 164 THR A C 1
ATOM 1287 O O . THR A 1 164 ? -19.423 -2.162 -1.531 1 84.38 164 THR A O 1
ATOM 1290 N N . PRO A 1 165 ? -21.119 -3.258 -0.524 1 87.53 165 PRO A N 1
ATOM 1291 C CA . PRO A 1 165 ? -21.062 -4.304 -1.548 1 87.53 165 PRO A CA 1
ATOM 1292 C C . PRO A 1 165 ? -21.403 -3.783 -2.943 1 87.53 165 PRO A C 1
ATOM 1294 O O . PRO A 1 165 ? -22.261 -2.908 -3.086 1 87.53 165 PRO A O 1
ATOM 1297 N N . LEU A 1 166 ? -20.744 -4.377 -3.901 1 85.48 166 LEU A N 1
ATOM 1298 C CA . LEU A 1 166 ? -21.014 -4.094 -5.307 1 85.48 166 LEU A CA 1
ATOM 1299 C C . LEU A 1 166 ? -21.77 -5.247 -5.958 1 85.48 166 LEU A C 1
ATOM 1301 O O . LEU A 1 166 ? -21.493 -6.415 -5.676 1 85.48 166 LEU A O 1
ATOM 1305 N N . SER A 1 167 ? -22.754 -5.019 -6.778 1 87.71 167 SER A N 1
ATOM 1306 C CA . SER A 1 167 ? -23.615 -6.023 -7.394 1 87.71 167 SER A CA 1
ATOM 1307 C C . SER A 1 167 ? -22.815 -6.966 -8.286 1 87.71 167 SER A C 1
ATOM 1309 O O . SER A 1 167 ? -23.16 -8.141 -8.425 1 87.71 167 SER A O 1
ATOM 1311 N N . GLY A 1 168 ? -21.772 -6.518 -8.886 1 89.59 168 GLY A N 1
ATOM 1312 C CA . GLY A 1 168 ? -21.015 -7.339 -9.817 1 89.59 168 GLY A CA 1
ATOM 1313 C C . GLY A 1 168 ? -20.022 -8.258 -9.13 1 89.59 168 GLY A C 1
ATOM 1314 O O . GLY A 1 168 ? -19.359 -9.064 -9.786 1 89.59 168 GLY A O 1
ATOM 1315 N N . LEU A 1 169 ? -20.064 -8.255 -7.791 1 94.38 169 LEU A N 1
ATOM 1316 C CA . LEU A 1 169 ? -19.094 -9.037 -7.033 1 94.38 169 LEU A CA 1
ATOM 1317 C C . LEU A 1 169 ? -19.795 -9.98 -6.062 1 94.38 169 LEU A C 1
ATOM 1319 O O . LEU A 1 169 ? -20.863 -9.657 -5.537 1 94.38 169 LEU A O 1
ATOM 1323 N N . ASP A 1 170 ? -19.275 -11.158 -5.863 1 95.41 170 ASP A N 1
ATOM 1324 C CA . ASP A 1 170 ? -19.652 -12.059 -4.779 1 95.41 170 ASP A CA 1
ATOM 1325 C C . ASP A 1 170 ? -18.724 -11.893 -3.578 1 95.41 170 ASP A C 1
ATOM 1327 O O . ASP A 1 170 ? -17.513 -11.73 -3.741 1 95.41 170 ASP A O 1
ATOM 1331 N N . TYR A 1 171 ? -19.289 -11.937 -2.45 1 95.61 171 TYR A N 1
ATOM 1332 C CA . TYR A 1 171 ? -18.552 -11.76 -1.204 1 95.61 171 TYR A CA 1
ATOM 1333 C C . TYR A 1 171 ? -18.581 -13.034 -0.368 1 95.61 171 TYR A C 1
ATOM 1335 O O . TYR A 1 171 ? -19.651 -13.588 -0.106 1 95.61 171 TYR A O 1
ATOM 1343 N N . PHE A 1 172 ? -17.437 -13.476 -0.012 1 95.95 172 PHE A N 1
ATOM 1344 C CA . PHE A 1 172 ? -17.27 -14.62 0.877 1 95.95 172 PHE A CA 1
ATOM 1345 C C . PHE A 1 172 ? -16.616 -14.197 2.187 1 95.95 172 PHE A C 1
ATOM 1347 O O . PHE A 1 172 ? -15.493 -13.689 2.19 1 95.95 172 PHE A O 1
ATOM 1354 N N . ASP A 1 173 ? -17.239 -14.482 3.309 1 95.36 173 ASP A N 1
ATOM 1355 C CA . ASP A 1 173 ? -16.756 -14.052 4.617 1 95.36 173 ASP A CA 1
ATOM 1356 C C . ASP A 1 173 ? -15.498 -14.82 5.017 1 95.36 173 ASP A C 1
ATOM 1358 O O . ASP A 1 173 ? -15.492 -16.053 5.024 1 95.36 173 ASP A O 1
ATOM 1362 N N . LEU A 1 174 ? -14.424 -14.071 5.37 1 94.98 174 LEU A N 1
ATOM 1363 C CA . LEU A 1 174 ? -13.16 -14.702 5.733 1 94.98 174 LEU A CA 1
ATOM 1364 C C . LEU A 1 174 ? -12.836 -14.46 7.204 1 94.98 174 LEU A C 1
ATOM 1366 O O . LEU A 1 174 ? -12.576 -15.407 7.95 1 94.98 174 LEU A O 1
ATOM 1370 N N . TYR A 1 175 ? -12.714 -13.12 7.486 1 93.03 175 TYR A N 1
ATOM 1371 C CA . TYR A 1 175 ? -12.296 -12.703 8.82 1 93.03 175 TYR A CA 1
ATOM 1372 C C . TYR A 1 175 ? -13.263 -11.676 9.398 1 93.03 175 TYR A C 1
ATOM 1374 O O . TYR A 1 175 ? -14.064 -11.088 8.667 1 93.03 175 TYR A O 1
ATOM 1382 N N . SER A 1 176 ? -13.235 -11.621 10.673 1 94.96 176 SER A N 1
ATOM 1383 C CA . SER A 1 176 ? -13.672 -10.42 11.377 1 94.96 176 SER A CA 1
ATOM 1384 C C . SER A 1 176 ? -12.49 -9.679 11.991 1 94.96 176 SER A C 1
ATOM 1386 O O . SER A 1 176 ? -11.756 -10.239 12.808 1 94.96 176 SER A O 1
ATOM 1388 N N . GLU A 1 177 ? -12.259 -8.535 11.587 1 96.31 177 GLU A N 1
ATOM 1389 C CA . GLU A 1 177 ? -11.139 -7.738 12.075 1 96.31 177 GLU A CA 1
ATOM 1390 C C . GLU A 1 177 ? -11.591 -6.747 13.145 1 96.31 177 GLU A C 1
ATOM 1392 O O . GLU A 1 177 ? -12.482 -5.93 12.904 1 96.31 177 GLU A O 1
ATOM 1397 N N . SER A 1 178 ? -11 -6.842 14.321 1 97.26 178 SER A N 1
ATOM 1398 C CA . SER A 1 178 ? -11.314 -5.927 15.413 1 97.26 178 SER A CA 1
ATOM 1399 C C . SER A 1 178 ? -10.334 -4.76 15.455 1 97.26 178 SER A C 1
ATOM 1401 O O . SER A 1 178 ? -9.118 -4.962 15.445 1 97.26 178 SER A O 1
ATOM 1403 N N . SER A 1 179 ? -10.893 -3.582 15.497 1 98.12 179 SER A N 1
ATOM 1404 C CA . SER A 1 179 ? -10.081 -2.372 15.573 1 98.12 179 SER A CA 1
ATOM 1405 C C . SER A 1 179 ? -10.336 -1.615 16.872 1 98.12 179 SER A C 1
ATOM 1407 O O . SER A 1 179 ? -11.476 -1.525 17.331 1 98.12 179 SER A O 1
ATOM 1409 N N . PHE A 1 180 ? -9.288 -1.121 17.462 1 98.04 180 PHE A N 1
ATOM 1410 C CA . PHE A 1 180 ? -9.346 -0.344 18.694 1 98.04 180 PHE A CA 1
ATOM 1411 C C . PHE A 1 180 ? -8.667 1.009 18.514 1 98.04 180 PHE A C 1
ATOM 1413 O O . PHE A 1 180 ? -7.937 1.218 17.543 1 98.04 180 PHE A O 1
ATOM 1420 N N . LEU A 1 181 ? -9.02 1.892 19.395 1 97.45 181 LEU A N 1
ATOM 1421 C CA . LEU A 1 181 ? -8.362 3.193 19.442 1 97.45 181 LEU A CA 1
ATOM 1422 C C . LEU A 1 181 ? -7.056 3.114 20.225 1 97.45 181 LEU A C 1
ATOM 1424 O O . LEU A 1 181 ? -7.044 2.675 21.377 1 97.45 181 LEU A O 1
ATOM 1428 N N . TYR A 1 182 ? -5.942 3.568 19.605 1 98.2 182 TYR A N 1
ATOM 1429 C CA . TYR A 1 182 ? -4.639 3.428 20.246 1 98.2 182 TYR A CA 1
ATOM 1430 C C . TYR A 1 182 ? -3.992 4.79 20.47 1 98.2 182 TYR A C 1
ATOM 1432 O O . TYR A 1 182 ? -4.256 5.739 19.727 1 98.2 182 TYR A O 1
ATOM 1440 N N . CYS A 1 183 ? -3.167 4.874 21.456 1 97.36 183 CYS A N 1
ATOM 1441 C CA . CYS A 1 183 ? -2.221 5.965 21.658 1 97.36 183 CYS A CA 1
ATOM 1442 C C . CYS A 1 183 ? -0.8 5.434 21.809 1 97.36 183 CYS A C 1
ATOM 1444 O O . CYS A 1 183 ? -0.602 4.267 22.15 1 97.36 183 CYS A O 1
ATOM 1446 N N . GLY A 1 184 ? 0.173 6.217 21.501 1 97.18 184 GLY A N 1
ATOM 1447 C CA . GLY A 1 184 ? 1.572 5.836 21.616 1 97.18 184 GLY A CA 1
ATOM 1448 C C . GLY A 1 184 ? 2.134 6.044 23.01 1 97.18 184 GLY A C 1
ATOM 1449 O O . GLY A 1 184 ? 1.505 6.692 23.848 1 97.18 184 GLY A O 1
ATOM 1450 N N . LYS A 1 185 ? 3.306 5.493 23.243 1 95.9 185 LYS A N 1
ATOM 1451 C CA . LYS A 1 185 ? 3.961 5.462 24.548 1 95.9 185 LYS A CA 1
ATOM 1452 C C . LYS A 1 185 ? 4.178 6.872 25.088 1 95.9 185 LYS A C 1
ATOM 1454 O O . LYS A 1 185 ? 4.09 7.1 26.297 1 95.9 185 LYS A O 1
ATOM 1459 N N . ASN A 1 186 ? 4.389 7.875 24.308 1 93.95 186 ASN A N 1
ATOM 1460 C CA . ASN A 1 186 ? 4.674 9.232 24.761 1 93.95 186 ASN A CA 1
ATOM 1461 C C . ASN A 1 186 ? 3.409 10.085 24.806 1 93.95 186 ASN A C 1
ATOM 1463 O O . ASN A 1 186 ? 3.471 11.28 25.099 1 93.95 186 ASN A O 1
ATOM 1467 N N . HIS A 1 187 ? 2.264 9.527 24.586 1 95.21 187 HIS A N 1
ATOM 1468 C CA . HIS A 1 187 ? 0.992 10.233 24.693 1 95.21 187 HIS A CA 1
ATOM 1469 C C . HIS A 1 187 ? 0.57 10.387 26.15 1 95.21 187 HIS A C 1
ATOM 1471 O O . HIS A 1 187 ? 0.744 9.467 26.953 1 95.21 187 HIS A O 1
ATOM 1477 N N . PRO A 1 188 ? -0.08 11.41 26.504 1 91.9 188 PRO A N 1
ATOM 1478 C CA . PRO A 1 188 ? -0.5 11.646 27.888 1 91.9 188 PRO A CA 1
ATOM 1479 C C . PRO A 1 188 ? -1.496 10.602 28.388 1 91.9 188 PRO A C 1
ATOM 1481 O O . PRO A 1 188 ? -1.537 10.306 29.585 1 91.9 188 PRO A O 1
ATOM 1484 N N . LEU A 1 189 ? -2.176 9.999 27.526 1 92.27 189 LEU A N 1
ATOM 1485 C CA . LEU A 1 189 ? -3.211 9.039 27.892 1 92.27 189 LEU A CA 1
ATOM 1486 C C . LEU A 1 189 ? -2.613 7.656 28.125 1 92.27 189 LEU A C 1
ATOM 1488 O O . LEU A 1 189 ? -3.3 6.75 28.602 1 92.27 189 LEU A O 1
ATOM 1492 N N . PHE A 1 190 ? -1.398 7.455 27.859 1 93.78 190 PHE A N 1
ATOM 1493 C CA . PHE A 1 190 ? -0.804 6.124 27.823 1 93.78 190 PHE A CA 1
ATOM 1494 C C . PHE A 1 190 ? -0.956 5.427 29.17 1 93.78 190 PHE A C 1
ATOM 1496 O O . PHE A 1 190 ? -1.213 4.223 29.226 1 93.78 190 PHE A O 1
ATOM 1503 N N . SER A 1 191 ? -0.91 6.165 30.216 1 88.84 191 SER A N 1
ATOM 1504 C CA . SER A 1 191 ? -0.972 5.584 31.553 1 88.84 191 SER A CA 1
ATOM 1505 C C . SER A 1 191 ? -2.408 5.525 32.064 1 88.84 191 SER A C 1
ATOM 1507 O O . SER A 1 191 ? -2.673 4.948 33.121 1 88.84 191 SER A O 1
ATOM 1509 N N . GLN A 1 192 ? -3.395 6.054 31.387 1 85.22 192 GLN A N 1
ATOM 1510 C CA . GLN A 1 192 ? -4.777 6.138 31.847 1 85.22 192 GLN A CA 1
ATOM 1511 C C . GLN A 1 192 ? -5.744 5.629 30.782 1 85.22 192 GLN A C 1
ATOM 1513 O O . GLN A 1 192 ? -6.854 6.147 30.645 1 85.22 192 GLN A O 1
ATOM 1518 N N . CYS A 1 193 ? -5.392 4.704 30.062 1 80.37 193 CYS A N 1
ATOM 1519 C CA . CYS A 1 193 ? -6.127 4.277 28.877 1 80.37 193 CYS A CA 1
ATOM 1520 C C . CYS A 1 193 ? -7.414 3.558 29.262 1 80.37 193 CYS A C 1
ATOM 1522 O O . CYS A 1 193 ? -8.374 3.538 28.489 1 80.37 193 CYS A O 1
ATOM 1524 N N . SER A 1 194 ? -7.531 2.996 30.43 1 78.78 194 SER A N 1
ATOM 1525 C CA . SER A 1 194 ? -8.671 2.172 30.816 1 78.78 194 SER A CA 1
ATOM 1526 C C . SER A 1 194 ? -9.821 3.027 31.335 1 78.78 194 SER A C 1
ATOM 1528 O O . SER A 1 194 ? -10.974 2.59 31.343 1 78.78 194 SER A O 1
ATOM 1530 N N . ASN A 1 195 ? -9.66 4.228 31.73 1 74.68 195 ASN A N 1
ATOM 1531 C CA . ASN A 1 195 ? -10.684 4.991 32.436 1 74.68 195 ASN A CA 1
ATOM 1532 C C . ASN A 1 195 ? -10.923 6.348 31.78 1 74.68 195 ASN A C 1
ATOM 1534 O O . ASN A 1 195 ? -11.214 7.331 32.464 1 74.68 195 ASN A O 1
ATOM 1538 N N . MET A 1 196 ? -10.954 6.294 30.565 1 77.25 196 MET A N 1
ATOM 1539 C CA . MET A 1 196 ? -11.128 7.6 29.937 1 77.25 196 MET A CA 1
ATOM 1540 C C . MET A 1 196 ? -12.603 7.884 29.672 1 77.25 196 MET A C 1
ATOM 1542 O O . MET A 1 196 ? -13.354 6.985 29.289 1 77.25 196 MET A O 1
ATOM 1546 N N . ASN A 1 197 ? -12.984 9.065 30.052 1 80.86 197 ASN A N 1
ATOM 1547 C CA . ASN A 1 197 ? -14.305 9.553 29.669 1 80.86 197 ASN A CA 1
ATOM 1548 C C . ASN A 1 197 ? -14.375 9.867 28.178 1 80.86 197 ASN A C 1
ATOM 1550 O O . ASN A 1 197 ? -13.537 10.602 27.653 1 80.86 197 ASN A O 1
ATOM 1554 N N . LEU A 1 198 ? -15.337 9.353 27.527 1 82.83 198 LEU A N 1
ATOM 1555 C CA . LEU A 1 198 ? -15.487 9.483 26.082 1 82.83 198 LEU A CA 1
ATOM 1556 C C . LEU A 1 198 ? -15.613 10.948 25.678 1 82.83 198 LEU A C 1
ATOM 1558 O O . LEU A 1 198 ? -15.197 11.332 24.583 1 82.83 198 LEU A O 1
ATOM 1562 N N . ASP A 1 199 ? -16.096 11.715 26.563 1 84.39 199 ASP A N 1
ATOM 1563 C CA . ASP A 1 199 ? -16.283 13.135 26.282 1 84.39 199 ASP A CA 1
ATOM 1564 C C . ASP A 1 199 ? -14.941 13.853 26.161 1 84.39 199 ASP A C 1
ATOM 1566 O O . ASP A 1 199 ? -14.849 14.906 25.527 1 84.39 199 ASP A O 1
ATOM 1570 N N . GLU A 1 200 ? -13.989 13.194 26.744 1 86.33 200 GLU A N 1
ATOM 1571 C CA . GLU A 1 200 ? -12.667 13.812 26.742 1 86.33 200 GLU A CA 1
ATOM 1572 C C . GLU A 1 200 ? -11.904 13.479 25.464 1 86.33 200 GLU A C 1
ATOM 1574 O O . GLU A 1 200 ? -10.886 14.105 25.16 1 86.33 200 GLU A O 1
ATOM 1579 N N . LEU A 1 201 ? -12.406 12.622 24.697 1 88.18 201 LEU A N 1
ATOM 1580 C CA . LEU A 1 201 ? -11.71 12.165 23.498 1 88.18 201 LEU A CA 1
ATOM 1581 C C . LEU A 1 201 ? -11.544 13.305 22.499 1 88.18 201 LEU A C 1
ATOM 1583 O O . LEU A 1 201 ? -10.543 13.367 21.782 1 88.18 201 LEU A O 1
ATOM 1587 N N . LYS A 1 202 ? -12.469 14.196 22.518 1 89.64 202 LYS A N 1
ATOM 1588 C CA . LYS A 1 202 ? -12.481 15.289 21.55 1 89.64 202 LYS A CA 1
ATOM 1589 C C . LYS A 1 202 ? -11.371 16.294 21.842 1 89.64 202 LYS A C 1
ATOM 1591 O O . LYS A 1 202 ? -11.047 17.131 20.997 1 89.64 202 LYS A O 1
ATOM 1596 N N . THR A 1 203 ? -10.808 16.179 22.983 1 89.78 203 THR A N 1
ATOM 1597 C CA . THR A 1 203 ? -9.764 17.123 23.366 1 89.78 203 THR A CA 1
ATOM 1598 C C . THR A 1 203 ? -8.414 16.695 22.799 1 89.78 203 THR A C 1
ATOM 1600 O O . THR A 1 203 ? -7.464 17.481 22.781 1 89.78 203 THR A O 1
ATOM 1603 N N . TRP A 1 204 ? -8.374 15.462 22.349 1 91.07 204 TRP A N 1
ATOM 1604 C CA . TRP A 1 204 ? -7.115 14.939 21.829 1 91.07 204 TRP A CA 1
ATOM 1605 C C . TRP A 1 204 ? -7.132 14.893 20.305 1 91.07 204 TRP A C 1
ATOM 1607 O O . TRP A 1 204 ? -8.166 14.605 19.698 1 91.07 204 TRP A O 1
ATOM 1617 N N . GLN A 1 205 ? -5.993 15.14 19.72 1 95.17 205 GLN A N 1
ATOM 1618 C CA . GLN A 1 205 ? -5.869 15.06 18.269 1 95.17 205 GLN A CA 1
ATOM 1619 C C . GLN A 1 205 ? -5.946 13.613 17.789 1 95.17 205 GLN A C 1
ATOM 1621 O O . GLN A 1 205 ? -5.426 12.708 18.445 1 95.17 205 GLN A O 1
ATOM 1626 N N . ALA A 1 206 ? -6.624 13.424 16.698 1 96.84 206 ALA A N 1
ATOM 1627 C CA . ALA A 1 206 ? -6.822 12.083 16.155 1 96.84 206 ALA A CA 1
ATOM 1628 C C . ALA A 1 206 ? -6.559 12.055 14.652 1 96.84 206 ALA A C 1
ATOM 1630 O O . ALA A 1 206 ? -6.348 13.101 14.033 1 96.84 206 ALA A O 1
ATOM 1631 N N . ILE A 1 207 ? -6.478 10.874 14.144 1 97.69 207 ILE A N 1
ATOM 1632 C CA . ILE A 1 207 ? -6.15 10.646 12.741 1 97.69 207 ILE A CA 1
ATOM 1633 C C . ILE A 1 207 ? -7.418 10.298 11.964 1 97.69 207 ILE A C 1
ATOM 1635 O O . ILE A 1 207 ? -8.194 9.437 12.385 1 97.69 207 ILE A O 1
ATOM 1639 N N . LEU A 1 208 ? -7.604 10.964 10.93 1 94.86 208 LEU A N 1
ATOM 1640 C CA . LEU A 1 208 ? -8.698 10.648 10.018 1 94.86 208 LEU A CA 1
ATOM 1641 C C . LEU A 1 208 ? -8.214 9.762 8.875 1 94.86 208 LEU A C 1
ATOM 1643 O O . LEU A 1 208 ? -7.337 10.159 8.105 1 94.86 208 LEU A O 1
ATOM 1647 N N . PRO A 1 209 ? -8.801 8.548 8.745 1 94.02 209 PRO A N 1
ATOM 1648 C CA . PRO A 1 209 ? -8.443 7.714 7.595 1 94.02 209 PRO A CA 1
ATOM 1649 C C . PRO A 1 209 ? -8.937 8.291 6.271 1 94.02 209 PRO A C 1
ATOM 1651 O O . PRO A 1 209 ? -10.087 8.726 6.173 1 94.02 209 PRO A O 1
ATOM 1654 N N . ASN A 1 210 ? -8.052 8.3 5.291 1 89.45 210 ASN A N 1
ATOM 1655 C CA . ASN A 1 210 ? -8.422 8.701 3.938 1 89.45 210 ASN A CA 1
ATOM 1656 C C . ASN A 1 210 ? -8.681 7.49 3.046 1 89.45 210 ASN A C 1
ATOM 1658 O O . ASN A 1 210 ? -8.115 7.383 1.957 1 89.45 210 ASN A O 1
ATOM 1662 N N . TYR A 1 211 ? -9.339 6.589 3.517 1 86.63 211 TYR A N 1
ATOM 1663 C CA . TYR A 1 211 ? -9.816 5.4 2.821 1 86.63 211 TYR A CA 1
ATOM 1664 C C . TYR A 1 211 ? -11.199 4.995 3.318 1 86.63 211 TYR A C 1
ATOM 1666 O O . TYR A 1 211 ? -11.647 5.458 4.37 1 86.63 211 TYR A O 1
ATOM 1674 N N . ALA A 1 212 ? -11.875 4.185 2.618 1 85.65 212 ALA A N 1
ATOM 1675 C CA . ALA A 1 212 ? -13.25 3.805 2.934 1 85.65 212 ALA A CA 1
ATOM 1676 C C . ALA A 1 212 ? -13.313 3.002 4.23 1 85.65 212 ALA A C 1
ATOM 1678 O O . ALA A 1 212 ? -12.531 2.069 4.429 1 85.65 212 ALA A O 1
ATOM 1679 N N . ILE A 1 213 ? -14.212 3.441 5.117 1 89.99 213 ILE A N 1
ATOM 1680 C CA . ILE A 1 213 ? -14.437 2.731 6.371 1 89.99 213 ILE A CA 1
ATOM 1681 C C . ILE A 1 213 ? -15.925 2.424 6.53 1 89.99 213 ILE A C 1
ATOM 1683 O O . ILE A 1 213 ? -16.759 2.972 5.805 1 89.99 213 ILE A O 1
ATOM 1687 N N . THR A 1 214 ? -16.258 1.52 7.417 1 91.13 214 THR A N 1
ATOM 1688 C CA . THR A 1 214 ? -17.645 1.148 7.673 1 91.13 214 THR A CA 1
ATOM 1689 C C . THR A 1 214 ? -18.394 2.289 8.354 1 91.13 214 THR A C 1
ATOM 1691 O O . THR A 1 214 ? -17.781 3.155 8.981 1 91.13 214 THR A O 1
ATOM 1694 N N . PRO A 1 215 ? -19.711 2.247 8.283 1 90.16 215 PRO A N 1
ATOM 1695 C CA . PRO A 1 215 ? -20.504 3.252 8.996 1 90.16 215 PRO A CA 1
ATOM 1696 C C . PRO A 1 215 ? -20.24 3.253 10.5 1 90.16 215 PRO A C 1
ATOM 1698 O O . PRO A 1 215 ? -20.216 4.316 11.125 1 90.16 215 PRO A O 1
ATOM 1701 N N . GLU A 1 216 ? -20.088 2.11 11.047 1 92.99 216 GLU A N 1
ATOM 1702 C CA . GLU A 1 216 ? -19.79 2.006 12.472 1 92.99 216 GLU A CA 1
ATOM 1703 C C . GLU A 1 216 ? -18.484 2.715 12.817 1 92.99 216 GLU A C 1
ATOM 1705 O O . GLU A 1 216 ? -18.41 3.443 13.809 1 92.99 216 GLU A O 1
ATOM 1710 N N . ALA A 1 217 ? -17.503 2.48 12.047 1 93.79 217 ALA A N 1
ATOM 1711 C CA . ALA A 1 217 ? -16.215 3.144 12.232 1 93.79 217 ALA A CA 1
ATOM 1712 C C . ALA A 1 217 ? -16.349 4.655 12.071 1 93.79 217 ALA A C 1
ATOM 1714 O O . ALA A 1 217 ? -15.749 5.423 12.827 1 93.79 217 ALA A O 1
ATOM 1715 N N . ALA A 1 218 ? -17.102 5.037 11.075 1 90.85 218 ALA A N 1
ATOM 1716 C CA . ALA A 1 218 ? -17.307 6.457 10.801 1 90.85 218 ALA A CA 1
ATOM 1717 C C . ALA A 1 218 ? -17.944 7.16 11.997 1 90.85 218 ALA A C 1
ATOM 1719 O O . ALA A 1 218 ? -17.566 8.284 12.338 1 90.85 218 ALA A O 1
ATOM 1720 N N . LYS A 1 219 ? -18.873 6.55 12.634 1 92.57 219 LYS A N 1
ATOM 1721 C CA . LYS A 1 219 ? -19.547 7.106 13.804 1 92.57 219 LYS A CA 1
ATOM 1722 C C . LYS A 1 219 ? -18.565 7.329 14.951 1 92.57 219 LYS A C 1
ATOM 1724 O O . LYS A 1 219 ? -18.634 8.345 15.646 1 92.57 219 LYS A O 1
ATOM 1729 N N . LEU A 1 220 ? -17.716 6.434 15.122 1 93.23 220 LEU A N 1
ATOM 1730 C CA . LEU A 1 220 ? -16.737 6.546 16.198 1 93.23 220 LEU A CA 1
ATOM 1731 C C . LEU A 1 220 ? -15.746 7.67 15.917 1 93.23 220 LEU A C 1
ATOM 1733 O O . LEU A 1 220 ? -15.305 8.36 16.839 1 93.23 220 LEU A O 1
ATOM 1737 N N . HIS A 1 221 ? -15.378 7.841 14.654 1 92.61 221 HIS A N 1
ATOM 1738 C CA . HIS A 1 221 ? -14.44 8.897 14.288 1 92.61 221 HIS A CA 1
ATOM 1739 C C . HIS A 1 221 ? -15.047 10.277 14.518 1 92.61 221 HIS A C 1
ATOM 1741 O O . HIS A 1 221 ? -14.323 11.249 14.74 1 92.61 221 HIS A O 1
ATOM 1747 N N . GLN A 1 222 ? -16.326 10.384 14.506 1 89.38 222 GLN A N 1
ATOM 1748 C CA . GLN A 1 222 ? -17.011 11.65 14.745 1 89.38 222 GLN A CA 1
ATOM 1749 C C . GLN A 1 222 ? -16.823 12.114 16.187 1 89.38 222 GLN A C 1
ATOM 1751 O O . GLN A 1 222 ? -16.988 13.297 16.49 1 89.38 222 GLN A O 1
ATOM 1756 N N . LEU A 1 223 ? -16.483 11.171 17.026 1 90.75 223 LEU A N 1
ATOM 1757 C CA . LEU A 1 223 ? -16.283 11.492 18.435 1 90.75 223 LEU A CA 1
ATOM 1758 C C . LEU A 1 223 ? -14.904 12.102 18.663 1 90.75 223 LEU A C 1
ATOM 1760 O O . LEU A 1 223 ? -14.616 12.606 19.751 1 90.75 223 LEU A O 1
ATOM 1764 N N . LEU A 1 224 ? -14.052 12.095 17.65 1 92.8 224 LEU A N 1
ATOM 1765 C CA . LEU A 1 224 ? -12.653 12.486 17.789 1 92.8 224 LEU A CA 1
ATOM 1766 C C . LEU A 1 224 ? -12.398 13.836 17.126 1 92.8 224 LEU A C 1
ATOM 1768 O O . LEU A 1 224 ? -13.188 14.281 16.29 1 92.8 224 LEU A O 1
ATOM 1772 N N . ASP A 1 225 ? -11.34 14.513 17.513 1 93.42 225 ASP A N 1
ATOM 1773 C CA . ASP A 1 225 ? -10.858 15.726 16.858 1 93.42 225 ASP A CA 1
ATOM 1774 C C . ASP A 1 225 ? -9.746 15.406 15.862 1 93.42 225 ASP A C 1
ATOM 1776 O O . ASP A 1 225 ? -8.563 15.46 16.205 1 93.42 225 ASP A O 1
ATOM 1780 N N . CYS A 1 226 ? -10.089 15.191 14.652 1 91.3 226 CYS A N 1
ATOM 1781 C CA . CYS A 1 226 ? -9.138 14.726 13.648 1 91.3 226 CYS A CA 1
ATOM 1782 C C . CYS A 1 226 ? -8.356 15.893 13.057 1 91.3 226 CYS A C 1
ATOM 1784 O O . CYS A 1 226 ? -8.935 16.773 12.417 1 91.3 226 CYS A O 1
ATOM 1786 N N . LYS A 1 227 ? -7.023 15.887 13.288 1 92.17 227 LYS A N 1
ATOM 1787 C CA . LYS A 1 227 ? -6.152 16.967 12.833 1 92.17 227 LYS A CA 1
ATOM 1788 C C . LYS A 1 227 ? -5.03 16.433 11.947 1 92.17 227 LYS A C 1
ATOM 1790 O O . LYS A 1 227 ? -4.078 17.153 11.641 1 92.17 227 LYS A O 1
ATOM 1795 N N . ALA A 1 228 ? -5.062 15.162 11.613 1 95.81 228 ALA A N 1
ATOM 1796 C CA . ALA A 1 228 ? -4.128 14.512 10.698 1 95.81 228 ALA A CA 1
ATOM 1797 C C . ALA A 1 228 ? -4.833 13.455 9.854 1 95.81 228 ALA A C 1
ATOM 1799 O O . ALA A 1 228 ? -5.881 12.936 10.245 1 95.81 228 ALA A O 1
ATOM 1800 N N . THR A 1 229 ? -4.279 13.172 8.719 1 95.72 229 THR A N 1
ATOM 1801 C CA . THR A 1 229 ? -4.879 12.166 7.849 1 95.72 229 THR A CA 1
ATOM 1802 C C . THR A 1 229 ? -3.844 11.124 7.434 1 95.72 229 THR A C 1
ATOM 1804 O O . THR A 1 229 ? -2.644 11.407 7.413 1 95.72 229 THR A O 1
ATOM 1807 N N . ALA A 1 230 ? -4.288 9.972 7.194 1 96.2 230 ALA A N 1
ATOM 1808 C CA . ALA A 1 230 ? -3.46 8.872 6.707 1 96.2 230 ALA A CA 1
ATOM 1809 C C . ALA A 1 230 ? -4.191 8.067 5.637 1 96.2 230 ALA A C 1
ATOM 1811 O O . ALA A 1 230 ? -5.39 7.805 5.76 1 96.2 230 ALA A O 1
ATOM 1812 N N . SER A 1 231 ? -3.44 7.627 4.661 1 93.59 231 SER A N 1
ATOM 1813 C CA . SER A 1 231 ? -4.064 6.954 3.527 1 93.59 231 SER A CA 1
ATOM 1814 C C . SER A 1 231 ? -4.279 5.472 3.815 1 93.59 231 SER A C 1
ATOM 1816 O O . SER A 1 231 ? -5.002 4.791 3.084 1 93.59 231 SER A O 1
ATOM 1818 N N . ASP A 1 232 ? -3.597 4.933 4.821 1 94.02 232 ASP A N 1
ATOM 1819 C CA . ASP A 1 232 ? -3.803 3.534 5.182 1 94.02 232 ASP A CA 1
ATOM 1820 C C . ASP A 1 232 ? -3.374 3.27 6.624 1 94.02 232 ASP A C 1
ATOM 1822 O O . ASP A 1 232 ? -3.07 4.205 7.368 1 94.02 232 ASP A O 1
ATOM 1826 N N . ARG A 1 233 ? -3.398 2.031 7.084 1 96.25 233 ARG A N 1
ATOM 1827 C CA . ARG A 1 233 ? -3.15 1.639 8.468 1 96.25 233 ARG A CA 1
ATOM 1828 C C . ARG A 1 233 ? -1.709 1.934 8.871 1 96.25 233 ARG A C 1
ATOM 1830 O O . ARG A 1 233 ? -1.438 2.265 10.027 1 96.25 233 ARG A O 1
ATOM 1837 N N . GLU A 1 234 ? -0.845 1.811 7.921 1 96.68 234 GLU A N 1
ATOM 1838 C CA . GLU A 1 234 ? 0.547 2.089 8.262 1 96.68 234 GLU A CA 1
ATOM 1839 C C . GLU A 1 234 ? 0.757 3.57 8.561 1 96.68 234 GLU A C 1
ATOM 1841 O O . GLU A 1 234 ? 1.487 3.924 9.489 1 96.68 234 GLU A O 1
ATOM 1846 N N . GLY A 1 235 ? 0.206 4.426 7.726 1 97.38 235 GLY A N 1
ATOM 1847 C CA . GLY A 1 235 ? 0.25 5.847 8.032 1 97.38 235 GLY A CA 1
ATOM 1848 C C . GLY A 1 235 ? -0.308 6.179 9.403 1 97.38 235 GLY A C 1
ATOM 1849 O O . GLY A 1 235 ? 0.235 7.031 10.111 1 97.38 235 GLY A O 1
ATOM 1850 N N . ILE A 1 236 ? -1.366 5.508 9.789 1 98.12 236 ILE A N 1
ATOM 1851 C CA . ILE A 1 236 ? -1.955 5.69 11.111 1 98.12 236 ILE A CA 1
ATOM 1852 C C . ILE A 1 236 ? -0.95 5.28 12.185 1 98.12 236 ILE A C 1
ATOM 1854 O O . ILE A 1 236 ? -0.783 5.978 13.188 1 98.12 236 ILE A O 1
ATOM 1858 N N . ALA A 1 237 ? -0.268 4.213 11.966 1 98.07 237 ALA A N 1
ATOM 1859 C CA . ALA A 1 237 ? 0.725 3.74 12.926 1 98.07 237 ALA A CA 1
ATOM 1860 C C . ALA A 1 237 ? 1.844 4.762 13.108 1 98.07 237 ALA A C 1
ATOM 1862 O O . ALA A 1 237 ? 2.255 5.047 14.234 1 98.07 237 ALA A O 1
ATOM 1863 N N . PHE A 1 238 ? 2.362 5.365 12.008 1 97.27 238 PHE A N 1
ATOM 1864 C CA . PHE A 1 238 ? 3.386 6.4 12.091 1 97.27 238 PHE A CA 1
ATOM 1865 C C . PHE A 1 238 ? 2.952 7.515 13.035 1 97.27 238 PHE A C 1
ATOM 1867 O O . PHE A 1 238 ? 3.713 7.923 13.915 1 97.27 238 PHE A O 1
ATOM 1874 N N . LEU A 1 239 ? 1.75 7.932 12.843 1 98.12 239 LEU A N 1
ATOM 1875 C CA . LEU A 1 239 ? 1.252 9.098 13.566 1 98.12 239 LEU A CA 1
ATOM 1876 C C . LEU A 1 239 ? 0.979 8.756 15.027 1 98.12 239 LEU A C 1
ATOM 1878 O O . LEU A 1 239 ? 1.25 9.562 15.919 1 98.12 239 LEU A O 1
ATOM 1882 N N . ILE A 1 240 ? 0.44 7.527 15.28 1 98.27 240 ILE A N 1
ATOM 1883 C CA . ILE A 1 240 ? 0.237 7.087 16.656 1 98.27 240 ILE A CA 1
ATOM 1884 C C . ILE A 1 240 ? 1.574 7.06 17.392 1 98.27 240 ILE A C 1
ATOM 1886 O O . ILE A 1 240 ? 1.667 7.501 18.54 1 98.27 240 ILE A O 1
ATOM 1890 N N . LEU A 1 241 ? 2.587 6.639 16.759 1 97.76 241 LEU A N 1
ATOM 1891 C CA . LEU A 1 241 ? 3.89 6.417 17.376 1 97.76 241 LEU A CA 1
ATOM 1892 C C . LEU A 1 241 ? 4.59 7.742 17.657 1 97.76 241 LEU A C 1
ATOM 1894 O O . LEU A 1 241 ? 5.576 7.784 18.398 1 97.76 241 LEU A O 1
ATOM 1898 N N . THR A 1 242 ? 4.086 8.819 17.056 1 96.51 242 THR A N 1
ATOM 1899 C CA . THR A 1 242 ? 4.601 10.136 17.416 1 96.51 242 THR A CA 1
ATOM 1900 C C . THR A 1 242 ? 4.264 10.471 18.866 1 96.51 242 THR A C 1
ATOM 1902 O O . THR A 1 242 ? 4.865 11.371 19.457 1 96.51 242 THR A O 1
ATOM 1905 N N . GLY A 1 243 ? 3.206 9.84 19.39 1 96.47 243 GLY A N 1
ATOM 1906 C CA . GLY A 1 243 ? 2.727 10.167 20.723 1 96.47 243 GLY A CA 1
ATOM 1907 C C . GLY A 1 243 ? 1.851 11.405 20.756 1 96.47 243 GLY A C 1
ATOM 1908 O O . GLY A 1 243 ? 1.583 11.954 21.827 1 96.47 243 GLY A O 1
ATOM 1909 N N . LYS A 1 244 ? 1.391 11.835 19.576 1 96.3 244 LYS A N 1
ATOM 1910 C CA . LYS A 1 244 ? 0.633 13.081 19.512 1 96.3 244 LYS A CA 1
ATOM 1911 C C . LYS A 1 244 ? -0.794 12.833 19.031 1 96.3 244 LYS A C 1
ATOM 1913 O O . LYS A 1 244 ? -1.677 13.668 19.234 1 96.3 244 LYS A O 1
ATOM 1918 N N . PHE A 1 245 ? -1.006 11.663 18.436 1 97.43 245 PHE A N 1
ATOM 1919 C CA . PHE A 1 245 ? -2.299 11.413 17.808 1 97.43 245 PHE A CA 1
ATOM 1920 C C . PHE A 1 245 ? -2.897 10.102 18.303 1 97.43 245 PHE A C 1
ATOM 1922 O O . PHE A 1 245 ? -2.169 9.148 18.583 1 97.43 245 PHE A O 1
ATOM 1929 N N . LEU A 1 246 ? -4.225 10.116 18.392 1 97.22 246 LEU A N 1
ATOM 1930 C CA . LEU A 1 246 ? -4.995 8.887 18.549 1 97.22 246 LEU A CA 1
ATOM 1931 C C . LEU A 1 246 ? -5.421 8.335 17.193 1 97.22 246 LEU A C 1
ATOM 1933 O O . LEU A 1 246 ? -5.645 9.098 16.25 1 97.22 246 LEU A O 1
ATOM 1937 N N . GLY A 1 247 ? -5.518 7.024 17.085 1 97.98 247 GLY A N 1
ATOM 1938 C CA . GLY A 1 247 ? -5.988 6.429 15.844 1 97.98 247 GLY A CA 1
ATOM 1939 C C . GLY A 1 247 ? -6.459 4.997 16.009 1 97.98 247 GLY A C 1
ATOM 1940 O O . GLY A 1 247 ? -6.042 4.304 16.94 1 97.98 247 GLY A O 1
ATOM 1941 N N . PHE A 1 248 ? -7.329 4.555 15.173 1 98.41 248 PHE A N 1
ATOM 1942 C CA . PHE A 1 248 ? -7.812 3.179 15.176 1 98.41 248 PHE A CA 1
ATOM 1943 C C . PHE A 1 248 ? -6.886 2.278 14.368 1 98.41 248 PHE A C 1
ATOM 1945 O O . PHE A 1 248 ? -6.471 2.637 13.264 1 98.41 248 PHE A O 1
ATOM 1952 N N . LEU A 1 249 ? -6.561 1.13 14.933 1 98.42 249 LEU A N 1
ATOM 1953 C CA . LEU A 1 249 ? -5.819 0.077 14.248 1 98.42 249 LEU A CA 1
ATOM 1954 C C . LEU A 1 249 ? -6.414 -1.293 14.554 1 98.42 249 LEU A C 1
ATOM 1956 O O . LEU A 1 249 ? -6.921 -1.523 15.654 1 98.42 249 LEU A O 1
ATOM 1960 N N . PRO A 1 250 ? -6.335 -2.172 13.542 1 98.02 250 PRO A N 1
ATOM 1961 C CA . PRO A 1 250 ? -6.654 -3.56 13.883 1 98.02 250 PRO A CA 1
ATOM 1962 C C . PRO A 1 250 ? -5.751 -4.121 14.979 1 98.02 250 PRO A C 1
ATOM 1964 O O . PRO A 1 250 ? -4.552 -3.833 15.004 1 98.02 250 PRO A O 1
ATOM 1967 N N . ASP A 1 251 ? -6.313 -4.939 15.812 1 97.98 251 ASP A N 1
ATOM 1968 C CA . ASP A 1 251 ? -5.586 -5.484 16.955 1 97.98 251 ASP A CA 1
ATOM 1969 C C . ASP A 1 251 ? -4.414 -6.349 16.498 1 97.98 251 ASP A C 1
ATOM 1971 O O . ASP A 1 251 ? -3.316 -6.259 17.051 1 97.98 251 ASP A O 1
ATOM 1975 N N . HIS A 1 252 ? -4.624 -7.106 15.496 1 96.87 252 HIS A N 1
ATOM 1976 C CA . HIS A 1 252 ? -3.576 -8.007 15.03 1 96.87 252 HIS A CA 1
ATOM 1977 C C . HIS A 1 252 ? -2.393 -7.23 14.461 1 96.87 252 HIS A C 1
ATOM 1979 O O . HIS A 1 252 ? -1.243 -7.654 14.597 1 96.87 252 HIS A O 1
ATOM 1985 N N . TYR A 1 253 ? -2.637 -6.136 13.88 1 97.11 253 TYR A N 1
ATOM 1986 C CA . TYR A 1 253 ? -1.59 -5.302 13.301 1 97.11 253 TYR A CA 1
ATOM 1987 C C . TYR A 1 253 ? -0.857 -4.517 14.383 1 97.11 253 TYR A C 1
ATOM 1989 O O . TYR A 1 253 ? 0.366 -4.37 14.331 1 97.11 253 TYR A O 1
ATOM 1997 N N . ALA A 1 254 ? -1.571 -4.079 15.383 1 98.1 254 ALA A N 1
ATOM 1998 C CA . ALA A 1 254 ? -1 -3.279 16.464 1 98.1 254 ALA A CA 1
ATOM 1999 C C . ALA A 1 254 ? -0.286 -4.164 17.482 1 98.1 254 ALA A C 1
ATOM 2001 O O . ALA A 1 254 ? 0.464 -3.669 18.326 1 98.1 254 ALA A O 1
ATOM 2002 N N . LYS A 1 255 ? -0.465 -5.412 17.396 1 96.8 255 LYS A N 1
ATOM 2003 C CA . LYS A 1 255 ? -0.092 -6.364 18.438 1 96.8 255 LYS A CA 1
ATOM 2004 C C . LYS A 1 255 ? 1.372 -6.198 18.836 1 96.8 255 LYS A C 1
ATOM 2006 O O . LYS A 1 255 ? 1.693 -6.128 20.024 1 96.8 255 LYS A O 1
ATOM 2011 N N . LYS A 1 256 ? 2.227 -6.094 17.884 1 94.28 256 LYS A N 1
ATOM 2012 C CA . LYS A 1 256 ? 3.652 -6.025 18.195 1 94.28 256 LYS A CA 1
ATOM 2013 C C . LYS A 1 256 ? 3.98 -4.767 18.995 1 94.28 256 LYS A C 1
ATOM 2015 O O . LYS A 1 256 ? 4.758 -4.818 19.95 1 94.28 256 LYS A O 1
ATOM 2020 N N . TRP A 1 257 ? 3.462 -3.664 18.635 1 96.78 257 TRP A N 1
ATOM 2021 C CA . TRP A 1 257 ? 3.724 -2.409 19.332 1 96.78 257 TRP A CA 1
ATOM 2022 C C . TRP A 1 257 ? 3.123 -2.43 20.734 1 96.78 257 TRP A C 1
ATOM 2024 O O . TRP A 1 257 ? 3.681 -1.842 21.663 1 96.78 257 TRP A O 1
ATOM 2034 N N . VAL A 1 258 ? 2.015 -3.155 20.849 1 97.31 258 VAL A N 1
ATOM 2035 C CA . VAL A 1 258 ? 1.383 -3.279 22.158 1 97.31 258 VAL A CA 1
ATOM 2036 C C . VAL A 1 258 ? 2.244 -4.153 23.067 1 97.31 258 VAL A C 1
ATOM 2038 O O . VAL A 1 258 ? 2.533 -3.78 24.206 1 97.31 258 VAL A O 1
ATOM 2041 N N . GLU A 1 259 ? 2.648 -5.23 22.538 1 96.15 259 GLU A N 1
ATOM 2042 C CA . GLU A 1 259 ? 3.468 -6.165 23.303 1 96.15 259 GLU A CA 1
ATOM 2043 C C . GLU A 1 259 ? 4.804 -5.538 23.689 1 96.15 259 GLU A C 1
ATOM 2045 O O . GLU A 1 259 ? 5.337 -5.814 24.766 1 96.15 259 GLU A O 1
ATOM 2050 N N . ASP A 1 260 ? 5.344 -4.657 22.842 1 95.24 260 ASP A N 1
ATOM 2051 C CA . ASP A 1 260 ? 6.639 -4.029 23.08 1 95.24 260 ASP A CA 1
ATOM 2052 C C . ASP A 1 260 ? 6.49 -2.772 23.935 1 95.24 260 ASP A C 1
ATOM 2054 O O . ASP A 1 260 ? 7.484 -2.132 24.285 1 95.24 260 ASP A O 1
ATOM 2058 N N . GLY A 1 261 ? 5.27 -2.386 24.217 1 96.19 261 GLY A N 1
ATOM 2059 C CA . GLY A 1 261 ? 5.016 -1.261 25.103 1 96.19 261 GLY A CA 1
ATOM 2060 C C . GLY A 1 261 ? 5.051 0.079 24.391 1 96.19 261 GLY A C 1
ATOM 2061 O O . GLY A 1 261 ? 5.248 1.119 25.023 1 96.19 261 GLY A O 1
ATOM 2062 N N . PHE A 1 262 ? 4.815 0.053 23.087 1 96.95 262 PHE A N 1
ATOM 2063 C CA . PHE A 1 262 ? 4.903 1.287 22.316 1 96.95 262 PHE A CA 1
ATOM 2064 C C . PHE A 1 262 ? 3.514 1.836 22.012 1 96.95 262 PHE A C 1
ATOM 2066 O O . PHE A 1 262 ? 3.37 2.998 21.628 1 96.95 262 PHE A O 1
ATOM 2073 N N . MET A 1 263 ? 2.465 1.011 22.121 1 97.62 263 MET A N 1
ATOM 2074 C CA . MET A 1 263 ? 1.071 1.392 21.915 1 97.62 263 MET A CA 1
ATOM 2075 C C . MET A 1 263 ? 0.182 0.819 23.014 1 97.62 263 MET A C 1
ATOM 2077 O O . MET A 1 263 ? 0.508 -0.209 23.609 1 97.62 263 MET A O 1
ATOM 2081 N N . GLN A 1 264 ? -0.904 1.481 23.252 1 96.97 264 GLN A N 1
ATOM 2082 C CA . GLN A 1 264 ? -1.934 0.985 24.159 1 96.97 264 GLN A CA 1
ATOM 2083 C C . GLN A 1 264 ? -3.329 1.35 23.659 1 96.97 264 GLN A C 1
ATOM 2085 O O . GLN A 1 264 ? -3.548 2.461 23.172 1 96.97 264 GLN A O 1
ATOM 2090 N N . ALA A 1 265 ? -4.256 0.423 23.815 1 96.54 265 ALA A N 1
ATOM 2091 C CA . ALA A 1 265 ? -5.641 0.686 23.434 1 96.54 265 ALA A CA 1
ATOM 2092 C C . ALA A 1 265 ? -6.329 1.589 24.454 1 96.54 265 ALA A C 1
ATOM 2094 O O . ALA A 1 265 ? -6.186 1.392 25.663 1 96.54 265 ALA A O 1
ATOM 2095 N N . VAL A 1 266 ? -7.026 2.579 23.983 1 95.11 266 VAL A N 1
ATOM 2096 C CA . VAL A 1 266 ? -7.76 3.527 24.814 1 95.11 266 VAL A CA 1
ATOM 2097 C C . VAL A 1 266 ? -9.212 3.076 24.953 1 95.11 266 VAL A C 1
ATOM 2099 O O . VAL A 1 266 ? -9.903 2.87 23.952 1 95.11 266 VAL A O 1
ATOM 2102 N N . SER A 1 267 ? -9.701 2.897 26.216 1 92.61 267 SER A N 1
ATOM 2103 C CA . SER A 1 267 ? -11.08 2.507 26.496 1 92.61 267 SER A CA 1
ATOM 2104 C C . SER A 1 267 ? -11.509 1.33 25.628 1 92.61 267 SER A C 1
ATOM 2106 O O . SER A 1 267 ? -12.542 1.39 24.958 1 92.61 267 SER A O 1
ATOM 2108 N N . LYS A 1 268 ? -10.753 0.299 25.611 1 92.2 268 LYS A N 1
ATOM 2109 C CA . LYS A 1 268 ? -10.863 -0.857 24.726 1 92.2 268 LYS A CA 1
ATOM 2110 C C . LYS A 1 268 ? -12.273 -1.439 24.756 1 92.2 268 LYS A C 1
ATOM 2112 O O . LYS A 1 268 ? -12.772 -1.923 23.738 1 92.2 268 LYS A O 1
ATOM 2117 N N . GLU A 1 269 ? -12.983 -1.363 25.794 1 90.96 269 GLU A N 1
ATOM 2118 C CA . GLU A 1 269 ? -14.297 -1.978 25.954 1 90.96 269 GLU A CA 1
ATOM 2119 C C . GLU A 1 269 ? -15.395 -1.096 25.367 1 90.96 269 GLU A C 1
ATOM 2121 O O . GLU A 1 269 ? -16.462 -1.588 24.995 1 90.96 269 GLU A O 1
ATOM 2126 N N . LYS A 1 270 ? -15.091 0.151 25.224 1 91.07 270 LYS A N 1
ATOM 2127 C CA . LYS A 1 270 ? -16.129 1.102 24.835 1 91.07 270 LYS A CA 1
ATOM 2128 C C . LYS A 1 270 ? -15.929 1.577 23.399 1 91.07 270 LYS A C 1
ATOM 2130 O O . LYS A 1 270 ? -16.894 1.922 22.714 1 91.07 270 LYS A O 1
ATOM 2135 N N . ILE A 1 271 ? -14.689 1.619 23.046 1 94 271 ILE A N 1
ATOM 2136 C CA . ILE A 1 271 ? -14.401 2.225 21.751 1 94 271 ILE A CA 1
ATOM 2137 C C . ILE A 1 271 ? -13.718 1.204 20.844 1 94 271 ILE A C 1
ATOM 2139 O O . ILE A 1 271 ? -12.489 1.103 20.828 1 94 271 ILE A O 1
ATOM 2143 N N . HIS A 1 272 ? -14.448 0.544 20.129 1 96.26 272 HIS A N 1
ATOM 2144 C CA . HIS A 1 272 ? -13.971 -0.464 19.189 1 96.26 272 HIS A CA 1
ATOM 2145 C C . HIS A 1 272 ? -15.021 -0.769 18.127 1 96.26 272 HIS A C 1
ATOM 2147 O O . HIS A 1 272 ? -16.197 -0.437 18.297 1 96.26 272 HIS A O 1
ATOM 2153 N N . TYR A 1 273 ? -14.604 -1.259 17.04 1 97.25 273 TYR A N 1
ATOM 2154 C CA . TYR A 1 273 ? -15.513 -1.734 16.002 1 97.25 273 TYR A CA 1
ATOM 2155 C C . TYR A 1 273 ? -14.937 -2.951 15.289 1 97.25 273 TYR A C 1
ATOM 2157 O O . TYR A 1 273 ? -13.744 -3.241 15.407 1 97.25 273 TYR A O 1
ATOM 2165 N N . SER A 1 274 ? -15.798 -3.656 14.641 1 96.64 274 SER A N 1
ATOM 2166 C CA . SER A 1 274 ? -15.42 -4.83 13.861 1 96.64 274 SER A CA 1
ATOM 2167 C C . SER A 1 274 ? -15.703 -4.621 12.377 1 96.64 274 SER A C 1
ATOM 2169 O O . SER A 1 274 ? -16.712 -4.017 12.01 1 96.64 274 SER A O 1
ATOM 2171 N N . THR A 1 275 ? -14.782 -5.062 11.572 1 96.37 275 THR A N 1
ATOM 2172 C CA . THR A 1 275 ? -14.927 -4.987 10.122 1 96.37 275 THR A CA 1
ATOM 2173 C C . THR A 1 275 ? -14.838 -6.377 9.497 1 96.37 275 THR A C 1
ATOM 2175 O O . THR A 1 275 ? -13.827 -7.066 9.644 1 96.37 275 THR A O 1
ATOM 2178 N N . PRO A 1 276 ? -15.875 -6.795 8.799 1 96.85 276 PRO A N 1
ATOM 2179 C CA . PRO A 1 276 ? -15.745 -8.052 8.059 1 96.85 276 PRO A CA 1
ATOM 2180 C C . PRO A 1 276 ? -14.748 -7.958 6.906 1 96.85 276 PRO A C 1
ATOM 2182 O O . PRO A 1 276 ? -14.762 -6.983 6.151 1 96.85 276 PRO A O 1
ATOM 2185 N N . ILE A 1 277 ? -13.864 -8.874 6.824 1 97.58 277 ILE A N 1
ATOM 2186 C CA . ILE A 1 277 ? -12.963 -9.041 5.69 1 97.58 277 ILE A CA 1
ATOM 2187 C C . ILE A 1 277 ? -13.466 -10.17 4.793 1 97.58 277 ILE A C 1
ATOM 2189 O O . ILE A 1 277 ? -13.726 -11.278 5.266 1 97.58 277 ILE A O 1
ATOM 2193 N N . CYS A 1 278 ? -13.543 -9.905 3.532 1 97.78 278 CYS A N 1
ATOM 2194 C CA . CYS A 1 278 ? -14.15 -10.862 2.613 1 97.78 278 CYS A CA 1
ATOM 2195 C C . CYS A 1 278 ? -13.22 -11.161 1.444 1 97.78 278 CYS A C 1
ATOM 2197 O O . CYS A 1 278 ? -12.359 -10.347 1.106 1 97.78 278 CYS A O 1
ATOM 2199 N N . LEU A 1 279 ? -13.372 -12.318 0.937 1 97.48 279 LEU A N 1
ATOM 2200 C CA . LEU A 1 279 ? -12.869 -12.629 -0.397 1 97.48 279 LEU A CA 1
ATOM 2201 C C . LEU A 1 279 ? -13.906 -12.288 -1.461 1 97.48 279 LEU A C 1
ATOM 2203 O O . LEU A 1 279 ? -15.048 -12.75 -1.393 1 97.48 279 LEU A O 1
ATOM 2207 N N . ILE A 1 280 ? -13.515 -11.496 -2.418 1 97.2 280 ILE A N 1
ATOM 2208 C CA . ILE A 1 280 ? -14.471 -11.137 -3.459 1 97.2 280 ILE A CA 1
ATOM 2209 C C . ILE A 1 280 ? -14.078 -11.805 -4.774 1 97.2 280 ILE A C 1
ATOM 2211 O O . ILE A 1 280 ? -12.891 -11.986 -5.055 1 97.2 280 ILE A O 1
ATOM 2215 N N . THR A 1 281 ? -14.983 -12.157 -5.556 1 96.12 281 THR A N 1
ATOM 2216 C CA . THR A 1 281 ? -14.827 -12.673 -6.911 1 96.12 281 THR A CA 1
ATOM 2217 C C . THR A 1 281 ? -15.856 -12.049 -7.849 1 96.12 281 THR A C 1
ATOM 2219 O O . THR A 1 281 ? -16.845 -11.468 -7.396 1 96.12 281 THR A O 1
ATOM 2222 N N . HIS A 1 282 ? -15.495 -12.097 -9.096 1 92.79 282 HIS A N 1
ATOM 2223 C CA . HIS A 1 282 ? -16.455 -11.621 -10.085 1 92.79 282 HIS A CA 1
ATOM 2224 C C . HIS A 1 282 ? -17.726 -12.464 -10.07 1 92.79 282 HIS A C 1
ATOM 2226 O O . HIS A 1 282 ? -17.659 -13.693 -9.997 1 92.79 282 HIS A O 1
ATOM 2232 N N . LYS A 1 283 ? -18.802 -11.682 -10.004 1 89.07 283 LYS A N 1
ATOM 2233 C CA . LYS A 1 283 ? -20.077 -12.391 -10.059 1 89.07 283 LYS A CA 1
ATOM 2234 C C . LYS A 1 283 ? -20.274 -13.061 -11.416 1 89.07 283 LYS A C 1
ATOM 2236 O O . LYS A 1 283 ? -20.026 -12.451 -12.458 1 89.07 283 LYS A O 1
ATOM 2241 N N . GLY A 1 284 ? -20.575 -14.305 -11.46 1 75.79 284 GLY A N 1
ATOM 2242 C CA . GLY A 1 284 ? -20.848 -15.032 -12.69 1 75.79 284 GLY A CA 1
ATOM 2243 C C . GLY A 1 284 ? -20.258 -16.43 -12.7 1 75.79 284 GLY A C 1
ATOM 2244 O O . GLY A 1 284 ? -19.502 -16.797 -11.798 1 75.79 284 GLY A O 1
ATOM 2245 N N . LYS A 1 285 ? -20.75 -17.289 -13.535 1 61.9 285 LYS A N 1
ATOM 2246 C CA . LYS A 1 285 ? -20.579 -18.739 -13.521 1 61.9 285 LYS A CA 1
ATOM 2247 C C . LYS A 1 285 ? -19.211 -19.137 -14.069 1 61.9 285 LYS A C 1
ATOM 2249 O O . LYS A 1 285 ? -18.791 -20.288 -13.928 1 61.9 285 LYS A O 1
ATOM 2254 N N . ASN A 1 286 ? -18.525 -18.214 -14.69 1 60.37 286 ASN A N 1
ATOM 2255 C CA . ASN A 1 286 ? -17.374 -18.831 -15.339 1 60.37 286 ASN A CA 1
ATOM 2256 C C . ASN A 1 286 ? -16.068 -18.448 -14.648 1 60.37 286 ASN A C 1
ATOM 2258 O O . ASN A 1 286 ? -15.311 -17.62 -15.156 1 60.37 286 ASN A O 1
ATOM 2262 N N . HIS A 1 287 ? -15.899 -19.237 -13.53 1 65.13 287 HIS A N 1
ATOM 2263 C CA . HIS A 1 287 ? -14.669 -18.964 -12.796 1 65.13 287 HIS A CA 1
ATOM 2264 C C . HIS A 1 287 ? -13.486 -19.706 -13.408 1 65.13 287 HIS A C 1
ATOM 2266 O O . HIS A 1 287 ? -13.646 -20.804 -13.945 1 65.13 287 HIS A O 1
ATOM 2272 N N . ASN A 1 288 ? -12.406 -19.092 -13.423 1 76.57 288 ASN A N 1
ATOM 2273 C CA . ASN A 1 288 ? -11.083 -19.683 -13.591 1 76.57 288 ASN A CA 1
ATOM 2274 C C . ASN A 1 288 ? -10.897 -20.906 -12.697 1 76.57 288 ASN A C 1
ATOM 2276 O O . ASN A 1 288 ? -11.326 -20.906 -11.541 1 76.57 288 ASN A O 1
ATOM 2280 N N . ILE A 1 289 ? -10.595 -22.146 -13.29 1 83.56 289 ILE A N 1
ATOM 2281 C CA . ILE A 1 289 ? -10.49 -23.409 -12.567 1 83.56 289 ILE A CA 1
ATOM 2282 C C . ILE A 1 289 ? -9.585 -23.233 -11.35 1 83.56 289 ILE A C 1
ATOM 2284 O O . ILE A 1 289 ? -9.803 -23.86 -10.311 1 83.56 289 ILE A O 1
ATOM 2288 N N . ILE A 1 290 ? -8.554 -22.461 -11.465 1 90.68 290 ILE A N 1
ATOM 2289 C CA . ILE A 1 290 ? -7.65 -22.22 -10.345 1 90.68 290 ILE A CA 1
ATOM 2290 C C . ILE A 1 290 ? -8.406 -21.529 -9.212 1 90.68 290 ILE A C 1
ATOM 2292 O O . ILE A 1 290 ? -8.269 -21.906 -8.046 1 90.68 290 ILE A O 1
ATOM 2296 N N . LEU A 1 291 ? -9.213 -20.54 -9.57 1 93.21 291 LEU A N 1
ATOM 2297 C CA . LEU A 1 291 ? -10.029 -19.849 -8.577 1 93.21 291 LEU A CA 1
ATOM 2298 C C . LEU A 1 291 ? -10.994 -20.814 -7.898 1 93.21 291 LEU A C 1
ATOM 2300 O O . LEU A 1 291 ? -11.15 -20.786 -6.675 1 93.21 291 LEU A O 1
ATOM 2304 N N . LYS A 1 292 ? -11.654 -21.645 -8.687 1 91.16 292 LYS A N 1
ATOM 2305 C CA . LYS A 1 292 ? -12.585 -22.628 -8.142 1 91.16 292 LYS A CA 1
ATOM 2306 C C . LYS A 1 292 ? -11.89 -23.549 -7.143 1 91.16 292 LYS A C 1
ATOM 2308 O O . LYS A 1 292 ? -12.421 -23.816 -6.063 1 91.16 292 LYS A O 1
ATOM 2313 N N . THR A 1 293 ? -10.769 -24.046 -7.542 1 92.85 293 THR A N 1
ATOM 2314 C CA . THR A 1 293 ? -9.986 -24.921 -6.677 1 92.85 293 THR A CA 1
ATOM 2315 C C . THR A 1 293 ? -9.591 -24.199 -5.392 1 92.85 293 THR A C 1
ATOM 2317 O O . THR A 1 293 ? -9.724 -24.751 -4.298 1 92.85 293 THR A O 1
ATOM 2320 N N . PHE A 1 294 ? -9.112 -22.994 -5.496 1 95.93 294 PHE A N 1
ATOM 2321 C CA . PHE A 1 294 ? -8.735 -22.176 -4.35 1 95.93 294 PHE A CA 1
ATOM 2322 C C . PHE A 1 294 ? -9.914 -21.996 -3.402 1 95.93 294 PHE A C 1
ATOM 2324 O O . PHE A 1 294 ? -9.771 -22.155 -2.188 1 95.93 294 PHE A O 1
ATOM 2331 N N . MET A 1 295 ? -11.051 -21.689 -3.951 1 94.94 295 MET A N 1
ATOM 2332 C CA . MET A 1 295 ? -12.257 -21.452 -3.163 1 94.94 295 MET A CA 1
ATOM 2333 C C . MET A 1 295 ? -12.686 -22.719 -2.43 1 94.94 295 MET A C 1
ATOM 2335 O O . MET A 1 295 ? -13.121 -22.658 -1.279 1 94.94 295 MET A O 1
ATOM 2339 N N . GLU A 1 296 ? -12.588 -23.801 -3.075 1 94.66 296 GLU A N 1
ATOM 2340 C CA . GLU A 1 296 ? -12.93 -25.073 -2.447 1 94.66 296 GLU A CA 1
ATOM 2341 C C . GLU A 1 296 ? -12.002 -25.378 -1.275 1 94.66 296 GLU A C 1
ATOM 2343 O O . GLU A 1 296 ? -12.456 -25.809 -0.213 1 94.66 296 GLU A O 1
ATOM 2348 N N . MET A 1 297 ? -10.752 -25.144 -1.486 1 95.82 297 MET A N 1
ATOM 2349 C CA . MET A 1 297 ? -9.77 -25.342 -0.424 1 95.82 297 MET A CA 1
ATOM 2350 C C . MET A 1 297 ? -10.051 -24.418 0.756 1 95.82 297 MET A C 1
ATOM 2352 O O . MET A 1 297 ? -9.969 -24.837 1.912 1 95.82 297 MET A O 1
ATOM 2356 N N . LEU A 1 298 ? -10.359 -23.187 0.441 1 96.27 298 LEU A N 1
ATOM 2357 C CA . LEU A 1 298 ? -10.609 -22.167 1.453 1 96.27 298 LEU A CA 1
ATOM 2358 C C . LEU A 1 298 ? -11.859 -22.497 2.261 1 96.27 298 LEU A C 1
ATOM 2360 O O . LEU A 1 298 ? -11.854 -22.396 3.49 1 96.27 298 LEU A O 1
ATOM 2364 N N . GLU A 1 299 ? -12.908 -22.85 1.596 1 95.03 299 GLU A N 1
ATOM 2365 C CA . GLU A 1 299 ? -14.164 -23.201 2.253 1 95.03 299 GLU A CA 1
ATOM 2366 C C . GLU A 1 299 ? -13.98 -24.381 3.202 1 95.03 299 GLU A C 1
ATOM 2368 O O . GLU A 1 299 ? -14.518 -24.383 4.311 1 95.03 299 GLU A O 1
ATOM 2373 N N . LYS A 1 300 ? -13.276 -25.342 2.798 1 93.95 300 LYS A N 1
ATOM 2374 C CA . LYS A 1 300 ? -13.002 -26.509 3.632 1 93.95 300 LYS A CA 1
ATOM 2375 C C . LYS A 1 300 ? -12.239 -26.115 4.894 1 93.95 300 LYS A C 1
ATOM 2377 O O . LYS A 1 300 ? -12.504 -26.644 5.976 1 93.95 300 LYS A O 1
ATOM 2382 N N . ARG A 1 301 ? -11.321 -25.204 4.743 1 92.09 301 ARG A N 1
ATOM 2383 C CA . ARG A 1 301 ? -10.494 -24.764 5.862 1 92.09 301 ARG A CA 1
ATOM 2384 C C . ARG A 1 301 ? -11.317 -23.971 6.872 1 92.09 301 ARG A C 1
ATOM 2386 O O . ARG A 1 301 ? -11.11 -24.092 8.081 1 92.09 301 ARG A O 1
ATOM 2393 N N . ILE A 1 302 ? -12.151 -23.124 6.401 1 90.92 302 ILE A N 1
ATOM 2394 C CA . ILE A 1 302 ? -12.944 -22.269 7.277 1 90.92 302 ILE A CA 1
ATOM 2395 C C . ILE A 1 302 ? -13.973 -23.111 8.027 1 90.92 302 ILE A C 1
ATOM 2397 O O . ILE A 1 302 ? -14.222 -22.888 9.214 1 90.92 302 ILE A O 1
ATOM 2401 N N . VAL A 1 303 ? -14.559 -24.048 7.397 1 84.41 303 VAL A N 1
ATOM 2402 C CA . VAL A 1 303 ? -15.557 -24.917 8.012 1 84.41 303 VAL A CA 1
ATOM 2403 C C . VAL A 1 303 ? -14.888 -25.827 9.04 1 84.41 303 VAL A C 1
ATOM 2405 O O . VAL A 1 303 ? -15.439 -26.068 10.116 1 84.41 303 VAL A O 1
ATOM 2408 N N . GLU A 1 304 ? -13.71 -26.318 8.727 1 76.9 304 GLU A N 1
ATOM 2409 C CA . GLU A 1 304 ? -13.012 -27.252 9.605 1 76.9 304 GLU A CA 1
ATOM 2410 C C . GLU A 1 304 ? -12.31 -26.519 10.744 1 76.9 304 GLU A C 1
ATOM 2412 O O . GLU A 1 304 ? -11.954 -27.128 11.755 1 76.9 304 GLU A O 1
ATOM 2417 N N . GLY A 1 305 ? -11.978 -25.254 10.58 1 67.38 305 GLY A N 1
ATOM 2418 C CA . GLY A 1 305 ? -11.237 -24.535 11.604 1 67.38 305 GLY A CA 1
ATOM 2419 C C . GLY A 1 305 ? -12.13 -23.753 12.549 1 67.38 305 GLY A C 1
ATOM 2420 O O . GLY A 1 305 ? -11.857 -23.675 13.748 1 67.38 305 GLY A O 1
ATOM 2421 N N . MET B 1 1 ? -25.806 23.585 -27.707 1 26.23 1 MET B N 1
ATOM 2422 C CA . MET B 1 1 ? -25.221 24.371 -26.625 1 26.23 1 MET B CA 1
ATOM 2423 C C . MET B 1 1 ? -23.715 24.146 -26.541 1 26.23 1 MET B C 1
ATOM 2425 O O . MET B 1 1 ? -23.247 23.01 -26.632 1 26.23 1 MET B O 1
ATOM 2429 N N . LYS B 1 2 ? -22.886 25.148 -26.781 1 35.62 2 LYS B N 1
ATOM 2430 C CA . LYS B 1 2 ? -21.426 25.158 -26.806 1 35.62 2 LYS B CA 1
ATOM 2431 C C . LYS B 1 2 ? -20.851 24.425 -25.597 1 35.62 2 LYS B C 1
ATOM 2433 O O . LYS B 1 2 ? -21.389 24.521 -24.492 1 35.62 2 LYS B O 1
ATOM 2438 N N . PRO B 1 3 ? -20.147 23.46 -25.73 1 36.53 3 PRO B N 1
ATOM 2439 C CA . PRO B 1 3 ? -19.537 22.84 -24.552 1 36.53 3 PRO B CA 1
ATOM 2440 C C . PRO B 1 3 ? -19.056 23.866 -23.528 1 36.53 3 PRO B C 1
ATOM 2442 O O . PRO B 1 3 ? -18.356 24.817 -23.883 1 36.53 3 PRO B O 1
ATOM 2445 N N . LYS B 1 4 ? -19.853 24.326 -22.74 1 38.89 4 LYS B N 1
ATOM 2446 C CA . LYS B 1 4 ? -19.451 25.328 -21.757 1 38.89 4 LYS B CA 1
ATOM 2447 C C . LYS B 1 4 ? -18.105 24.975 -21.131 1 38.89 4 LYS B C 1
ATOM 2449 O O . LYS B 1 4 ? -18.001 24.008 -20.373 1 38.89 4 LYS B O 1
ATOM 2454 N N . LYS B 1 5 ? -16.979 25.204 -21.799 1 45.28 5 LYS B N 1
ATOM 2455 C CA . LYS B 1 5 ? -15.599 25.099 -21.332 1 45.28 5 LYS B CA 1
ATOM 2456 C C . LYS B 1 5 ? -15.414 25.817 -19.998 1 45.28 5 LYS B C 1
ATOM 2458 O O . LYS B 1 5 ? -16.123 26.781 -19.702 1 45.28 5 LYS B O 1
ATOM 2463 N N . LEU B 1 6 ? -14.88 25.125 -19.016 1 47.72 6 LEU B N 1
ATOM 2464 C CA . LEU B 1 6 ? -14.551 25.792 -17.76 1 47.72 6 LEU B CA 1
ATOM 2465 C C . LEU B 1 6 ? -13.795 27.091 -18.016 1 47.72 6 LEU B C 1
ATOM 2467 O O . LEU B 1 6 ? -12.563 27.101 -18.053 1 47.72 6 LEU B O 1
ATOM 2471 N N . ASN B 1 7 ? -14.163 28.026 -18.726 1 45.15 7 ASN B N 1
ATOM 2472 C CA . ASN B 1 7 ? -13.464 29.262 -19.061 1 45.15 7 ASN B CA 1
ATOM 2473 C C . ASN B 1 7 ? -12.891 29.937 -17.818 1 45.15 7 ASN B C 1
ATOM 2475 O O . ASN B 1 7 ? -11.809 30.525 -17.869 1 45.15 7 ASN B O 1
ATOM 2479 N N . GLN B 1 8 ? -13.619 30.021 -16.702 1 46.17 8 GLN B N 1
ATOM 2480 C CA . GLN B 1 8 ? -13.146 30.632 -15.464 1 46.17 8 GLN B CA 1
ATOM 2481 C C . GLN B 1 8 ? -13.423 29.73 -14.265 1 46.17 8 GLN B C 1
ATOM 2483 O O . GLN B 1 8 ? -14.532 29.214 -14.113 1 46.17 8 GLN B O 1
ATOM 2488 N N . VAL B 1 9 ? -12.267 29.293 -13.701 1 49.89 9 VAL B N 1
ATOM 2489 C CA . VAL B 1 9 ? -12.421 28.511 -12.479 1 49.89 9 VAL B CA 1
ATOM 2490 C C . VAL B 1 9 ? -12.852 29.423 -11.332 1 49.89 9 VAL B C 1
ATOM 2492 O O . VAL B 1 9 ? -12.12 30.339 -10.95 1 49.89 9 VAL B O 1
ATOM 2495 N N . THR B 1 10 ? -14.11 29.335 -10.929 1 53.03 10 THR B N 1
ATOM 2496 C CA . THR B 1 10 ? -14.666 30.105 -9.822 1 53.03 10 THR B CA 1
ATOM 2497 C C . THR B 1 10 ? -14.529 29.34 -8.509 1 53.03 10 THR B C 1
ATOM 2499 O O . THR B 1 10 ? -14.126 28.176 -8.502 1 53.03 10 THR B O 1
ATOM 2502 N N . ASP B 1 11 ? -14.719 30.021 -7.383 1 57.25 11 ASP B N 1
ATOM 2503 C CA . ASP B 1 11 ? -14.743 29.405 -6.06 1 57.25 11 ASP B CA 1
ATOM 2504 C C . ASP B 1 11 ? -15.675 28.195 -6.034 1 57.25 11 ASP B C 1
ATOM 2506 O O . ASP B 1 11 ? -15.366 27.18 -5.406 1 57.25 11 ASP B O 1
ATOM 2510 N N . PHE B 1 12 ? -16.742 28.467 -6.68 1 56.34 12 PHE B N 1
ATOM 2511 C CA . PHE B 1 12 ? -17.732 27.399 -6.736 1 56.34 12 PHE B CA 1
ATOM 2512 C C . PHE B 1 12 ? -17.18 26.188 -7.478 1 56.34 12 PHE B C 1
ATOM 2514 O O . PHE B 1 12 ? -17.408 25.047 -7.071 1 56.34 12 PHE B O 1
ATOM 2521 N N . ASP B 1 13 ? -16.425 26.432 -8.42 1 67.11 13 ASP B N 1
ATOM 2522 C CA . ASP B 1 13 ? -15.817 25.333 -9.163 1 67.11 13 ASP B CA 1
ATOM 2523 C C . ASP B 1 13 ? -14.823 24.566 -8.294 1 67.11 13 ASP B C 1
ATOM 2525 O O . ASP B 1 13 ? -14.778 23.335 -8.332 1 67.11 13 ASP B O 1
ATOM 2529 N N . ILE B 1 14 ? -14.206 25.334 -7.515 1 70.23 14 ILE B N 1
ATOM 2530 C CA . ILE B 1 14 ? -13.207 24.728 -6.642 1 70.23 14 ILE B CA 1
ATOM 2531 C C . ILE B 1 14 ? -13.894 23.841 -5.607 1 70.23 14 ILE B C 1
ATOM 2533 O O . ILE B 1 14 ? -13.403 22.757 -5.284 1 70.23 14 ILE B O 1
ATOM 2537 N N . LYS B 1 15 ? -14.993 24.299 -5.149 1 76.79 15 LYS B N 1
ATOM 2538 C CA . LYS B 1 15 ? -15.779 23.511 -4.205 1 76.79 15 LYS B CA 1
ATOM 2539 C C . LYS B 1 15 ? -16.237 22.197 -4.834 1 76.79 15 LYS B C 1
ATOM 2541 O O . LYS B 1 15 ? -16.158 21.141 -4.203 1 76.79 15 LYS B O 1
ATOM 2546 N N . LEU B 1 16 ? -16.697 22.298 -6.025 1 79.53 16 LEU B N 1
ATOM 2547 C CA . LEU B 1 16 ? -17.149 21.105 -6.732 1 79.53 16 LEU B CA 1
ATOM 2548 C C . LEU B 1 16 ? -15.994 20.133 -6.951 1 79.53 16 LEU B C 1
ATOM 2550 O O . LEU B 1 16 ? -16.163 18.92 -6.806 1 79.53 16 LEU B O 1
ATOM 2554 N N . LEU B 1 17 ? -14.903 20.721 -7.243 1 80.6 17 LEU B N 1
ATOM 2555 C CA . LEU B 1 17 ? -13.712 19.905 -7.455 1 80.6 17 LEU B CA 1
ATOM 2556 C C . LEU B 1 17 ? -13.298 19.202 -6.167 1 80.6 17 LEU B C 1
ATOM 2558 O O . LEU B 1 17 ? -12.908 18.032 -6.191 1 80.6 17 LEU B O 1
ATOM 2562 N N . LYS B 1 18 ? -13.462 19.877 -5.08 1 81 18 LYS B N 1
ATOM 2563 C CA . LYS B 1 18 ? -13.132 19.304 -3.779 1 81 18 LYS B CA 1
ATOM 2564 C C . LYS B 1 18 ? -14.099 18.183 -3.41 1 81 18 LYS B C 1
ATOM 2566 O O . LYS B 1 18 ? -13.695 17.173 -2.829 1 81 18 LYS B O 1
ATOM 2571 N N . ILE B 1 19 ? -15.3 18.384 -3.694 1 82.33 19 ILE B N 1
ATOM 2572 C CA . ILE B 1 19 ? -16.309 17.363 -3.437 1 82.33 19 ILE B CA 1
ATOM 2573 C C . ILE B 1 19 ? -15.988 16.106 -4.242 1 82.33 19 ILE B C 1
ATOM 2575 O O . ILE B 1 19 ? -16.009 14.995 -3.706 1 82.33 19 ILE B O 1
ATOM 2579 N N . PHE B 1 20 ? -15.67 16.323 -5.542 1 86.34 20 PHE B N 1
ATOM 2580 C CA . PHE B 1 20 ? -15.294 15.211 -6.407 1 86.34 20 PHE B CA 1
ATOM 2581 C C . PHE B 1 20 ? -14.074 14.485 -5.854 1 86.34 20 PHE B C 1
ATOM 2583 O O . PHE B 1 20 ? -14.059 13.254 -5.776 1 86.34 20 PHE B O 1
ATOM 2590 N N . LYS B 1 21 ? -13.122 15.224 -5.465 1 84.9 21 LYS B N 1
ATOM 2591 C CA . LYS B 1 21 ? -11.911 14.631 -4.905 1 84.9 21 LYS B CA 1
ATOM 2592 C C . LYS B 1 21 ? -12.23 13.791 -3.672 1 84.9 21 LYS B C 1
ATOM 2594 O O . LYS B 1 21 ? -11.695 12.693 -3.506 1 84.9 21 LYS B O 1
ATOM 2599 N N . THR B 1 22 ? -13.062 14.286 -2.814 1 81.9 22 THR B N 1
ATOM 2600 C CA . THR B 1 22 ? -13.423 13.592 -1.582 1 81.9 22 THR B CA 1
ATOM 2601 C C . THR B 1 22 ? -14.161 12.293 -1.89 1 81.9 22 THR B C 1
ATOM 2603 O O . THR B 1 22 ? -13.901 11.262 -1.266 1 81.9 22 THR B O 1
ATOM 2606 N N . VAL B 1 23 ? -15.027 12.399 -2.849 1 83.2 23 VAL B N 1
ATOM 2607 C CA . VAL B 1 23 ? -15.772 11.211 -3.255 1 83.2 23 VAL B CA 1
ATOM 2608 C C . VAL B 1 23 ? -14.808 10.153 -3.786 1 83.2 23 VAL B C 1
ATOM 2610 O O . VAL B 1 23 ? -14.965 8.963 -3.504 1 83.2 23 VAL B O 1
ATOM 2613 N N . CYS B 1 24 ? -13.85 10.628 -4.535 1 81.64 24 CYS B N 1
ATOM 2614 C CA . CYS B 1 24 ? -12.873 9.71 -5.109 1 81.64 24 CYS B CA 1
ATOM 2615 C C . CYS B 1 24 ? -12.011 9.08 -4.021 1 81.64 24 CYS B C 1
ATOM 2617 O O . CYS B 1 24 ? -11.72 7.884 -4.069 1 81.64 24 CYS B O 1
ATOM 2619 N N . ASP B 1 25 ? -11.651 9.925 -3.108 1 75.86 25 ASP B N 1
ATOM 2620 C CA . ASP B 1 25 ? -10.811 9.458 -2.009 1 75.86 25 ASP B CA 1
ATOM 2621 C C . ASP B 1 25 ? -11.535 8.405 -1.174 1 75.86 25 ASP B C 1
ATOM 2623 O O . ASP B 1 25 ? -10.919 7.445 -0.706 1 75.86 25 ASP B O 1
ATOM 2627 N N . CYS B 1 26 ? -12.86 8.616 -1.03 1 70.42 26 CYS B N 1
ATOM 2628 C CA . CYS B 1 26 ? -13.668 7.727 -0.202 1 70.42 26 CYS B CA 1
ATOM 2629 C C . CYS B 1 26 ? -14.188 6.547 -1.014 1 70.42 26 CYS B C 1
ATOM 2631 O O . CYS B 1 26 ? -14.672 5.565 -0.45 1 70.42 26 CYS B O 1
ATOM 2633 N N . HIS B 1 27 ? -14.074 6.643 -2.334 1 66.74 27 HIS B N 1
ATOM 2634 C CA . HIS B 1 27 ? -14.576 5.664 -3.292 1 66.74 27 HIS B CA 1
ATOM 2635 C C . HIS B 1 27 ? -16.058 5.385 -3.068 1 66.74 27 HIS B C 1
ATOM 2637 O O . HIS B 1 27 ? -16.543 4.295 -3.382 1 66.74 27 HIS B O 1
ATOM 2643 N N . SER B 1 28 ? -16.707 6.229 -2.324 1 69.86 28 SER B N 1
ATOM 2644 C CA . SER B 1 28 ? -18.112 6.041 -1.978 1 69.86 28 SER B CA 1
ATOM 2645 C C . SER B 1 28 ? -18.801 7.376 -1.713 1 69.86 28 SER B C 1
ATOM 2647 O O . SER B 1 28 ? -18.255 8.233 -1.016 1 69.86 28 SER B O 1
ATOM 2649 N N . PHE B 1 29 ? -20.021 7.478 -2.278 1 74.9 29 PHE B N 1
ATOM 2650 C CA . PHE B 1 29 ? -20.817 8.669 -2.006 1 74.9 29 PHE B CA 1
ATOM 2651 C C . PHE B 1 29 ? -21.281 8.69 -0.555 1 74.9 29 PHE B C 1
ATOM 2653 O O . PHE B 1 29 ? -21.302 9.746 0.081 1 74.9 29 PHE B O 1
ATOM 2660 N N . THR B 1 30 ? -21.453 7.467 -0.103 1 70.72 30 THR B N 1
ATOM 2661 C CA . THR B 1 30 ? -21.925 7.359 1.273 1 70.72 30 THR B CA 1
ATOM 2662 C C . THR B 1 30 ? -20.83 7.769 2.253 1 70.72 30 THR B C 1
ATOM 2664 O O . THR B 1 30 ? -21.078 8.541 3.182 1 70.72 30 THR B O 1
ATOM 2667 N N . SER B 1 31 ? -19.7 7.3 1.997 1 72.01 31 SER B N 1
ATOM 2668 C CA . SER B 1 31 ? -18.589 7.634 2.882 1 72.01 31 SER B CA 1
ATOM 2669 C C . SER B 1 31 ? -18.224 9.111 2.779 1 72.01 31 SER B C 1
ATOM 2671 O O . SER B 1 31 ? -17.82 9.727 3.768 1 72.01 31 SER B O 1
ATOM 2673 N N . ALA B 1 32 ? -18.404 9.62 1.629 1 78.79 32 ALA B N 1
ATOM 2674 C CA . ALA B 1 32 ? -18.089 11.028 1.398 1 78.79 32 ALA B CA 1
ATOM 2675 C C . ALA B 1 32 ? -19.045 11.937 2.165 1 78.79 32 ALA B C 1
ATOM 2677 O O . ALA B 1 32 ? -18.695 13.069 2.507 1 78.79 32 ALA B O 1
ATOM 2678 N N . GLU B 1 33 ? -20.21 11.378 2.514 1 78.75 33 GLU B N 1
ATOM 2679 C CA . GLU B 1 33 ? -21.181 12.16 3.273 1 78.75 33 GLU B CA 1
ATOM 2680 C C . GLU B 1 33 ? -20.616 12.576 4.629 1 78.75 33 GLU B C 1
ATOM 2682 O O . GLU B 1 33 ? -20.738 13.736 5.029 1 78.75 33 GLU B O 1
ATOM 2687 N N . SER B 1 34 ? -20.078 11.672 5.191 1 69.75 34 SER B N 1
ATOM 2688 C CA . SER B 1 34 ? -19.561 11.896 6.538 1 69.75 34 SER B CA 1
ATOM 2689 C C . SER B 1 34 ? -18.407 12.893 6.528 1 69.75 34 SER B C 1
ATOM 2691 O O . SER B 1 34 ? -18.305 13.742 7.415 1 69.75 34 SER B O 1
ATOM 2693 N N . ILE B 1 35 ? -17.695 12.844 5.555 1 67.78 35 ILE B N 1
ATOM 2694 C CA . ILE B 1 35 ? -16.491 13.665 5.479 1 67.78 35 ILE B CA 1
ATOM 2695 C C . ILE B 1 35 ? -16.86 15.085 5.057 1 67.78 35 ILE B C 1
ATOM 2697 O O . ILE B 1 35 ? -16.331 16.058 5.6 1 67.78 35 ILE B O 1
ATOM 2701 N N . LEU B 1 36 ? -17.809 15.223 4.159 1 75.42 36 LEU B N 1
ATOM 2702 C CA . LEU B 1 36 ? -18.152 16.514 3.573 1 75.42 36 LEU B CA 1
ATOM 2703 C C . LEU B 1 36 ? -19.245 17.205 4.38 1 75.42 36 LEU B C 1
ATOM 2705 O O . LEU B 1 36 ? -19.438 18.418 4.262 1 75.42 36 LEU B O 1
ATOM 2709 N N . GLY B 1 37 ? -20.018 16.402 5.159 1 74.08 37 GLY B N 1
ATOM 2710 C CA . GLY B 1 37 ? -21.097 16.967 5.953 1 74.08 37 GLY B CA 1
ATOM 2711 C C . GLY B 1 37 ? -22.309 17.351 5.126 1 74.08 37 GLY B C 1
ATOM 2712 O O . GLY B 1 37 ? -23.05 18.266 5.488 1 74.08 37 GLY B O 1
ATOM 2713 N N . ILE B 1 38 ? -22.395 16.873 3.956 1 79.69 38 ILE B N 1
ATOM 2714 C CA . ILE B 1 38 ? -23.55 17.119 3.099 1 79.69 38 ILE B CA 1
ATOM 2715 C C . ILE B 1 38 ? -24.176 15.79 2.682 1 79.69 38 ILE B C 1
ATOM 2717 O O . ILE B 1 38 ? -23.533 14.741 2.764 1 79.69 38 ILE B O 1
ATOM 2721 N N . SER B 1 39 ? -25.446 15.8 2.374 1 84.52 39 SER B N 1
ATOM 2722 C CA . SER B 1 39 ? -26.197 14.592 2.047 1 84.52 39 SER B CA 1
ATOM 2723 C C . SER B 1 39 ? -25.694 13.961 0.753 1 84.52 39 SER B C 1
ATOM 2725 O O . SER B 1 39 ? -25.099 14.641 -0.085 1 84.52 39 SER B O 1
ATOM 2727 N N . ARG B 1 40 ? -25.982 12.715 0.616 1 85.74 40 ARG B N 1
ATOM 2728 C CA . ARG B 1 40 ? -25.633 11.974 -0.592 1 85.74 40 ARG B CA 1
ATOM 2729 C C . ARG B 1 40 ? -26.279 12.6 -1.824 1 85.74 40 ARG B C 1
ATOM 2731 O O . ARG B 1 40 ? -25.673 12.639 -2.897 1 85.74 40 ARG B O 1
ATOM 2738 N N . SER B 1 41 ? -27.547 13.035 -1.685 1 85.97 41 SER B N 1
ATOM 2739 C CA . SER B 1 41 ? -28.251 13.684 -2.786 1 85.97 41 SER B CA 1
ATOM 2740 C C . SER B 1 41 ? -27.552 14.973 -3.206 1 85.97 41 SER B C 1
ATOM 2742 O O . SER B 1 41 ? -27.431 15.259 -4.399 1 85.97 41 SER B O 1
ATOM 2744 N N . ALA B 1 42 ? -27.046 15.704 -2.174 1 86.31 42 ALA B N 1
ATOM 2745 C CA . ALA B 1 42 ? -26.312 16.934 -2.46 1 86.31 42 ALA B CA 1
ATOM 2746 C C . ALA B 1 42 ? -25 16.635 -3.179 1 86.31 42 ALA B C 1
ATOM 2748 O O . ALA B 1 42 ? -24.627 17.338 -4.121 1 86.31 42 ALA B O 1
ATOM 2749 N N . ILE B 1 43 ? -24.322 15.602 -2.706 1 88.44 43 ILE B N 1
ATOM 2750 C CA . ILE B 1 43 ? -23.074 15.193 -3.342 1 88.44 43 ILE B CA 1
ATOM 2751 C C . ILE B 1 43 ? -23.335 14.826 -4.801 1 88.44 43 ILE B C 1
ATOM 2753 O O . ILE B 1 43 ? -22.594 15.243 -5.694 1 88.44 43 ILE B O 1
ATOM 2757 N N . SER B 1 44 ? -24.402 14.056 -5.076 1 86.81 44 SER B N 1
ATOM 2758 C CA . SER B 1 44 ? -24.752 13.626 -6.426 1 86.81 44 SER B CA 1
ATOM 2759 C C . SER B 1 44 ? -25.07 14.818 -7.321 1 86.81 44 SER B C 1
ATOM 2761 O O . SER B 1 44 ? -24.68 14.846 -8.49 1 86.81 44 SER B O 1
ATOM 2763 N N . LEU B 1 45 ? -25.782 15.8 -6.786 1 86.62 45 LEU B N 1
ATOM 2764 C CA . LEU B 1 45 ? -26.121 17.011 -7.524 1 86.62 45 LEU B CA 1
ATOM 2765 C C . LEU B 1 45 ? -24.864 17.79 -7.898 1 86.62 45 LEU B C 1
ATOM 2767 O O . LEU B 1 45 ? -24.733 18.258 -9.031 1 86.62 45 LEU B O 1
ATOM 2771 N N . HIS B 1 46 ? -24.031 17.897 -6.902 1 85.76 46 HIS B N 1
ATOM 2772 C CA . HIS B 1 46 ? -22.782 18.611 -7.138 1 85.76 46 HIS B CA 1
ATOM 2773 C C . HIS B 1 46 ? -21.931 17.901 -8.186 1 85.76 46 HIS B C 1
ATOM 2775 O O . HIS B 1 46 ? -21.308 18.551 -9.029 1 85.76 46 HIS B O 1
ATOM 2781 N N . MET B 1 47 ? -21.904 16.619 -8.149 1 87.18 47 MET B N 1
ATOM 2782 C CA . MET B 1 47 ? -21.159 15.818 -9.117 1 87.18 47 MET B CA 1
ATOM 2783 C C . MET B 1 47 ? -21.718 16.006 -10.523 1 87.18 47 MET B C 1
ATOM 2785 O O . MET B 1 47 ? -20.959 16.162 -11.482 1 87.18 47 MET B O 1
ATOM 2789 N N . SER B 1 48 ? -23.032 15.955 -10.616 1 87.71 48 SER B N 1
ATOM 2790 C CA . SER B 1 48 ? -23.687 16.154 -11.905 1 87.71 48 SER B CA 1
ATOM 2791 C C . SER B 1 48 ? -23.407 17.547 -12.458 1 87.71 48 SER B C 1
ATOM 2793 O O . SER B 1 48 ? -23.179 17.71 -13.659 1 87.71 48 SER B O 1
ATOM 2795 N N . ASP B 1 49 ? -23.474 18.495 -11.587 1 84.1 49 ASP B N 1
ATOM 2796 C CA . ASP B 1 49 ? -23.181 19.867 -11.992 1 84.1 49 ASP B CA 1
ATOM 2797 C C . ASP B 1 49 ? -21.757 19.989 -12.531 1 84.1 49 ASP B C 1
ATOM 2799 O O . ASP B 1 49 ? -21.531 20.622 -13.564 1 84.1 49 ASP B O 1
ATOM 2803 N N . LEU B 1 50 ? -20.82 19.42 -11.823 1 85.37 50 LEU B N 1
ATOM 2804 C CA . LEU B 1 50 ? -19.423 19.446 -12.241 1 85.37 50 LEU B CA 1
ATOM 2805 C C . LEU B 1 50 ? -19.25 18.778 -13.601 1 85.37 50 LEU B C 1
ATOM 2807 O O . LEU B 1 50 ? -18.571 19.315 -14.479 1 85.37 50 LEU B O 1
ATOM 2811 N N . GLU B 1 51 ? -19.881 17.628 -13.785 1 87.82 51 GLU B N 1
ATOM 2812 C CA . GLU B 1 51 ? -19.788 16.895 -15.044 1 87.82 51 GLU B CA 1
ATOM 2813 C C . GLU B 1 51 ? -20.393 17.694 -16.194 1 87.82 51 GLU B C 1
ATOM 2815 O O . GLU B 1 51 ? -19.852 17.703 -17.302 1 87.82 51 GLU B O 1
ATOM 2820 N N . ASN B 1 52 ? -21.448 18.373 -15.924 1 81.42 52 ASN B N 1
ATOM 2821 C CA . ASN B 1 52 ? -22.095 19.211 -16.928 1 81.42 52 ASN B CA 1
ATOM 2822 C C . ASN B 1 52 ? -21.212 20.39 -17.327 1 81.42 52 ASN B C 1
ATOM 2824 O O . ASN B 1 52 ? -21.115 20.726 -18.509 1 81.42 52 ASN B O 1
ATOM 2828 N N . ARG B 1 53 ? -20.617 20.951 -16.382 1 75.17 53 ARG B N 1
ATOM 2829 C CA . ARG B 1 53 ? -19.766 22.109 -16.632 1 75.17 53 ARG B CA 1
ATOM 2830 C C . ARG B 1 53 ? -18.527 21.717 -17.43 1 75.17 53 ARG B C 1
ATOM 2832 O O . ARG B 1 53 ? -18.054 22.484 -18.271 1 75.17 53 ARG B O 1
ATOM 2839 N N . LEU B 1 54 ? -18.058 20.545 -17.097 1 78.7 54 LEU B N 1
ATOM 2840 C CA . LEU B 1 54 ? -16.851 20.073 -17.767 1 78.7 54 LEU B CA 1
ATOM 2841 C C . LEU B 1 54 ? -17.191 19.415 -19.1 1 78.7 54 LEU B C 1
ATOM 2843 O O . LEU B 1 54 ? -16.318 19.244 -19.954 1 78.7 54 LEU B O 1
ATOM 2847 N N . GLY B 1 55 ? -18.421 18.968 -19.256 1 78.5 55 GLY B N 1
ATOM 2848 C CA . GLY B 1 55 ? -18.859 18.291 -20.467 1 78.5 55 GLY B CA 1
ATOM 2849 C C . GLY B 1 55 ? -18.377 16.855 -20.554 1 78.5 55 GLY B C 1
ATOM 2850 O O . GLY B 1 55 ? -18.235 16.308 -21.65 1 78.5 55 GLY B O 1
ATOM 2851 N N . ILE B 1 56 ? -17.909 16.33 -19.432 1 80.53 56 ILE B N 1
ATOM 2852 C CA . ILE B 1 56 ? -17.415 14.957 -19.423 1 80.53 56 ILE B CA 1
ATOM 2853 C C . ILE B 1 56 ? -17.952 14.223 -18.197 1 80.53 56 ILE B C 1
ATOM 2855 O O . ILE B 1 56 ? -18.241 14.844 -17.171 1 80.53 56 ILE B O 1
ATOM 2859 N N . ARG B 1 57 ? -18.073 12.884 -18.36 1 86.24 57 ARG B N 1
ATOM 2860 C CA . ARG B 1 57 ? -18.429 12.038 -17.226 1 86.24 57 ARG B CA 1
ATOM 2861 C C . ARG B 1 57 ? -17.193 11.655 -16.419 1 86.24 57 ARG B C 1
ATOM 2863 O O . ARG B 1 57 ? -16.175 11.253 -16.986 1 86.24 57 ARG B O 1
ATOM 2870 N N . LEU B 1 58 ? -17.329 11.911 -15.093 1 86.02 58 LEU B N 1
ATOM 2871 C CA . LEU B 1 58 ? -16.161 11.706 -14.244 1 86.02 58 LEU B CA 1
ATOM 2872 C C . LEU B 1 58 ? -16.215 10.343 -13.563 1 86.02 58 LEU B C 1
ATOM 2874 O O . LEU B 1 58 ? -15.177 9.781 -13.205 1 86.02 58 LEU B O 1
ATOM 2878 N N . CYS B 1 59 ? -17.393 9.848 -13.334 1 84.46 59 CYS B N 1
ATOM 2879 C CA . CYS B 1 59 ? -17.516 8.576 -12.63 1 84.46 59 CYS B CA 1
ATOM 2880 C C . CYS B 1 59 ? -18.756 7.818 -13.087 1 84.46 59 CYS B C 1
ATOM 2882 O O . CYS B 1 59 ? -19.655 8.4 -13.697 1 84.46 59 CYS B O 1
ATOM 2884 N N . GLN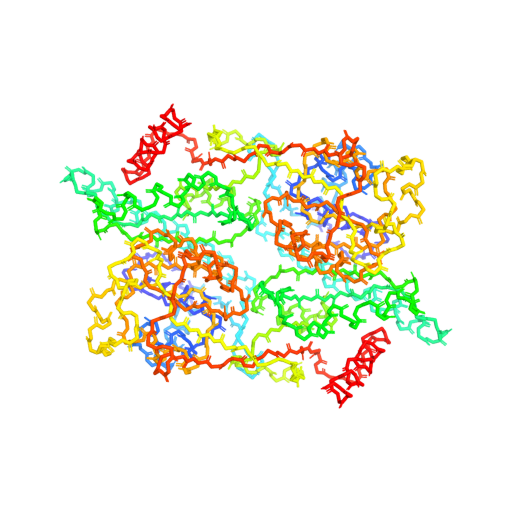 B 1 60 ? -18.568 6.553 -12.999 1 79.51 60 GLN B N 1
ATOM 2885 C CA . GLN B 1 60 ? -19.734 5.683 -13.115 1 79.51 60 GLN B CA 1
ATOM 2886 C C . GLN B 1 60 ? -20.386 5.453 -11.755 1 79.51 60 GLN B C 1
ATOM 2888 O O . GLN B 1 60 ? -19.694 5.304 -10.746 1 79.51 60 GLN B O 1
ATOM 2893 N N . ARG B 1 61 ? -21.682 5.844 -11.77 1 72.66 61 ARG B N 1
ATOM 2894 C CA . ARG B 1 61 ? -22.411 5.655 -10.519 1 72.66 61 ARG B CA 1
ATOM 2895 C C . ARG B 1 61 ? -23.712 4.894 -10.753 1 72.66 61 ARG B C 1
ATOM 2897 O O . ARG B 1 61 ? -24.211 4.84 -11.879 1 72.66 61 ARG B O 1
ATOM 2904 N N . GLY B 1 62 ? -24.066 4.13 -9.797 1 65.32 62 GLY B N 1
ATOM 2905 C CA . GLY B 1 62 ? -25.268 3.315 -9.874 1 65.32 62 GLY B CA 1
ATOM 2906 C C . GLY B 1 62 ? -25.088 1.929 -9.286 1 65.32 62 GLY B C 1
ATOM 2907 O O . GLY B 1 62 ? -24.375 1.757 -8.295 1 65.32 62 GLY B O 1
ATOM 2908 N N . ARG B 1 63 ? -25.726 1.045 -9.957 1 61.3 63 ARG B N 1
ATOM 2909 C CA . ARG B 1 63 ? -25.805 -0.318 -9.442 1 61.3 63 ARG B CA 1
ATOM 2910 C C . ARG B 1 63 ? -24.438 -0.994 -9.468 1 61.3 63 ARG B C 1
ATOM 2912 O O . ARG B 1 63 ? -24.152 -1.861 -8.64 1 61.3 63 ARG B O 1
ATOM 2919 N N . ALA B 1 64 ? -23.686 -0.444 -10.385 1 59.8 64 ALA B N 1
ATOM 2920 C CA . ALA B 1 64 ? -22.39 -1.093 -10.566 1 59.8 64 ALA B CA 1
ATOM 2921 C C . ALA B 1 64 ? -21.352 -0.527 -9.602 1 59.8 64 ALA B C 1
ATOM 2923 O O . ALA B 1 64 ? -20.206 -0.981 -9.576 1 59.8 64 ALA B O 1
ATOM 2924 N N . GLY B 1 65 ? -21.813 0.374 -8.704 1 66.8 65 GLY B N 1
ATOM 2925 C CA . GLY B 1 65 ? -20.895 0.992 -7.761 1 66.8 65 GLY B CA 1
ATOM 2926 C C . GLY B 1 65 ? -20.177 2.2 -8.332 1 66.8 65 GLY B C 1
ATOM 2927 O O . GLY B 1 65 ? -20.499 2.659 -9.43 1 66.8 65 GLY B O 1
ATOM 2928 N N . PHE B 1 66 ? -19.268 2.814 -7.51 1 73.35 66 PHE B N 1
ATOM 2929 C CA . PHE B 1 66 ? -18.517 4.008 -7.882 1 73.35 66 PHE B CA 1
ATOM 2930 C C . PHE B 1 66 ? -17.213 3.632 -8.575 1 73.35 66 PHE B C 1
ATOM 2932 O O . PHE B 1 66 ? -16.456 2.798 -8.074 1 73.35 66 PHE B O 1
ATOM 2939 N N . ALA B 1 67 ? -17.067 4.046 -9.836 1 79.05 67 ALA B N 1
ATOM 2940 C CA . ALA B 1 67 ? -15.784 3.915 -10.521 1 79.05 67 ALA B CA 1
ATOM 2941 C C . ALA B 1 67 ? -15.458 5.174 -11.321 1 79.05 67 ALA B C 1
ATOM 2943 O O . ALA B 1 67 ? -16.342 5.767 -11.943 1 79.05 67 ALA B O 1
ATOM 2944 N N . LEU B 1 68 ? -14.184 5.514 -11.228 1 79.97 68 LEU B N 1
ATOM 2945 C CA . LEU B 1 68 ? -13.746 6.654 -12.026 1 79.97 68 LEU B CA 1
ATOM 2946 C C . LEU B 1 68 ? -13.677 6.288 -13.505 1 79.97 68 LEU B C 1
ATOM 2948 O O . LEU B 1 68 ? -13.266 5.18 -13.856 1 79.97 68 LEU B O 1
ATOM 2952 N N . THR B 1 69 ? -14.189 7.202 -14.362 1 77.81 69 THR B N 1
ATOM 2953 C CA . THR B 1 69 ? -13.877 7.099 -15.783 1 77.81 69 THR B CA 1
ATOM 2954 C C . THR B 1 69 ? -12.42 7.47 -16.045 1 77.81 69 THR B C 1
ATOM 2956 O O . THR B 1 69 ? -11.727 7.955 -15.148 1 77.81 69 THR B O 1
ATOM 2959 N N . ASP B 1 70 ? -11.994 7.24 -17.226 1 71.28 70 ASP B N 1
ATOM 2960 C CA . ASP B 1 70 ? -10.649 7.668 -17.599 1 71.28 70 ASP B CA 1
ATOM 2961 C C . ASP B 1 70 ? -10.502 9.183 -17.482 1 71.28 70 ASP B C 1
ATOM 2963 O O . ASP B 1 70 ? -9.491 9.676 -16.977 1 71.28 70 ASP B O 1
ATOM 2967 N N . GLU B 1 71 ? -11.497 9.804 -17.924 1 75.04 71 GLU B N 1
ATOM 2968 C CA . GLU B 1 71 ? -11.505 11.259 -17.812 1 75.04 71 GLU B CA 1
ATOM 2969 C C . GLU B 1 71 ? -11.547 11.701 -16.352 1 75.04 71 GLU B C 1
ATOM 2971 O O . GLU B 1 71 ? -10.896 12.677 -15.974 1 75.04 71 GLU B O 1
ATOM 2976 N N . GLY B 1 72 ? -12.261 10.94 -15.596 1 80.75 72 GLY B N 1
ATOM 2977 C CA . GLY B 1 72 ? -12.335 11.223 -14.171 1 80.75 72 GLY B CA 1
ATOM 2978 C C . GLY B 1 72 ? -10.996 11.101 -13.469 1 80.75 72 GLY B C 1
ATOM 2979 O O . GLY B 1 72 ? -10.65 11.936 -12.63 1 80.75 72 GLY B O 1
ATOM 2980 N N . ARG B 1 73 ? -10.267 10.153 -13.862 1 79.57 73 ARG B N 1
ATOM 2981 C CA . ARG B 1 73 ? -8.94 9.953 -13.289 1 79.57 73 ARG B CA 1
ATOM 2982 C C . ARG B 1 73 ? -8.008 11.104 -13.651 1 79.57 73 ARG B C 1
ATOM 2984 O O . ARG B 1 73 ? -7.236 11.572 -12.812 1 79.57 73 ARG B O 1
ATOM 2991 N N . GLU B 1 74 ? -8.115 11.566 -14.867 1 75.85 74 GLU B N 1
ATOM 2992 C CA . GLU B 1 74 ? -7.3 12.69 -15.319 1 75.85 74 GLU B CA 1
ATOM 2993 C C . GLU B 1 74 ? -7.67 13.972 -14.579 1 75.85 74 GLU B C 1
ATOM 2995 O O . GLU B 1 74 ? -6.792 14.708 -14.124 1 75.85 74 GLU B O 1
ATOM 3000 N N . ILE B 1 75 ? -8.949 14.176 -14.492 1 78.63 75 ILE B N 1
ATOM 3001 C CA . ILE B 1 75 ? -9.43 15.378 -13.82 1 78.63 75 ILE B CA 1
ATOM 3002 C C . ILE B 1 75 ? -9.026 15.343 -12.348 1 78.63 75 ILE B C 1
ATOM 3004 O O . ILE B 1 75 ? -8.658 16.371 -11.774 1 78.63 75 ILE B O 1
ATOM 3008 N N . LEU B 1 76 ? -9.07 14.126 -11.761 1 83.44 76 LEU B N 1
ATOM 3009 C CA . LEU B 1 76 ? -8.655 13.97 -10.371 1 83.44 76 LEU B CA 1
ATOM 3010 C C . LEU B 1 76 ? -7.192 14.363 -10.193 1 83.44 76 LEU B C 1
ATOM 3012 O O . LEU B 1 76 ? -6.843 15.054 -9.234 1 83.44 76 LEU B O 1
ATOM 3016 N N . GLU B 1 77 ? -6.406 14.018 -11.1 1 78.22 77 GLU B N 1
ATOM 3017 C CA . GLU B 1 77 ? -4.996 14.394 -11.062 1 78.22 77 GLU B CA 1
ATOM 3018 C C . GLU B 1 77 ? -4.825 15.907 -11.163 1 78.22 77 GLU B C 1
ATOM 3020 O O . GLU B 1 77 ? -4.01 16.494 -10.449 1 78.22 77 GLU B O 1
ATOM 3025 N N . TYR B 1 78 ? -5.635 16.503 -12.048 1 73.94 78 TYR B N 1
ATOM 3026 C CA . TYR B 1 78 ? -5.572 17.952 -12.204 1 73.94 78 TYR B CA 1
ATOM 3027 C C . TYR B 1 78 ? -6.033 18.657 -10.934 1 73.94 78 TYR B C 1
ATOM 3029 O O . TYR B 1 78 ? -5.459 19.675 -10.538 1 73.94 78 TYR B O 1
ATOM 3037 N N . ILE B 1 79 ? -6.996 18.051 -10.32 1 79.36 79 ILE B N 1
ATOM 3038 C CA . ILE B 1 79 ? -7.508 18.625 -9.081 1 79.36 79 ILE B CA 1
ATOM 3039 C C . ILE B 1 79 ? -6.431 18.566 -8 1 79.36 79 ILE B C 1
ATOM 3041 O O . ILE B 1 79 ? -6.244 19.525 -7.248 1 79.36 79 ILE B O 1
ATOM 3045 N N . GLU B 1 80 ? -5.76 17.526 -7.965 1 80.13 80 GLU B N 1
ATOM 3046 C CA . GLU B 1 80 ? -4.706 17.361 -6.968 1 80.13 80 GLU B CA 1
ATOM 3047 C C . GLU B 1 80 ? -3.588 18.378 -7.174 1 80.13 80 GLU B C 1
ATOM 3049 O O . GLU B 1 80 ? -3.086 18.96 -6.21 1 80.13 80 GLU B O 1
ATOM 3054 N N . VAL B 1 81 ? -3.266 18.666 -8.376 1 74.06 81 VAL B N 1
ATOM 3055 C CA . VAL B 1 81 ? -2.24 19.653 -8.693 1 74.06 81 VAL B CA 1
ATOM 3056 C C . VAL B 1 81 ? -2.731 21.049 -8.315 1 74.06 81 VAL B C 1
ATOM 3058 O O . VAL B 1 81 ? -2 21.823 -7.693 1 74.06 81 VAL B O 1
ATOM 3061 N N . LEU B 1 82 ? -4.009 21.29 -8.678 1 73.19 82 LEU B N 1
ATOM 3062 C CA . LEU B 1 82 ? -4.589 22.593 -8.372 1 73.19 82 LEU B CA 1
ATOM 3063 C C . LEU B 1 82 ? -4.654 22.819 -6.865 1 73.19 82 LEU B C 1
ATOM 3065 O O . LEU B 1 82 ? -4.279 23.887 -6.376 1 73.19 82 LEU B O 1
ATOM 3069 N N . THR B 1 83 ? -5.129 21.802 -6.139 1 76.87 83 THR B N 1
ATOM 3070 C CA . THR B 1 83 ? -5.255 21.92 -4.69 1 76.87 83 THR B CA 1
ATOM 3071 C C . THR B 1 83 ? -3.885 22.09 -4.04 1 76.87 83 THR B C 1
ATOM 3073 O O . THR B 1 83 ? -3.733 22.866 -3.094 1 76.87 83 THR B O 1
ATOM 3076 N N . ALA B 1 84 ? -2.928 21.451 -4.553 1 74.43 84 ALA B N 1
ATOM 3077 C CA . ALA B 1 84 ? -1.559 21.596 -4.064 1 74.43 84 ALA B CA 1
ATOM 3078 C C . ALA B 1 84 ? -1.034 23.007 -4.313 1 74.43 84 ALA B C 1
ATOM 3080 O O . ALA B 1 84 ? -0.364 23.587 -3.455 1 74.43 84 ALA B O 1
ATOM 3081 N N . ALA B 1 85 ? -1.362 23.497 -5.477 1 70.32 85 ALA B N 1
ATOM 3082 C CA . ALA B 1 85 ? -0.93 24.853 -5.804 1 70.32 85 ALA B CA 1
ATOM 3083 C C . ALA B 1 85 ? -1.592 25.876 -4.885 1 70.32 85 ALA B C 1
ATOM 3085 O O . ALA B 1 85 ? -0.946 26.827 -4.438 1 70.32 85 ALA B O 1
ATOM 3086 N N . ILE B 1 86 ? -2.819 25.685 -4.646 1 68.48 86 ILE B N 1
ATOM 3087 C CA . ILE B 1 86 ? -3.549 26.562 -3.737 1 68.48 86 ILE B CA 1
ATOM 3088 C C . ILE B 1 86 ? -2.924 26.498 -2.345 1 68.48 86 ILE B C 1
ATOM 3090 O O . ILE B 1 86 ? -2.695 27.532 -1.713 1 68.48 86 ILE B O 1
ATOM 3094 N N . GLU B 1 87 ? -2.676 25.304 -1.903 1 74.1 87 GLU B N 1
ATOM 3095 C CA . GLU B 1 87 ? -2.059 25.129 -0.591 1 74.1 87 GLU B CA 1
ATOM 3096 C C . GLU B 1 87 ? -0.672 25.765 -0.544 1 74.1 87 GLU B C 1
ATOM 3098 O O . GLU B 1 87 ? -0.286 26.351 0.469 1 74.1 87 GLU B O 1
ATOM 3103 N N . ASP B 1 88 ? 0.062 25.59 -1.597 1 70.9 88 ASP B N 1
ATOM 3104 C CA . ASP B 1 88 ? 1.378 26.213 -1.695 1 70.9 88 ASP B CA 1
ATOM 3105 C C . ASP B 1 88 ? 1.277 27.732 -1.575 1 70.9 88 ASP B C 1
ATOM 3107 O O . ASP B 1 88 ? 2.086 28.361 -0.89 1 70.9 88 ASP B O 1
ATOM 3111 N N . PHE B 1 89 ? 0.311 28.322 -2.228 1 63.72 89 PHE B N 1
ATOM 3112 C CA . PHE B 1 89 ? 0.065 29.757 -2.15 1 63.72 89 PHE B CA 1
ATOM 3113 C C . PHE B 1 89 ? -0.231 30.179 -0.716 1 63.72 89 PHE B C 1
ATOM 3115 O O . PHE B 1 89 ? 0.35 31.144 -0.214 1 63.72 89 PHE B O 1
ATOM 3122 N N . ARG B 1 90 ? -1.099 29.436 -0.119 1 67.78 90 ARG B N 1
ATOM 3123 C CA . ARG B 1 90 ? -1.448 29.721 1.269 1 67.78 90 ARG B CA 1
ATOM 3124 C C . ARG B 1 90 ? -0.219 29.646 2.169 1 67.78 90 ARG B C 1
ATOM 3126 O O . ARG B 1 90 ? -0.03 30.496 3.042 1 67.78 90 ARG B O 1
ATOM 3133 N N . SER B 1 91 ? 0.587 28.631 1.966 1 70.48 91 SER B N 1
ATOM 3134 C CA . SER B 1 91 ? 1.799 28.428 2.753 1 70.48 91 SER B CA 1
ATOM 3135 C C . SER B 1 91 ? 2.77 29.591 2.583 1 70.48 91 SER B C 1
ATOM 3137 O O . SER B 1 91 ? 3.368 30.055 3.556 1 70.48 91 SER B O 1
ATOM 3139 N N . LYS B 1 92 ? 2.905 30.066 1.427 1 67.44 92 LYS B N 1
ATOM 3140 C CA . LYS B 1 92 ? 3.796 31.188 1.147 1 67.44 92 LYS B CA 1
ATOM 3141 C C . LYS B 1 92 ? 3.3 32.465 1.819 1 67.44 92 LYS B C 1
ATOM 3143 O O . LYS B 1 92 ? 4.092 33.227 2.378 1 67.44 92 LYS B O 1
ATOM 3148 N N . VAL B 1 93 ? 2.024 32.654 1.768 1 64.34 93 VAL B N 1
ATOM 3149 C CA . VAL B 1 93 ? 1.432 33.814 2.426 1 64.34 93 VAL B CA 1
ATOM 3150 C C . VAL B 1 93 ? 1.662 33.726 3.934 1 64.34 93 VAL B C 1
ATOM 3152 O O . VAL B 1 93 ? 2.006 34.721 4.575 1 64.34 93 VAL B O 1
ATOM 3155 N N . ASN B 1 94 ? 1.441 32.576 4.496 1 64.96 94 ASN B N 1
ATOM 3156 C CA . ASN B 1 94 ? 1.651 32.367 5.925 1 64.96 94 ASN B CA 1
ATOM 3157 C C . ASN B 1 94 ? 3.111 32.577 6.314 1 64.96 94 ASN B C 1
ATOM 3159 O O . ASN B 1 94 ? 3.402 33.106 7.388 1 64.96 94 ASN B O 1
ATOM 3163 N N . GLN B 1 95 ? 3.964 32.089 5.499 1 66.23 95 GLN B N 1
ATOM 3164 C CA . GLN B 1 95 ? 5.394 32.286 5.716 1 66.23 95 GLN B CA 1
ATOM 3165 C C . GLN B 1 95 ? 5.732 33.77 5.832 1 66.23 95 GLN B C 1
ATOM 3167 O O . GLN B 1 95 ? 6.556 34.161 6.661 1 66.23 95 GLN B O 1
ATOM 3172 N N . MET B 1 96 ? 5.107 34.503 5.099 1 63.49 96 MET B N 1
ATOM 3173 C CA . MET B 1 96 ? 5.32 35.947 5.141 1 63.49 96 MET B CA 1
ATOM 3174 C C . MET B 1 96 ? 4.948 36.512 6.508 1 63.49 96 MET B C 1
ATOM 3176 O O . MET B 1 96 ? 5.518 37.512 6.947 1 63.49 96 MET B O 1
ATOM 3180 N N . HIS B 1 97 ? 4.063 35.75 7.198 1 63.89 97 HIS B N 1
ATOM 3181 C CA . HIS B 1 97 ? 3.619 36.2 8.512 1 63.89 97 HIS B CA 1
ATOM 3182 C C . HIS B 1 97 ? 4.281 35.393 9.624 1 63.89 97 HIS B C 1
ATOM 3184 O O . HIS B 1 97 ? 3.85 35.449 10.778 1 63.89 97 HIS B O 1
ATOM 3190 N N . ASN B 1 98 ? 5.293 34.647 9.314 1 65.26 98 ASN B N 1
ATOM 3191 C CA . ASN B 1 98 ? 6.085 33.823 10.221 1 65.26 98 ASN B CA 1
ATOM 3192 C C . ASN B 1 98 ? 5.209 32.841 10.995 1 65.26 98 ASN B C 1
ATOM 3194 O O . ASN B 1 98 ? 5.414 32.631 12.192 1 65.26 98 ASN B O 1
ATOM 3198 N N . ARG B 1 99 ? 4.212 32.531 10.41 1 71.75 99 ARG B N 1
ATOM 3199 C CA . ARG B 1 99 ? 3.338 31.551 11.046 1 71.75 99 ARG B CA 1
ATOM 3200 C C . ARG B 1 99 ? 3.444 30.194 10.357 1 71.75 99 ARG B C 1
ATOM 3202 O O . ARG B 1 99 ? 3.372 30.108 9.129 1 71.75 99 ARG B O 1
ATOM 3209 N N . LEU B 1 100 ? 3.944 29.275 11.18 1 80.63 100 LEU B N 1
ATOM 3210 C CA . LEU B 1 100 ? 3.976 27.926 10.624 1 80.63 100 LEU B CA 1
ATOM 3211 C C . LEU B 1 100 ? 2.599 27.275 10.697 1 80.63 100 LEU B C 1
ATOM 3213 O O . LEU B 1 100 ? 2.268 26.623 11.689 1 80.63 100 LEU B O 1
ATOM 3217 N N . LYS B 1 101 ? 1.794 27.621 9.716 1 81.41 101 LYS B N 1
ATOM 3218 C CA . LYS B 1 101 ? 0.439 27.089 9.603 1 81.41 101 LYS B CA 1
ATOM 3219 C C . LYS B 1 101 ? 0.188 26.514 8.212 1 81.41 101 LYS B C 1
ATOM 3221 O O . LYS B 1 101 ? 0.65 27.069 7.213 1 81.41 101 LYS B O 1
ATOM 3226 N N . GLY B 1 102 ? -0.49 25.355 8.258 1 86.04 102 GLY B N 1
ATOM 3227 C CA . GLY B 1 102 ? -0.815 24.753 6.975 1 86.04 102 GLY B CA 1
ATOM 3228 C C . GLY B 1 102 ? -0.677 23.243 6.972 1 86.04 102 GLY B C 1
ATOM 3229 O O . GLY B 1 102 ? -0.687 22.611 8.03 1 86.04 102 GLY B O 1
ATOM 3230 N N . GLU B 1 103 ? -0.599 22.719 5.711 1 89.07 103 GLU B N 1
ATOM 3231 C CA . GLU B 1 103 ? -0.556 21.27 5.541 1 89.07 103 GLU B CA 1
ATOM 3232 C C . GLU B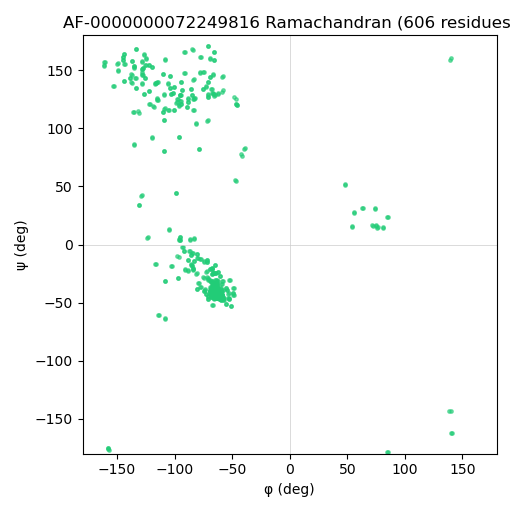 1 103 ? 0.854 20.796 5.2 1 89.07 103 GLU B C 1
ATOM 3234 O O . GLU B 1 103 ? 1.584 21.474 4.474 1 89.07 103 GLU B O 1
ATOM 3239 N N . PHE B 1 104 ? 1.236 19.819 5.821 1 94.27 104 PHE B N 1
ATOM 3240 C CA . PHE B 1 104 ? 2.445 19.088 5.459 1 94.27 104 PHE B CA 1
ATOM 3241 C C . PHE B 1 104 ? 2.097 17.728 4.866 1 94.27 104 PHE B C 1
ATOM 3243 O O . PHE B 1 104 ? 1.66 16.825 5.583 1 94.27 104 PHE B O 1
ATOM 3250 N N . ASN B 1 105 ? 2.26 17.553 3.545 1 95.25 105 ASN B N 1
ATOM 3251 C CA . ASN B 1 105 ? 1.95 16.326 2.819 1 95.25 105 ASN B CA 1
ATOM 3252 C C . ASN B 1 105 ? 3.206 15.503 2.547 1 95.25 105 ASN B C 1
ATOM 3254 O O . ASN B 1 105 ? 4.08 15.929 1.791 1 95.25 105 ASN B O 1
ATOM 3258 N N . ILE B 1 106 ? 3.267 14.306 3.145 1 97.62 106 ILE B N 1
ATOM 3259 C CA . ILE B 1 106 ? 4.455 13.47 3.009 1 97.62 106 ILE B CA 1
ATOM 3260 C C . ILE B 1 106 ? 4.055 12.083 2.51 1 97.62 106 ILE B C 1
ATOM 3262 O O . ILE B 1 106 ? 3.042 11.529 2.943 1 97.62 106 ILE B O 1
ATOM 3266 N N . GLY B 1 107 ? 4.714 11.602 1.475 1 98.03 107 GLY B N 1
ATOM 3267 C CA . GLY B 1 107 ? 4.546 10.248 0.971 1 98.03 107 GLY B CA 1
ATOM 3268 C C . GLY B 1 107 ? 5.644 9.303 1.422 1 98.03 107 GLY B C 1
ATOM 3269 O O . GLY B 1 107 ? 6.825 9.658 1.395 1 98.03 107 GLY B O 1
ATOM 3270 N N . ILE B 1 108 ? 5.243 8.109 1.852 1 97.67 108 ILE B N 1
ATOM 3271 C CA . ILE B 1 108 ? 6.206 7.145 2.374 1 97.67 108 ILE B CA 1
ATOM 3272 C C . ILE B 1 108 ? 5.941 5.77 1.765 1 97.67 108 ILE B C 1
ATOM 3274 O O . ILE B 1 108 ? 4.791 5.334 1.678 1 97.67 108 ILE B O 1
ATOM 3278 N N . ILE B 1 109 ? 6.954 5.113 1.347 1 96.03 109 ILE B N 1
ATOM 3279 C CA . ILE B 1 109 ? 6.793 3.75 0.852 1 96.03 109 ILE B CA 1
ATOM 3280 C C . ILE B 1 109 ? 6.359 2.834 1.995 1 96.03 109 ILE B C 1
ATOM 3282 O O . ILE B 1 109 ? 6.532 3.171 3.168 1 96.03 109 ILE B O 1
ATOM 3286 N N . ASN B 1 110 ? 5.91 1.707 1.647 1 93.43 110 ASN B N 1
ATOM 3287 C CA . ASN B 1 110 ? 5.33 0.801 2.632 1 93.43 110 ASN B CA 1
ATOM 3288 C C . ASN B 1 110 ? 6.407 0.148 3.495 1 93.43 110 ASN B C 1
ATOM 3290 O O . ASN B 1 110 ? 7.543 -0.026 3.051 1 93.43 110 ASN B O 1
ATOM 3294 N N . ASN B 1 111 ? 6.03 -0.126 4.756 1 94.23 111 ASN B N 1
ATOM 3295 C CA . ASN B 1 111 ? 6.719 -0.986 5.712 1 94.23 111 ASN B CA 1
ATOM 3296 C C . ASN B 1 111 ? 7.977 -0.32 6.261 1 94.23 111 ASN B C 1
ATOM 3298 O O . ASN B 1 111 ? 8.959 -0.997 6.571 1 94.23 111 ASN B O 1
ATOM 3302 N N . LEU B 1 112 ? 7.971 1.035 6.363 1 95.86 112 LEU B N 1
ATOM 3303 C CA . LEU B 1 112 ? 9.098 1.74 6.966 1 95.86 112 LEU B CA 1
ATOM 3304 C C . LEU B 1 112 ? 8.827 2.041 8.436 1 95.86 112 LEU B C 1
ATOM 3306 O O . LEU B 1 112 ? 9.737 2.428 9.173 1 95.86 112 LEU B O 1
ATOM 3310 N N . VAL B 1 113 ? 7.604 1.846 8.901 1 95.76 113 VAL B N 1
ATOM 3311 C CA . VAL B 1 113 ? 7.195 2.244 10.244 1 95.76 113 VAL B CA 1
ATOM 3312 C C . VAL B 1 113 ? 7.972 1.437 11.281 1 95.76 113 VAL B C 1
ATOM 3314 O O . VAL B 1 113 ? 8.106 1.86 12.432 1 95.76 113 VAL B O 1
ATOM 3317 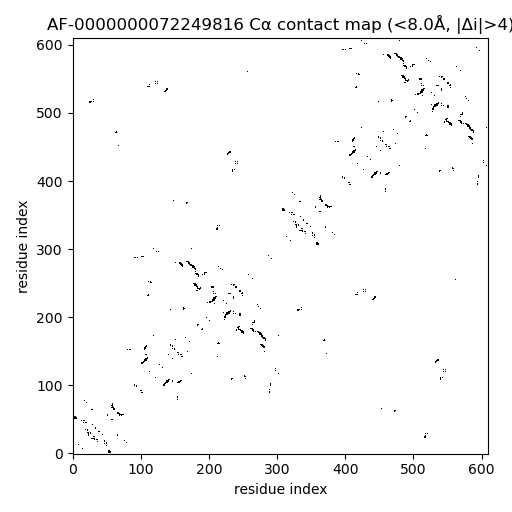N N . THR B 1 114 ? 8.593 0.293 10.866 1 94.5 114 THR B N 1
ATOM 3318 C CA . THR B 1 114 ? 9.312 -0.583 11.784 1 94.5 114 THR B CA 1
ATOM 3319 C C . THR B 1 114 ? 10.804 -0.265 11.778 1 94.5 114 THR B C 1
ATOM 3321 O O . THR B 1 114 ? 11.595 -0.96 12.419 1 94.5 114 THR B O 1
ATOM 3324 N N . MET B 1 115 ? 11.224 0.755 11.055 1 93.62 115 MET B N 1
ATOM 3325 C CA . MET B 1 115 ? 12.625 1.166 11.08 1 93.62 115 MET B CA 1
ATOM 3326 C C . MET B 1 115 ? 13.066 1.513 12.497 1 93.62 115 MET B C 1
ATOM 3328 O O . MET B 1 115 ? 12.388 2.271 13.194 1 93.62 115 MET B O 1
ATOM 3332 N N . PRO B 1 116 ? 14.171 1.035 12.918 1 89.64 116 PRO B N 1
ATOM 3333 C CA . PRO B 1 116 ? 14.572 1.18 14.319 1 89.64 116 PRO B CA 1
ATOM 3334 C C . PRO B 1 116 ? 14.894 2.625 14.694 1 89.64 116 PRO B C 1
ATOM 3336 O O . PRO B 1 116 ? 14.578 3.065 15.802 1 89.64 116 PRO B O 1
ATOM 3339 N N . ARG B 1 117 ? 15.584 3.426 13.91 1 90.32 117 ARG B N 1
ATOM 3340 C CA . ARG B 1 117 ? 16.022 4.768 14.278 1 90.32 117 ARG B CA 1
ATOM 3341 C C . ARG B 1 117 ? 14.841 5.731 14.345 1 90.32 117 ARG B C 1
ATOM 3343 O O . ARG B 1 117 ? 14.887 6.728 15.068 1 90.32 117 ARG B O 1
ATOM 3350 N N . GLY B 1 118 ? 13.766 5.51 13.554 1 91.31 118 GLY B N 1
ATOM 3351 C CA . GLY B 1 118 ? 12.52 6.258 13.612 1 91.31 118 GLY B CA 1
ATOM 3352 C C . GLY B 1 118 ? 12.692 7.729 13.283 1 91.31 118 GLY B C 1
ATOM 3353 O O . GLY B 1 118 ? 12.071 8.588 13.913 1 91.31 118 GLY B O 1
ATOM 3354 N N . TYR B 1 119 ? 13.603 8.077 12.446 1 94.4 119 TYR B N 1
ATOM 3355 C CA . TYR B 1 119 ? 13.886 9.467 12.103 1 94.4 119 TYR B CA 1
ATOM 3356 C C . TYR B 1 119 ? 12.618 10.187 11.659 1 94.4 119 TYR B C 1
ATOM 3358 O O . TYR B 1 119 ? 12.369 11.325 12.064 1 94.4 119 TYR B O 1
ATOM 3366 N N . ILE B 1 120 ? 11.804 9.543 10.873 1 95.01 120 ILE B N 1
ATOM 3367 C CA . ILE B 1 120 ? 10.579 10.147 10.36 1 95.01 120 ILE B CA 1
ATOM 3368 C C . ILE B 1 120 ? 9.6 10.384 11.508 1 95.01 120 ILE B C 1
ATOM 3370 O O . ILE B 1 120 ? 9.141 11.509 11.718 1 95.01 120 ILE B O 1
ATOM 3374 N N . THR B 1 121 ? 9.359 9.347 12.276 1 95.37 121 THR B N 1
ATOM 3375 C CA . THR B 1 121 ? 8.397 9.408 13.37 1 95.37 121 THR B CA 1
ATOM 3376 C C . THR B 1 121 ? 8.81 10.461 14.395 1 95.37 121 THR B C 1
ATOM 3378 O O . THR B 1 121 ? 7.99 11.278 14.818 1 95.37 121 THR B O 1
ATOM 3381 N N . ASN B 1 122 ? 10.029 10.457 14.742 1 95.69 122 ASN B N 1
ATOM 3382 C CA . ASN B 1 122 ? 10.523 11.382 15.757 1 95.69 122 ASN B CA 1
ATOM 3383 C C . ASN B 1 122 ? 10.491 12.825 15.262 1 95.69 122 ASN B C 1
ATOM 3385 O O . ASN B 1 122 ? 10.224 13.746 16.037 1 95.69 122 ASN B O 1
ATOM 3389 N N . THR B 1 123 ? 10.813 13.019 14.038 1 97.11 123 THR B N 1
ATOM 3390 C CA . THR B 1 123 ? 10.759 14.365 13.479 1 97.11 123 THR B CA 1
ATOM 3391 C C . THR B 1 123 ? 9.317 14.858 13.391 1 97.11 123 THR B C 1
ATOM 3393 O O . THR B 1 123 ? 9.035 16.024 13.676 1 97.11 123 THR B O 1
ATOM 3396 N N . LEU B 1 124 ? 8.427 14.003 12.98 1 96.64 124 LEU B N 1
ATOM 3397 C CA . LEU B 1 124 ? 7.009 14.344 12.963 1 96.64 124 LEU B CA 1
ATOM 3398 C C . LEU B 1 124 ? 6.514 14.682 14.366 1 96.64 124 LEU B C 1
ATOM 3400 O O . LEU B 1 124 ? 5.663 15.559 14.534 1 96.64 124 LEU B O 1
ATOM 3404 N N . THR B 1 125 ? 7.031 13.944 15.366 1 96.27 125 THR B N 1
ATOM 3405 C CA . THR B 1 125 ? 6.721 14.237 16.761 1 96.27 125 THR B CA 1
ATOM 3406 C C . THR B 1 125 ? 7.061 15.686 17.097 1 96.27 125 THR B C 1
ATOM 3408 O O . THR B 1 125 ? 6.222 16.42 17.625 1 96.27 125 THR B O 1
ATOM 3411 N N . GLN B 1 126 ? 8.264 16.067 16.772 1 96.2 126 GLN B N 1
ATOM 3412 C CA . GLN B 1 126 ? 8.737 17.416 17.064 1 96.2 126 GLN B CA 1
ATOM 3413 C C . GLN B 1 126 ? 7.923 18.46 16.306 1 96.2 126 GLN B C 1
ATOM 3415 O O . GLN B 1 126 ? 7.586 19.511 16.855 1 96.2 126 GLN B O 1
ATOM 3420 N N . LEU B 1 127 ? 7.662 18.2 15.058 1 95.43 127 LEU B N 1
ATOM 3421 C CA . LEU B 1 127 ? 6.872 19.117 14.244 1 95.43 127 LEU B CA 1
ATOM 3422 C C . LEU B 1 127 ? 5.493 19.338 14.855 1 95.43 127 LEU B C 1
ATOM 3424 O O . LEU B 1 127 ? 5.036 20.477 14.973 1 95.43 127 LEU B O 1
ATOM 3428 N N . ALA B 1 128 ? 4.865 18.268 15.237 1 93.33 128 ALA B N 1
ATOM 3429 C CA . ALA B 1 128 ? 3.524 18.342 15.81 1 93.33 128 ALA B CA 1
ATOM 3430 C C . ALA B 1 128 ? 3.545 19.037 17.169 1 93.33 128 ALA B C 1
ATOM 3432 O O . ALA B 1 128 ? 2.596 19.737 17.529 1 93.33 128 ALA B O 1
ATOM 3433 N N . GLU B 1 129 ? 4.577 18.857 17.917 1 93.37 129 GLU B N 1
ATOM 3434 C CA . GLU B 1 129 ? 4.713 19.435 19.251 1 93.37 129 GLU B CA 1
ATOM 3435 C C . GLU B 1 129 ? 4.959 20.94 19.178 1 93.37 129 GLU B C 1
ATOM 3437 O O . GLU B 1 129 ? 4.37 21.708 19.941 1 93.37 129 GLU B O 1
ATOM 3442 N N . GLU B 1 130 ? 5.784 21.334 18.282 1 93.55 130 GLU B N 1
ATOM 3443 C CA . GLU B 1 130 ? 6.238 22.721 18.234 1 93.55 130 GLU B CA 1
ATOM 3444 C C . GLU B 1 130 ? 5.304 23.577 17.383 1 93.55 130 GLU B C 1
ATOM 3446 O O . GLU B 1 130 ? 5.275 24.801 17.524 1 93.55 130 GLU B O 1
ATOM 3451 N N . HIS B 1 131 ? 4.591 22.89 16.513 1 91.05 131 HIS B N 1
ATOM 3452 C CA . HIS B 1 131 ? 3.742 23.633 15.59 1 91.05 131 HIS B CA 1
ATOM 3453 C C . HIS B 1 131 ? 2.361 22.995 15.476 1 91.05 131 HIS B C 1
ATOM 3455 O O . HIS B 1 131 ? 2.059 22.332 14.481 1 91.05 131 HIS B O 1
ATOM 3461 N N . ALA B 1 132 ? 1.495 23.324 16.314 1 85.93 132 ALA B N 1
ATOM 3462 C CA . ALA B 1 132 ? 0.198 22.675 16.487 1 85.93 132 ALA B CA 1
ATOM 3463 C C . ALA B 1 132 ? -0.741 23.008 15.331 1 85.93 132 ALA B C 1
ATOM 3465 O O . ALA B 1 132 ? -1.726 22.304 15.1 1 85.93 132 ALA B O 1
ATOM 3466 N N . GLU B 1 133 ? -0.4 23.994 14.579 1 88.52 133 GLU B N 1
ATOM 3467 C CA . GLU B 1 133 ? -1.283 24.431 13.502 1 88.52 133 GLU B CA 1
ATOM 3468 C C .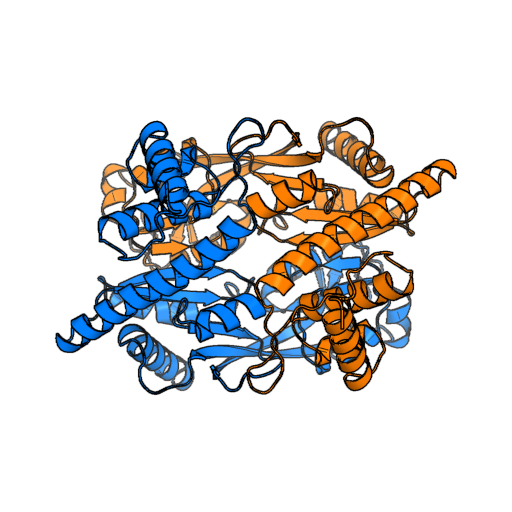 GLU B 1 133 ? -0.924 23.752 12.183 1 88.52 133 GLU B C 1
ATOM 3470 O O . GLU B 1 133 ? -1.602 23.948 11.173 1 88.52 133 GLU B O 1
ATOM 3475 N N . VAL B 1 134 ? 0.106 22.96 12.263 1 91.12 134 VAL B N 1
ATOM 3476 C CA . VAL B 1 134 ? 0.475 22.185 11.083 1 91.12 134 VAL B CA 1
ATOM 3477 C C . VAL B 1 134 ? -0.358 20.907 11.022 1 91.12 134 VAL B C 1
ATOM 3479 O O . VAL B 1 134 ? -0.428 20.157 11.999 1 91.12 134 VAL B O 1
ATOM 3482 N N . ILE B 1 135 ? -1.027 20.732 9.9 1 93.02 135 ILE B N 1
ATOM 3483 C CA . ILE B 1 135 ? -1.788 19.511 9.662 1 93.02 135 ILE B CA 1
ATOM 3484 C C . ILE B 1 135 ? -0.931 18.51 8.889 1 93.02 135 ILE B C 1
ATOM 3486 O O . ILE B 1 135 ? -0.487 18.795 7.775 1 93.02 135 ILE B O 1
ATOM 3490 N N . ILE B 1 136 ? -0.725 17.371 9.451 1 96.53 136 ILE B N 1
ATOM 3491 C CA . ILE B 1 136 ? 0.142 16.365 8.846 1 96.53 136 ILE B CA 1
ATOM 3492 C C . ILE B 1 136 ? -0.702 15.347 8.084 1 96.53 136 ILE B C 1
ATOM 3494 O O . ILE B 1 136 ? -1.645 14.775 8.637 1 96.53 136 ILE B O 1
ATOM 3498 N N . ASN B 1 137 ? -0.398 15.148 6.813 1 96.33 137 ASN B N 1
ATOM 3499 C CA . ASN B 1 137 ? -1.023 14.148 5.954 1 96.33 137 ASN B CA 1
ATOM 3500 C C . ASN B 1 137 ? -0.006 13.126 5.453 1 96.33 137 ASN B C 1
ATOM 3502 O O . ASN B 1 137 ? 0.913 13.473 4.709 1 96.33 137 ASN B O 1
ATOM 3506 N N . ILE B 1 138 ? -0.222 11.888 5.809 1 97.73 138 ILE B N 1
ATOM 3507 C CA . ILE B 1 138 ? 0.695 10.834 5.389 1 97.73 138 ILE B CA 1
ATOM 3508 C C . ILE B 1 138 ? 0.018 9.949 4.345 1 97.73 138 ILE B C 1
ATOM 3510 O O . ILE B 1 138 ? -1.094 9.463 4.56 1 97.73 138 ILE B O 1
ATOM 3514 N N . SER B 1 139 ? 0.698 9.763 3.28 1 95.92 139 SER B N 1
ATOM 3515 C CA . SER B 1 139 ? 0.199 8.872 2.238 1 95.92 139 SER B CA 1
ATOM 3516 C C . SER B 1 139 ? 1.195 7.755 1.942 1 95.92 139 SER B C 1
ATOM 3518 O O . SER B 1 139 ? 2.391 8.009 1.784 1 95.92 139 SER B O 1
ATOM 3520 N N . MET B 1 140 ? 0.669 6.591 1.9 1 94.41 140 MET B N 1
ATOM 3521 C CA . MET B 1 140 ? 1.449 5.439 1.459 1 94.41 140 MET B CA 1
ATOM 3522 C C . MET B 1 140 ? 1.224 5.164 -0.024 1 94.41 140 MET B C 1
ATOM 3524 O O . MET B 1 140 ? 0.082 5.136 -0.488 1 94.41 140 MET B O 1
ATOM 3528 N N . SER B 1 141 ? 2.299 5.056 -0.737 1 90.58 141 SER B N 1
ATOM 3529 C CA . SER B 1 141 ? 2.174 4.772 -2.163 1 90.58 141 SER B CA 1
ATOM 3530 C C . SER B 1 141 ? 3.448 4.141 -2.715 1 90.58 141 SER B C 1
ATOM 3532 O O . SER B 1 141 ? 4.349 3.782 -1.954 1 90.58 141 SER B O 1
ATOM 3534 N N . THR B 1 142 ? 3.433 3.904 -4.031 1 89.08 142 THR B N 1
ATOM 3535 C CA . THR B 1 142 ? 4.579 3.296 -4.697 1 89.08 142 THR B CA 1
ATOM 3536 C C . THR B 1 142 ? 5.691 4.32 -4.905 1 89.08 142 THR B C 1
ATOM 3538 O O . THR B 1 142 ? 5.452 5.527 -4.827 1 89.08 142 THR B O 1
ATOM 3541 N N . LEU B 1 143 ? 6.845 3.802 -5.134 1 90.6 143 LEU B N 1
ATOM 3542 C CA . LEU B 1 143 ? 8.012 4.634 -5.408 1 90.6 143 LEU B CA 1
ATOM 3543 C C . LEU B 1 143 ? 7.715 5.64 -6.515 1 90.6 143 LEU B C 1
ATOM 3545 O O . LEU B 1 143 ? 7.899 6.845 -6.331 1 90.6 143 LEU B O 1
ATOM 3549 N N . SER B 1 144 ? 7.231 5.158 -7.621 1 85.63 144 SER B N 1
ATOM 3550 C CA . SER B 1 144 ? 6.984 5.999 -8.788 1 85.63 144 SER B CA 1
ATOM 3551 C C . SER B 1 144 ? 5.917 7.049 -8.497 1 85.63 144 SER B C 1
ATOM 3553 O O . SER B 1 144 ? 6.022 8.191 -8.95 1 85.63 144 SER B O 1
ATOM 3555 N N . ASP B 1 145 ? 4.881 6.654 -7.795 1 87.19 145 ASP B N 1
ATOM 3556 C CA . ASP B 1 145 ? 3.813 7.582 -7.438 1 87.19 145 ASP B CA 1
ATOM 3557 C C . ASP B 1 145 ? 4.339 8.71 -6.553 1 87.19 145 ASP B C 1
ATOM 3559 O O . ASP B 1 145 ? 3.98 9.874 -6.743 1 87.19 145 ASP B O 1
ATOM 3563 N N . ILE B 1 146 ? 5.153 8.383 -5.607 1 94.12 146 ILE B N 1
ATOM 3564 C CA . ILE B 1 146 ? 5.703 9.372 -4.686 1 94.12 146 ILE B CA 1
ATOM 3565 C C . ILE B 1 146 ? 6.6 10.345 -5.447 1 94.12 146 ILE B C 1
ATOM 3567 O O . ILE B 1 146 ? 6.49 11.562 -5.28 1 94.12 146 ILE B O 1
ATOM 3571 N N . GLU B 1 147 ? 7.432 9.816 -6.274 1 91.25 147 GLU B N 1
ATOM 3572 C CA . GLU B 1 147 ? 8.311 10.669 -7.069 1 91.25 147 GLU B CA 1
ATOM 3573 C C . GLU B 1 147 ? 7.508 11.654 -7.914 1 91.25 147 GLU B C 1
ATOM 3575 O O . GLU B 1 147 ? 7.814 12.848 -7.942 1 91.25 147 GLU B O 1
ATOM 3580 N N . CYS B 1 148 ? 6.507 11.133 -8.552 1 85.75 148 CYS B N 1
ATOM 3581 C CA . CYS B 1 148 ? 5.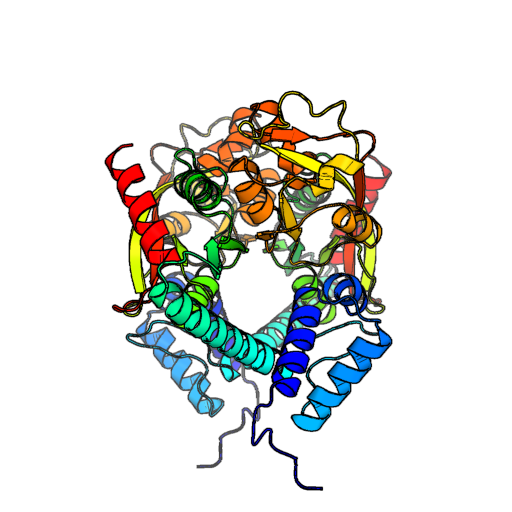659 11.961 -9.402 1 85.75 148 CYS B CA 1
ATOM 3582 C C . CYS B 1 148 ? 4.958 13.041 -8.587 1 85.75 148 CYS B C 1
ATOM 3584 O O . CYS B 1 148 ? 4.901 14.2 -9.003 1 85.75 148 CYS B O 1
ATOM 3586 N N . ARG B 1 149 ? 4.448 12.677 -7.45 1 89.4 149 ARG B N 1
ATOM 3587 C CA . ARG B 1 149 ? 3.669 13.594 -6.624 1 89.4 149 ARG B CA 1
ATOM 3588 C C . ARG B 1 149 ? 4.562 14.656 -5.992 1 89.4 149 ARG B C 1
ATOM 3590 O O . ARG B 1 149 ? 4.114 15.773 -5.725 1 89.4 149 ARG B O 1
ATOM 3597 N N . VAL B 1 150 ? 5.815 14.347 -5.749 1 92.48 150 VAL B N 1
ATOM 3598 C CA . VAL B 1 150 ? 6.758 15.348 -5.261 1 92.48 150 VAL B CA 1
ATOM 3599 C C . VAL B 1 150 ? 7.139 16.296 -6.396 1 92.48 150 VAL B C 1
ATOM 3601 O O . VAL B 1 150 ? 7.212 17.511 -6.199 1 92.48 150 VAL B O 1
ATOM 3604 N N . LEU B 1 151 ? 7.324 15.731 -7.553 1 85.82 151 LEU B N 1
ATOM 3605 C CA . LEU B 1 151 ? 7.693 16.538 -8.711 1 85.82 151 LEU B CA 1
ATOM 3606 C C . LEU B 1 151 ? 6.59 17.535 -9.052 1 85.82 151 LEU B C 1
ATOM 3608 O O . LEU B 1 151 ? 6.872 18.658 -9.476 1 85.82 151 LEU B O 1
ATOM 3612 N N . ASP B 1 152 ? 5.335 17.095 -8.81 1 77.66 152 ASP B N 1
ATOM 3613 C CA . ASP B 1 152 ? 4.196 17.94 -9.154 1 77.66 152 ASP B CA 1
ATOM 3614 C C . ASP B 1 152 ? 3.73 18.751 -7.947 1 77.66 152 ASP B C 1
ATOM 3616 O O . ASP B 1 152 ? 2.651 19.348 -7.972 1 77.66 152 ASP B O 1
ATOM 3620 N N . ASN B 1 153 ? 4.394 18.662 -6.867 1 81.78 153 ASN B N 1
ATOM 3621 C CA . ASN B 1 153 ? 4.192 19.448 -5.655 1 81.78 153 ASN B CA 1
ATOM 3622 C C . ASN B 1 153 ? 2.912 19.042 -4.93 1 81.78 153 ASN B C 1
ATOM 3624 O O . ASN B 1 153 ? 2.399 19.793 -4.099 1 81.78 153 ASN B O 1
ATOM 3628 N N . ARG B 1 154 ? 2.411 17.931 -5.256 1 85.88 154 ARG B N 1
ATOM 3629 C CA . ARG B 1 154 ? 1.28 17.396 -4.506 1 85.88 154 ARG B CA 1
ATOM 3630 C C . ARG B 1 154 ? 1.727 16.851 -3.154 1 85.88 154 ARG B C 1
ATOM 3632 O O . ARG B 1 154 ? 0.934 16.783 -2.213 1 85.88 154 ARG B O 1
ATOM 3639 N N . LEU B 1 155 ? 2.984 16.421 -3.143 1 93.5 155 LEU B N 1
ATOM 3640 C CA . LEU B 1 155 ? 3.679 16.08 -1.906 1 93.5 155 LEU B CA 1
ATOM 3641 C C . LEU B 1 155 ? 4.849 17.026 -1.661 1 93.5 155 LEU B C 1
ATOM 3643 O O . LEU B 1 155 ? 5.539 17.424 -2.603 1 93.5 155 LEU B O 1
ATOM 3647 N N . HIS B 1 156 ? 4.96 17.359 -0.441 1 94.53 156 HIS B N 1
ATOM 3648 C CA . HIS B 1 156 ? 6.081 18.222 -0.086 1 94.53 156 HIS B CA 1
ATOM 3649 C C . HIS B 1 156 ? 7.376 17.424 0.029 1 94.53 156 HIS B C 1
ATOM 3651 O O . HIS B 1 156 ? 8.457 17.941 -0.261 1 94.53 156 HIS B O 1
ATOM 3657 N N . ALA B 1 157 ? 7.25 16.194 0.474 1 96.41 157 ALA B N 1
ATOM 3658 C CA . ALA B 1 157 ? 8.394 15.301 0.641 1 96.41 157 ALA B CA 1
ATOM 3659 C C . ALA B 1 157 ? 7.987 13.845 0.435 1 96.41 157 ALA B C 1
ATOM 3661 O O . ALA B 1 157 ? 6.804 13.507 0.512 1 96.41 157 ALA B O 1
ATOM 3662 N N . GLY B 1 158 ? 8.957 13.051 0.071 1 97.86 158 GLY B N 1
ATOM 3663 C CA . GLY B 1 158 ? 8.773 11.615 -0.057 1 97.86 158 GLY B CA 1
ATOM 3664 C C . GLY B 1 158 ? 9.886 10.81 0.588 1 97.86 158 GLY B C 1
ATOM 3665 O O . GLY B 1 158 ? 11.043 11.234 0.592 1 97.86 158 GLY B O 1
ATOM 3666 N N . VAL B 1 159 ? 9.558 9.708 1.183 1 98.21 159 VAL B N 1
ATOM 3667 C CA . VAL B 1 159 ? 10.556 8.781 1.707 1 98.21 159 VAL B CA 1
ATOM 3668 C C . VAL B 1 159 ? 10.572 7.508 0.864 1 98.21 159 VAL B C 1
ATOM 3670 O O . VAL B 1 159 ? 9.612 6.735 0.877 1 98.21 159 VAL B O 1
ATOM 3673 N N . ILE B 1 160 ? 11.65 7.277 0.183 1 97.2 160 ILE B N 1
ATOM 3674 C CA . ILE B 1 160 ? 11.685 6.224 -0.826 1 97.2 160 ILE B CA 1
ATOM 3675 C C . ILE B 1 160 ? 13.068 5.577 -0.849 1 97.2 160 ILE B C 1
ATOM 3677 O O . ILE B 1 160 ? 14.043 6.165 -0.374 1 97.2 160 ILE B O 1
ATOM 3681 N N . PRO B 1 161 ? 13.131 4.33 -1.386 1 96.45 161 PRO B N 1
ATOM 3682 C CA . PRO B 1 161 ? 14.458 3.781 -1.673 1 96.45 161 PRO B CA 1
ATOM 3683 C C . PRO B 1 161 ? 15.151 4.49 -2.834 1 96.45 161 PRO B C 1
ATOM 3685 O O . PRO B 1 161 ? 14.491 4.906 -3.79 1 96.45 161 PRO B O 1
ATOM 3688 N N . LEU B 1 162 ? 16.383 4.624 -2.729 1 95.36 162 LEU B N 1
ATOM 3689 C CA . LEU B 1 162 ? 17.167 5.152 -3.841 1 95.36 162 LEU B CA 1
ATOM 3690 C C . LEU B 1 162 ? 17.471 4.058 -4.859 1 95.36 162 LEU B C 1
ATOM 3692 O O . LEU B 1 162 ? 18.33 3.205 -4.623 1 95.36 162 LEU B O 1
ATOM 3696 N N . VAL B 1 163 ? 16.785 4.077 -5.939 1 90.06 163 VAL B N 1
ATOM 3697 C CA . VAL B 1 163 ? 17.007 3.118 -7.017 1 90.06 163 VAL B CA 1
ATOM 3698 C C . VAL B 1 163 ? 17.661 3.819 -8.206 1 90.06 163 VAL B C 1
ATOM 3700 O O . VAL B 1 163 ? 18.829 3.57 -8.515 1 90.06 163 VAL B O 1
ATOM 3703 N N . THR B 1 164 ? 16.919 4.751 -8.769 1 84.24 164 THR B N 1
ATOM 3704 C CA . THR B 1 164 ? 17.429 5.61 -9.832 1 84.24 164 THR B CA 1
ATOM 3705 C C . THR B 1 164 ? 17.028 7.062 -9.593 1 84.24 164 THR B C 1
ATOM 3707 O O . THR B 1 164 ? 15.851 7.413 -9.706 1 84.24 164 THR B O 1
ATOM 3710 N N . PRO B 1 165 ? 18.033 7.841 -9.354 1 87.49 165 PRO B N 1
ATOM 3711 C CA . PRO B 1 165 ? 17.714 9.235 -9.041 1 87.49 165 PRO B CA 1
ATOM 3712 C C . PRO B 1 165 ? 17.118 9.985 -10.23 1 87.49 165 PRO B C 1
ATOM 3714 O O . PRO B 1 165 ? 17.508 9.744 -11.375 1 87.49 165 PRO B O 1
ATOM 3717 N N . LEU B 1 166 ? 16.235 10.889 -9.9 1 85.41 166 LEU B N 1
ATOM 3718 C CA . LEU B 1 166 ? 15.638 11.782 -10.887 1 85.41 166 LEU B CA 1
ATOM 3719 C C . LEU B 1 166 ? 16.208 13.191 -10.761 1 85.41 166 LEU B C 1
ATOM 3721 O O . LEU B 1 166 ? 16.439 13.675 -9.651 1 85.41 166 LEU B O 1
ATOM 3725 N N . SER B 1 167 ? 16.499 13.89 -11.815 1 87.7 167 SER B N 1
ATOM 3726 C CA . SER B 1 167 ? 17.132 15.205 -11.836 1 87.7 167 SER B CA 1
ATOM 3727 C C . SER B 1 167 ? 16.26 16.249 -11.146 1 87.7 167 SER B C 1
ATOM 3729 O O . SER B 1 167 ? 16.774 17.2 -10.553 1 87.7 167 SER B O 1
ATOM 3731 N N . GLY B 1 168 ? 14.977 16.107 -11.189 1 89.57 168 GLY B N 1
ATOM 3732 C CA . GLY B 1 168 ? 14.087 17.109 -10.625 1 89.57 168 GLY B CA 1
ATOM 3733 C C . GLY B 1 168 ? 13.891 16.959 -9.128 1 89.57 168 GLY B C 1
ATOM 3734 O O . GLY B 1 168 ? 13.21 17.774 -8.501 1 89.57 168 GLY B O 1
ATOM 3735 N N . LEU B 1 169 ? 14.637 16.021 -8.541 1 94.33 169 LEU B N 1
ATOM 3736 C CA . LEU B 1 169 ? 14.461 15.736 -7.122 1 94.33 169 LEU B CA 1
ATOM 3737 C C . LEU B 1 169 ? 15.789 15.838 -6.378 1 94.33 169 LEU B C 1
ATOM 3739 O O . LEU B 1 169 ? 16.844 15.531 -6.938 1 94.33 169 LEU B O 1
ATOM 3743 N N . ASP B 1 170 ? 15.781 16.33 -5.167 1 95.34 170 ASP B N 1
ATOM 3744 C CA . ASP B 1 170 ? 16.897 16.239 -4.23 1 95.34 170 ASP B CA 1
ATOM 3745 C C . ASP B 1 170 ? 16.743 15.03 -3.309 1 95.34 170 ASP B C 1
ATOM 3747 O O . ASP B 1 170 ? 15.638 14.726 -2.855 1 95.34 170 ASP B O 1
ATOM 3751 N N . TYR B 1 171 ? 17.808 14.394 -3.067 1 95.58 171 TYR B N 1
ATOM 3752 C CA . TYR B 1 171 ? 17.83 13.197 -2.234 1 95.58 171 TYR B CA 1
ATOM 3753 C C . TYR B 1 171 ? 18.629 13.434 -0.958 1 95.58 171 TYR B C 1
ATOM 3755 O O . TYR B 1 171 ? 19.779 13.878 -1.012 1 95.58 171 TYR B O 1
ATOM 3763 N N . PHE B 1 172 ? 18.006 13.183 0.127 1 95.95 172 PHE B N 1
ATOM 3764 C CA . PHE B 1 172 ? 18.64 13.249 1.439 1 95.95 172 PHE B CA 1
ATOM 3765 C C . PHE B 1 172 ? 18.703 11.868 2.08 1 95.95 172 PHE B C 1
ATOM 3767 O O . PHE B 1 172 ? 17.669 11.238 2.311 1 95.95 172 PHE B O 1
ATOM 3774 N N . ASP B 1 173 ? 19.876 11.417 2.463 1 95.34 173 ASP B N 1
ATOM 3775 C CA . ASP B 1 173 ? 20.07 10.078 3.01 1 95.34 173 ASP B CA 1
ATOM 3776 C C . ASP B 1 173 ? 19.463 9.961 4.406 1 95.34 173 ASP B C 1
ATOM 3778 O O . ASP B 1 173 ? 19.773 10.76 5.293 1 95.34 173 ASP B O 1
ATOM 3782 N N . LEU B 1 174 ? 18.597 8.938 4.602 1 94.94 174 LEU B N 1
ATOM 3783 C CA . LEU B 1 174 ? 17.931 8.756 5.887 1 94.94 174 LEU B CA 1
ATOM 3784 C C . LEU B 1 174 ? 18.386 7.464 6.557 1 94.94 174 LEU B C 1
ATOM 3786 O O . LEU B 1 174 ? 18.815 7.477 7.713 1 94.94 174 LEU B O 1
ATOM 3790 N N . TYR B 1 175 ? 18.094 6.359 5.793 1 92.96 175 TYR B N 1
ATOM 3791 C CA . TYR B 1 175 ? 18.358 5.027 6.325 1 92.96 175 TYR B CA 1
ATOM 3792 C C . TYR B 1 175 ? 19.179 4.201 5.342 1 92.96 175 TYR B C 1
ATOM 3794 O O . TYR B 1 175 ? 19.289 4.553 4.165 1 92.96 175 TYR B O 1
ATOM 3802 N N . SER B 1 176 ? 19.812 3.245 5.91 1 94.97 176 SER B N 1
ATOM 3803 C CA . SER B 1 176 ? 20.229 2.078 5.14 1 94.97 176 SER B CA 1
ATOM 3804 C C . SER B 1 176 ? 19.415 0.846 5.519 1 94.97 176 SER B C 1
ATOM 3806 O O . SER B 1 176 ? 19.415 0.429 6.679 1 94.97 176 SER B O 1
ATOM 3808 N N . GLU B 1 177 ? 18.707 0.335 4.63 1 96.32 177 GLU B N 1
ATOM 3809 C CA . GLU B 1 177 ? 17.859 -0.827 4.878 1 96.32 177 GLU B CA 1
ATOM 3810 C C . GLU B 1 177 ? 18.538 -2.114 4.419 1 96.32 177 GLU B C 1
ATOM 3812 O O . GLU B 1 177 ? 18.931 -2.234 3.257 1 96.32 177 GLU B O 1
ATOM 3817 N N . SER B 1 178 ? 18.698 -3.052 5.339 1 97.26 178 SER B N 1
ATOM 3818 C CA . SER B 1 178 ? 19.294 -4.345 5.017 1 97.26 178 SER B CA 1
ATOM 3819 C C . SER B 1 178 ? 18.222 -5.389 4.721 1 97.26 178 SER B C 1
ATOM 3821 O O . SER B 1 178 ? 17.286 -5.564 5.503 1 97.26 178 SER B O 1
ATOM 3823 N N . SER B 1 179 ? 18.395 -6.045 3.595 1 98.15 179 SER B N 1
ATOM 3824 C CA . SER B 1 179 ? 17.466 -7.096 3.196 1 98.15 179 SER B CA 1
ATOM 3825 C C . SER B 1 179 ? 18.164 -8.45 3.115 1 98.15 179 SER B C 1
ATOM 3827 O O . SER B 1 179 ? 19.304 -8.539 2.655 1 98.15 179 SER B O 1
ATOM 3829 N N . PHE B 1 180 ? 17.498 -9.461 3.597 1 98.05 180 PHE B N 1
ATOM 3830 C CA . PHE B 1 180 ? 17.996 -10.831 3.574 1 98.05 180 PHE B CA 1
ATOM 3831 C C . PHE B 1 180 ? 17.001 -11.757 2.885 1 98.05 180 PHE B C 1
ATOM 3833 O O . PHE B 1 180 ? 15.842 -11.389 2.678 1 98.05 180 PHE B O 1
ATOM 3840 N N . LEU B 1 181 ? 17.527 -12.867 2.459 1 97.48 181 LEU B N 1
ATOM 3841 C CA . LEU B 1 181 ? 16.682 -13.916 1.9 1 97.48 181 LEU B CA 1
ATOM 3842 C C . LEU B 1 181 ? 16.065 -14.765 3.006 1 97.48 181 LEU B C 1
ATOM 3844 O O . LEU B 1 181 ? 16.781 -15.307 3.851 1 97.48 181 LEU B O 1
ATOM 3848 N N . TYR B 1 182 ? 14.718 -14.909 3.001 1 98.24 182 TYR B N 1
ATOM 3849 C CA . TYR B 1 182 ? 14.044 -15.617 4.084 1 98.24 182 TYR B CA 1
ATOM 3850 C C . TYR B 1 182 ? 13.289 -16.831 3.555 1 98.24 182 TYR B C 1
ATOM 3852 O O . TYR B 1 182 ? 12.857 -16.846 2.399 1 98.24 182 TYR B O 1
ATOM 3860 N N . CYS B 1 183 ? 13.126 -17.806 4.378 1 97.4 183 CYS B N 1
ATOM 3861 C CA . CYS B 1 183 ? 12.186 -18.906 4.193 1 97.4 183 CYS B CA 1
ATOM 3862 C C . CYS B 1 183 ? 11.257 -19.038 5.394 1 97.4 183 CYS B C 1
ATOM 3864 O O . CYS B 1 183 ? 11.579 -18.57 6.487 1 97.4 183 CYS B O 1
ATOM 3866 N N . GLY B 1 184 ? 10.107 -19.578 5.209 1 97.26 184 GLY B N 1
ATOM 3867 C CA . GLY B 1 184 ? 9.138 -19.778 6.274 1 97.26 184 GLY B CA 1
ATOM 3868 C C . GLY B 1 184 ? 9.373 -21.052 7.063 1 97.26 184 GLY B C 1
ATOM 3869 O O . GLY B 1 184 ? 10.158 -21.908 6.65 1 97.26 184 GLY B O 1
ATOM 3870 N N . LYS B 1 185 ? 8.697 -21.161 8.187 1 95.99 185 LYS B N 1
ATOM 3871 C CA . LYS B 1 185 ? 8.87 -22.24 9.156 1 95.99 185 LYS B CA 1
ATOM 3872 C C . LYS B 1 185 ? 8.62 -23.601 8.513 1 95.99 185 LYS B C 1
ATOM 3874 O O . LYS B 1 185 ? 9.276 -24.586 8.859 1 95.99 185 LYS B O 1
ATOM 3879 N N . ASN B 1 186 ? 7.765 -23.759 7.543 1 94.15 186 ASN B N 1
ATOM 3880 C CA . ASN B 1 186 ? 7.424 -25.041 6.935 1 94.15 186 ASN B CA 1
ATOM 3881 C C . ASN B 1 186 ? 8.245 -25.299 5.675 1 94.15 186 ASN B C 1
ATOM 3883 O O . ASN B 1 186 ? 8.039 -26.303 4.99 1 94.15 186 ASN B O 1
ATOM 3887 N N . HIS B 1 187 ? 9.19 -24.475 5.36 1 95.32 187 HIS B N 1
ATOM 3888 C CA . HIS B 1 187 ? 10.09 -24.681 4.23 1 95.32 187 HIS B CA 1
ATOM 3889 C C . HIS B 1 187 ? 11.164 -25.712 4.561 1 95.32 187 HIS B C 1
ATOM 3891 O O . HIS B 1 187 ? 11.687 -25.733 5.677 1 95.32 187 HIS B O 1
ATOM 3897 N N . PRO B 1 188 ? 11.619 -26.45 3.65 1 92.02 188 PRO B N 1
ATOM 3898 C CA . PRO B 1 188 ? 12.631 -27.481 3.891 1 92.02 188 PRO B CA 1
ATOM 3899 C C . PRO B 1 188 ? 13.971 -26.9 4.336 1 92.02 188 PRO B C 1
ATOM 3901 O O . PRO B 1 188 ? 14.717 -27.552 5.071 1 92.02 188 PRO B O 1
ATOM 3904 N N . LEU B 1 189 ? 14.212 -25.723 4.004 1 92.37 189 LEU B N 1
ATOM 3905 C CA . LEU B 1 189 ? 15.491 -25.09 4.306 1 92.37 189 LEU B CA 1
ATOM 3906 C C . LEU B 1 189 ? 15.493 -24.518 5.72 1 92.37 189 LEU B C 1
ATOM 3908 O O . LEU B 1 189 ? 16.537 -24.096 6.222 1 92.37 189 LEU B O 1
ATOM 3912 N N . PHE B 1 190 ? 14.429 -24.515 6.397 1 93.84 190 PHE B N 1
ATOM 3913 C CA . PHE B 1 190 ? 14.278 -23.782 7.648 1 93.84 190 PHE B CA 1
ATOM 3914 C C . PHE B 1 190 ? 15.298 -24.254 8.678 1 93.84 190 PHE B C 1
ATOM 3916 O O . PHE B 1 190 ? 15.848 -23.446 9.429 1 93.84 190 PHE B O 1
ATOM 3923 N N . SER B 1 191 ? 15.625 -25.49 8.651 1 88.98 191 SER B N 1
ATOM 3924 C CA . SER B 1 191 ? 16.538 -26.054 9.64 1 88.98 191 SER B CA 1
ATOM 3925 C C . SER B 1 191 ? 17.982 -26.005 9.151 1 88.98 191 SER B C 1
ATOM 3927 O O . SER B 1 191 ? 18.908 -26.322 9.901 1 88.98 191 SER B O 1
ATOM 3929 N N . GLN B 1 192 ? 18.276 -25.597 7.94 1 85.46 192 GLN B N 1
ATOM 3930 C CA . GLN B 1 192 ? 19.613 -25.625 7.354 1 85.46 192 GLN B CA 1
ATOM 3931 C C . GLN B 1 192 ? 19.963 -24.282 6.72 1 85.46 192 GLN B C 1
ATOM 3933 O O . GLN B 1 192 ? 20.653 -24.233 5.7 1 85.46 192 GLN B O 1
ATOM 3938 N N . CYS B 1 193 ? 19.536 -23.262 7.236 1 80.68 193 CYS B N 1
ATOM 3939 C CA . CYS B 1 193 ? 19.613 -21.947 6.611 1 80.68 193 CYS B CA 1
ATOM 3940 C C . CYS B 1 193 ? 21.045 -21.424 6.615 1 80.68 193 CYS B C 1
ATOM 3942 O O . CYS B 1 193 ? 21.413 -20.604 5.772 1 80.68 193 CYS B O 1
ATOM 3944 N N . SER B 1 194 ? 21.913 -21.869 7.485 1 79.09 194 SER B N 1
ATOM 3945 C CA . SER B 1 194 ? 23.254 -21.317 7.643 1 79.09 194 SER B CA 1
ATOM 3946 C C . SER B 1 194 ? 24.233 -21.951 6.661 1 79.09 194 SER B C 1
ATOM 3948 O O . SER B 1 194 ? 25.282 -21.377 6.363 1 79.09 194 SER B O 1
ATOM 3950 N N . ASN B 1 195 ? 23.983 -23.044 6.061 1 74.82 195 ASN B N 1
ATOM 3951 C CA . ASN B 1 195 ? 24.984 -23.784 5.3 1 74.82 195 ASN B CA 1
ATOM 3952 C C . ASN B 1 195 ? 24.482 -24.128 3.901 1 74.82 195 ASN B C 1
ATOM 3954 O O . ASN B 1 195 ? 24.819 -25.181 3.357 1 74.82 195 ASN B O 1
ATOM 3958 N N . MET B 1 196 ? 23.885 -23.22 3.372 1 77.33 196 MET B N 1
ATOM 3959 C CA . MET B 1 196 ? 23.356 -23.573 2.057 1 77.33 196 MET B CA 1
ATOM 3960 C C . MET B 1 196 ? 24.331 -23.177 0.954 1 77.33 196 MET B C 1
ATOM 3962 O O . MET B 1 196 ? 24.966 -22.124 1.029 1 77.33 196 MET B O 1
ATOM 3966 N N . ASN B 1 197 ? 24.533 -24.105 0.082 1 80.97 197 ASN B N 1
ATOM 3967 C CA . ASN B 1 197 ? 25.268 -23.798 -1.14 1 80.97 197 ASN B CA 1
ATOM 3968 C C . ASN B 1 197 ? 24.45 -22.918 -2.08 1 80.97 197 ASN B C 1
ATOM 3970 O O . ASN B 1 197 ? 23.302 -23.237 -2.394 1 80.97 197 ASN B O 1
ATOM 3974 N N . LEU B 1 198 ? 25.016 -21.876 -2.524 1 83.08 198 LEU B N 1
ATOM 3975 C CA . LEU B 1 198 ? 24.334 -20.888 -3.354 1 83.08 198 LEU B CA 1
ATOM 3976 C C . LEU B 1 198 ? 23.841 -21.516 -4.653 1 83.08 198 LEU B C 1
ATOM 3978 O O . LEU B 1 198 ? 22.824 -21.093 -5.206 1 83.08 198 LEU B O 1
ATOM 3982 N N . ASP B 1 199 ? 24.499 -22.516 -5.055 1 84.35 199 ASP B N 1
ATOM 3983 C CA . ASP B 1 199 ? 24.13 -23.188 -6.297 1 84.35 199 ASP B CA 1
ATOM 3984 C C . ASP B 1 199 ? 22.795 -23.915 -6.152 1 84.35 199 ASP B C 1
ATOM 3986 O O . ASP B 1 199 ? 22.11 -24.169 -7.145 1 84.35 199 ASP B O 1
ATOM 3990 N N . GLU B 1 200 ? 22.508 -24.16 -4.916 1 86.38 200 GLU B N 1
ATOM 3991 C CA . GLU B 1 200 ? 21.278 -24.903 -4.657 1 86.38 200 GLU B CA 1
ATOM 3992 C C . GLU B 1 200 ? 20.072 -23.969 -4.597 1 86.38 200 GLU B C 1
ATOM 3994 O O . GLU B 1 200 ? 18.927 -24.423 -4.643 1 86.38 200 GLU B O 1
ATOM 3999 N N . LEU B 1 201 ? 20.286 -22.733 -4.599 1 88.25 201 LEU B N 1
ATOM 4000 C CA . LEU B 1 201 ? 19.209 -21.76 -4.451 1 88.25 201 LEU B CA 1
ATOM 4001 C C . LEU B 1 201 ? 18.244 -21.835 -5.629 1 88.25 201 LEU B C 1
ATOM 4003 O O . LEU B 1 201 ? 17.04 -21.627 -5.465 1 88.25 201 LEU B O 1
ATOM 4007 N N . LYS B 1 202 ? 18.769 -22.189 -6.747 1 89.71 202 LYS B N 1
ATOM 4008 C CA . LYS B 1 202 ? 17.975 -22.21 -7.972 1 89.71 202 LYS B CA 1
ATOM 4009 C C . LYS B 1 202 ? 16.975 -23.362 -7.96 1 89.71 202 LYS B C 1
ATOM 4011 O O . LYS B 1 202 ? 16.043 -23.391 -8.766 1 89.71 202 LYS B O 1
ATOM 4016 N N . THR B 1 203 ? 17.171 -24.243 -7.054 1 89.9 203 THR B N 1
ATOM 4017 C CA . THR B 1 203 ? 16.288 -25.403 -6.992 1 89.9 203 THR B CA 1
ATOM 4018 C C . THR B 1 203 ? 15.011 -25.069 -6.227 1 89.9 203 THR B C 1
ATOM 4020 O O . THR B 1 203 ? 14.033 -25.818 -6.285 1 89.9 203 THR B O 1
ATOM 4023 N N . TRP B 1 204 ? 15.053 -23.966 -5.535 1 91.18 204 TRP B N 1
ATOM 4024 C CA . TRP B 1 204 ? 13.899 -23.578 -4.73 1 91.18 204 TRP B CA 1
ATOM 4025 C C . TRP B 1 204 ? 13.118 -22.456 -5.405 1 91.18 204 TRP B C 1
ATOM 4027 O O . TRP B 1 204 ? 13.707 -21.564 -6.02 1 91.18 204 TRP B O 1
ATOM 4037 N N . GLN B 1 205 ? 11.818 -22.492 -5.249 1 95.3 205 GLN B N 1
ATOM 4038 C CA . GLN B 1 205 ? 10.969 -21.437 -5.793 1 95.3 205 GLN B CA 1
ATOM 4039 C C . GLN B 1 205 ? 11.144 -20.135 -5.017 1 95.3 205 GLN B C 1
ATOM 4041 O O . GLN B 1 205 ? 11.299 -20.151 -3.794 1 95.3 205 GLN B O 1
ATOM 4046 N N . ALA B 1 206 ? 11.161 -19.06 -5.733 1 96.92 206 ALA B N 1
ATOM 4047 C CA . ALA B 1 206 ? 11.379 -17.75 -5.125 1 96.92 206 ALA B CA 1
ATOM 4048 C C . ALA B 1 206 ? 10.377 -16.728 -5.651 1 96.92 206 ALA B C 1
ATOM 4050 O O . ALA B 1 206 ? 9.616 -17.015 -6.578 1 96.92 206 ALA B O 1
ATOM 4051 N N . ILE B 1 207 ? 10.343 -15.619 -5.001 1 97.73 207 ILE B N 1
ATOM 4052 C CA . ILE B 1 207 ? 9.394 -14.553 -5.304 1 97.73 207 ILE B CA 1
ATOM 4053 C C . ILE B 1 207 ? 10.096 -13.442 -6.082 1 97.73 207 ILE B C 1
ATOM 4055 O O . ILE B 1 207 ? 11.172 -12.985 -5.688 1 97.73 207 ILE B O 1
ATOM 4059 N N . LEU B 1 208 ? 9.526 -13.082 -7.128 1 94.91 208 LEU B N 1
ATOM 4060 C CA . LEU B 1 208 ? 10.007 -11.94 -7.898 1 94.91 208 LEU B CA 1
ATOM 4061 C C . LEU B 1 208 ? 9.24 -10.675 -7.529 1 94.91 208 LEU B C 1
ATOM 4063 O O . LEU B 1 208 ? 8.022 -10.609 -7.705 1 94.91 208 LEU B O 1
ATOM 4067 N N . PRO B 1 209 ? 9.956 -9.647 -7.021 1 94.04 209 PRO B N 1
ATOM 4068 C CA . PRO B 1 209 ? 9.273 -8.378 -6.757 1 94.04 209 PRO B CA 1
ATOM 4069 C C . PRO B 1 209 ? 8.821 -7.674 -8.034 1 94.04 209 PRO B C 1
ATOM 4071 O O . PRO B 1 209 ? 9.588 -7.579 -8.996 1 94.04 209 PRO B O 1
ATOM 4074 N N . ASN B 1 210 ? 7.59 -7.213 -8.024 1 89.58 210 ASN B N 1
ATOM 4075 C CA . ASN B 1 210 ? 7.067 -6.41 -9.125 1 89.58 210 ASN B CA 1
ATOM 4076 C C . ASN B 1 210 ? 7.114 -4.919 -8.802 1 89.58 210 ASN B C 1
ATOM 4078 O O . ASN B 1 210 ? 6.105 -4.221 -8.923 1 89.58 210 ASN B O 1
ATOM 4082 N N . TYR B 1 211 ? 8.136 -4.495 -8.292 1 86.78 211 TYR B N 1
ATOM 4083 C CA . TYR B 1 211 ? 8.459 -3.1 -8.013 1 86.78 211 TYR B CA 1
ATOM 4084 C C . TYR B 1 211 ? 9.943 -2.831 -8.23 1 86.78 211 TYR B C 1
ATOM 4086 O O . TYR B 1 211 ? 10.744 -3.765 -8.321 1 86.78 211 TYR B O 1
ATOM 4094 N N . ALA B 1 212 ? 10.319 -1.626 -8.331 1 85.72 212 ALA B N 1
ATOM 4095 C CA . ALA B 1 212 ? 11.693 -1.243 -8.644 1 85.72 212 ALA B CA 1
ATOM 4096 C C . ALA B 1 212 ? 12.643 -1.636 -7.515 1 85.72 212 ALA B C 1
ATOM 4098 O O . ALA B 1 212 ? 12.361 -1.383 -6.342 1 85.72 212 ALA B O 1
ATOM 4099 N N . ILE B 1 213 ? 13.724 -2.319 -7.907 1 90.07 213 ILE B N 1
ATOM 4100 C CA . ILE B 1 213 ? 14.757 -2.699 -6.95 1 90.07 213 ILE B CA 1
ATOM 4101 C C . ILE B 1 213 ? 16.12 -2.223 -7.447 1 90.07 213 ILE B C 1
ATOM 4103 O O . ILE B 1 213 ? 16.265 -1.84 -8.61 1 90.07 213 ILE B O 1
ATOM 4107 N N . THR B 1 214 ? 17.097 -2.18 -6.569 1 91.12 214 THR B N 1
ATOM 4108 C CA . THR B 1 214 ? 18.448 -1.759 -6.922 1 91.12 214 THR B CA 1
ATOM 4109 C C . THR B 1 214 ? 19.116 -2.789 -7.828 1 91.12 214 THR B C 1
ATOM 4111 O O . THR B 1 214 ? 18.729 -3.959 -7.838 1 91.12 214 THR B O 1
ATOM 4114 N N . PRO B 1 215 ? 20.146 -2.367 -8.54 1 89.95 215 PRO B N 1
ATOM 4115 C CA . PRO B 1 215 ? 20.902 -3.32 -9.356 1 89.95 215 PRO B CA 1
ATOM 4116 C C . PRO B 1 215 ? 21.491 -4.463 -8.534 1 89.95 215 PRO B C 1
ATOM 4118 O O . PRO B 1 215 ? 21.528 -5.606 -8.997 1 89.95 215 PRO B O 1
ATOM 4121 N N . GLU B 1 216 ? 21.958 -4.155 -7.374 1 92.88 216 GLU B N 1
ATOM 4122 C CA . GLU B 1 216 ? 22.503 -5.183 -6.492 1 92.88 216 GLU B CA 1
ATOM 4123 C C . GLU B 1 216 ? 21.449 -6.232 -6.15 1 92.88 216 GLU B C 1
ATOM 4125 O O . GLU B 1 216 ? 21.728 -7.433 -6.181 1 92.88 216 GLU B O 1
ATOM 4130 N N . ALA B 1 217 ? 20.313 -5.789 -5.815 1 93.78 217 ALA B N 1
ATOM 4131 C CA . ALA B 1 217 ? 19.202 -6.69 -5.521 1 93.78 217 ALA B CA 1
ATOM 4132 C C . ALA B 1 217 ? 18.831 -7.52 -6.747 1 93.78 217 ALA B C 1
ATOM 4134 O O . ALA B 1 217 ? 18.551 -8.716 -6.633 1 93.78 217 ALA B O 1
ATOM 4135 N N . ALA B 1 218 ? 18.807 -6.861 -7.87 1 90.73 218 ALA B N 1
ATOM 4136 C CA . ALA B 1 218 ? 18.457 -7.533 -9.119 1 90.73 218 ALA B CA 1
ATOM 4137 C C . ALA B 1 218 ? 19.423 -8.676 -9.417 1 90.73 218 ALA B C 1
ATOM 4139 O O . ALA B 1 218 ? 19.008 -9.747 -9.866 1 90.73 218 ALA B O 1
ATOM 4140 N N . LYS B 1 219 ? 20.672 -8.489 -9.183 1 92.51 219 LYS B N 1
ATOM 4141 C CA . LYS B 1 219 ? 21.693 -9.509 -9.406 1 92.51 219 LYS B CA 1
ATOM 4142 C C . LYS B 1 219 ? 21.453 -10.729 -8.522 1 92.51 219 LYS B C 1
ATOM 4144 O O . LYS B 1 219 ? 21.613 -11.867 -8.969 1 92.51 219 LYS B O 1
ATOM 4149 N N . LEU B 1 220 ? 21.086 -10.497 -7.355 1 93.21 220 LEU B N 1
ATOM 4150 C CA . LEU B 1 220 ? 20.838 -11.593 -6.426 1 93.21 220 LEU B CA 1
ATOM 4151 C C . LEU B 1 220 ? 19.598 -12.381 -6.832 1 93.21 220 LEU B C 1
ATOM 4153 O O . LEU B 1 220 ? 19.554 -13.604 -6.675 1 93.21 220 LEU B O 1
ATOM 4157 N N . HIS B 1 221 ? 18.596 -11.691 -7.334 1 92.59 221 HIS B N 1
ATOM 4158 C CA . HIS B 1 221 ? 17.371 -12.36 -7.757 1 92.59 221 HIS B CA 1
ATOM 4159 C C . HIS B 1 221 ? 17.623 -13.261 -8.962 1 92.59 221 HIS B C 1
ATOM 4161 O O . HIS B 1 221 ? 16.902 -14.239 -9.172 1 92.59 221 HIS B O 1
ATOM 4167 N N . GLN B 1 222 ? 18.619 -12.983 -9.716 1 89.33 222 GLN B N 1
ATOM 4168 C CA . GLN B 1 222 ? 18.969 -13.799 -10.874 1 89.33 222 GLN B CA 1
ATOM 4169 C C . GLN B 1 222 ? 19.46 -15.179 -10.447 1 89.33 222 GLN B C 1
ATOM 4171 O O . GLN B 1 222 ? 19.448 -16.121 -11.241 1 89.33 222 GLN B O 1
ATOM 4176 N N . LEU B 1 223 ? 19.876 -15.253 -9.213 1 90.8 223 LEU B N 1
ATOM 4177 C CA . LEU B 1 223 ? 20.379 -16.52 -8.691 1 90.8 223 LEU B CA 1
ATOM 4178 C C . LEU B 1 223 ? 19.228 -17.436 -8.287 1 90.8 223 LEU B C 1
ATOM 4180 O O . LEU B 1 223 ? 19.441 -18.615 -7.994 1 90.8 223 LEU B O 1
ATOM 4184 N N . LEU B 1 224 ? 18.006 -16.937 -8.295 1 92.8 224 LEU B N 1
ATOM 4185 C CA . LEU B 1 224 ? 16.849 -17.652 -7.768 1 92.8 224 LEU B CA 1
ATOM 4186 C C . LEU B 1 224 ? 15.942 -18.125 -8.899 1 92.8 224 LEU B C 1
ATOM 4188 O O . LEU B 1 224 ? 16.023 -17.618 -10.02 1 92.8 224 LEU B O 1
ATOM 4192 N N . ASP B 1 225 ? 15.118 -19.108 -8.637 1 93.56 225 ASP B N 1
ATOM 4193 C CA . ASP B 1 225 ? 14.065 -19.554 -9.544 1 93.56 225 ASP B CA 1
ATOM 4194 C C . ASP B 1 225 ? 12.723 -18.921 -9.181 1 93.56 225 ASP B C 1
ATOM 4196 O O . ASP B 1 225 ? 11.937 -19.506 -8.434 1 93.56 225 ASP B O 1
ATOM 4200 N N . CYS B 1 226 ? 12.413 -17.834 -9.765 1 91.4 226 CYS B N 1
ATOM 4201 C CA . CYS B 1 226 ? 11.234 -17.061 -9.389 1 91.4 226 CYS B CA 1
ATOM 4202 C C . CYS B 1 226 ? 9.986 -17.6 -10.076 1 91.4 226 CYS B C 1
ATOM 4204 O O . CYS B 1 226 ? 9.883 -17.563 -11.304 1 91.4 226 CYS B O 1
ATOM 4206 N N . LYS B 1 227 ? 9.035 -18.108 -9.262 1 92.21 227 LYS B N 1
ATOM 4207 C CA . LYS B 1 227 ? 7.813 -18.714 -9.781 1 92.21 227 LYS B CA 1
ATOM 4208 C C . LYS B 1 227 ? 6.574 -18.031 -9.208 1 92.21 227 LYS B C 1
ATOM 4210 O O . LYS B 1 227 ? 5.457 -18.529 -9.36 1 92.21 227 LYS B O 1
ATOM 4215 N N . ALA B 1 228 ? 6.751 -16.963 -8.461 1 95.84 228 ALA B N 1
ATOM 4216 C CA . ALA B 1 228 ? 5.679 -16.133 -7.917 1 95.84 228 ALA B CA 1
ATOM 4217 C C . ALA B 1 228 ? 6.074 -14.659 -7.918 1 95.84 228 ALA B C 1
ATOM 4219 O O . ALA B 1 228 ? 7.262 -14.327 -7.925 1 95.84 228 ALA B O 1
ATOM 4220 N N . THR B 1 229 ? 5.091 -13.806 -7.94 1 95.73 229 THR B N 1
ATOM 4221 C CA . THR B 1 229 ? 5.374 -12.375 -7.936 1 95.73 229 THR B CA 1
ATOM 4222 C C . THR B 1 229 ? 4.589 -11.672 -6.833 1 95.73 229 THR B C 1
ATOM 4224 O O . THR B 1 229 ? 3.536 -12.153 -6.409 1 95.73 229 THR B O 1
ATOM 4227 N N . ALA B 1 230 ? 5.123 -10.638 -6.353 1 96.23 230 ALA B N 1
ATOM 4228 C CA . ALA B 1 230 ? 4.48 -9.791 -5.352 1 96.23 230 ALA B CA 1
ATOM 4229 C C . ALA B 1 230 ? 4.718 -8.313 -5.649 1 96.23 230 ALA B C 1
ATOM 4231 O O . ALA B 1 230 ? 5.821 -7.921 -6.037 1 96.23 230 ALA B O 1
ATOM 4232 N N . SER B 1 231 ? 3.714 -7.522 -5.38 1 93.6 231 SER B N 1
ATOM 4233 C CA . SER B 1 231 ? 3.794 -6.113 -5.748 1 93.6 231 SER B CA 1
ATOM 4234 C C . SER B 1 231 ? 4.5 -5.298 -4.669 1 93.6 231 SER B C 1
ATOM 4236 O O . SER B 1 231 ? 4.871 -4.145 -4.898 1 93.6 231 SER B O 1
ATOM 4238 N N . ASP B 1 232 ? 4.618 -5.845 -3.466 1 94.06 232 ASP B N 1
ATOM 4239 C CA . ASP B 1 232 ? 5.34 -5.14 -2.411 1 94.06 232 ASP B CA 1
ATOM 4240 C C . ASP B 1 232 ? 5.828 -6.11 -1.337 1 94.06 232 ASP B C 1
ATOM 4242 O O . ASP B 1 232 ? 5.734 -7.328 -1.504 1 94.06 232 ASP B O 1
ATOM 4246 N N . ARG B 1 233 ? 6.414 -5.619 -0.255 1 96.3 233 ARG B N 1
ATOM 4247 C CA . ARG B 1 233 ? 7.052 -6.417 0.788 1 96.3 233 ARG B CA 1
ATOM 4248 C C . ARG B 1 233 ? 6.028 -7.276 1.523 1 96.3 233 ARG B C 1
ATOM 4250 O O . ARG B 1 233 ? 6.34 -8.387 1.956 1 96.3 233 ARG B O 1
ATOM 4257 N N . GLU B 1 234 ? 4.861 -6.751 1.646 1 96.72 234 GLU B N 1
ATOM 4258 C CA . GLU B 1 234 ? 3.852 -7.542 2.344 1 96.72 234 GLU B CA 1
ATOM 4259 C C . GLU B 1 234 ? 3.453 -8.769 1.53 1 96.72 234 GLU B C 1
ATOM 4261 O O . GLU B 1 234 ? 3.263 -9.854 2.085 1 96.72 234 GLU B O 1
ATOM 4266 N N . GLY B 1 235 ? 3.228 -8.58 0.24 1 97.42 235 GLY B N 1
ATOM 4267 C CA . GLY B 1 235 ? 2.985 -9.731 -0.614 1 97.42 235 GLY B CA 1
ATOM 4268 C C . GLY B 1 235 ? 4.076 -10.782 -0.525 1 97.42 235 GLY B C 1
ATOM 4269 O O . GLY B 1 235 ? 3.791 -11.981 -0.522 1 97.42 235 GLY B O 1
ATOM 4270 N N . ILE B 1 236 ? 5.309 -10.347 -0.437 1 98.16 236 ILE B N 1
ATOM 4271 C CA . ILE B 1 236 ? 6.438 -11.258 -0.281 1 98.16 236 ILE B CA 1
ATOM 4272 C C . ILE B 1 236 ? 6.307 -12.021 1.035 1 98.16 236 ILE B C 1
ATOM 4274 O O . ILE B 1 236 ? 6.522 -13.234 1.081 1 98.16 236 ILE B O 1
ATOM 4278 N N . ALA B 1 237 ? 5.924 -11.347 2.063 1 98.12 237 ALA B N 1
ATOM 4279 C CA . ALA B 1 237 ? 5.758 -11.985 3.367 1 98.12 237 ALA B CA 1
ATOM 4280 C C . ALA B 1 237 ? 4.687 -13.071 3.313 1 98.12 237 ALA B C 1
ATOM 4282 O O . ALA B 1 237 ? 4.879 -14.168 3.843 1 98.12 237 ALA B O 1
ATOM 4283 N N . PHE B 1 238 ? 3.529 -12.809 2.657 1 97.38 238 PHE B N 1
ATOM 4284 C CA . PHE B 1 238 ? 2.478 -13.808 2.502 1 97.38 238 PHE B CA 1
ATOM 4285 C C . PHE B 1 238 ? 3.036 -15.093 1.903 1 97.38 238 PHE B C 1
ATOM 4287 O O . PHE B 1 238 ? 2.785 -16.185 2.418 1 97.38 238 PHE B O 1
ATOM 4294 N N . LEU B 1 239 ? 3.795 -14.914 0.881 1 98.16 239 LEU B N 1
ATOM 4295 C CA . LEU B 1 239 ? 4.275 -16.057 0.112 1 98.16 239 LEU B CA 1
ATOM 4296 C C . LEU B 1 239 ? 5.362 -16.807 0.875 1 98.16 239 LEU B C 1
ATOM 4298 O O . LEU B 1 239 ? 5.409 -18.039 0.847 1 98.16 239 LEU B O 1
ATOM 4302 N N . ILE B 1 240 ? 6.252 -16.049 1.575 1 98.32 240 ILE B N 1
ATOM 4303 C CA . ILE B 1 240 ? 7.262 -16.693 2.408 1 98.32 240 ILE B CA 1
ATOM 4304 C C . ILE B 1 240 ? 6.582 -17.552 3.472 1 98.32 240 ILE B C 1
ATOM 4306 O O . ILE B 1 240 ? 7.001 -18.683 3.728 1 98.32 240 ILE B O 1
ATOM 4310 N N . LEU B 1 241 ? 5.534 -17.092 4.028 1 97.83 241 LEU B N 1
ATOM 4311 C CA . LEU B 1 241 ? 4.869 -17.73 5.159 1 97.83 241 LEU B CA 1
ATOM 4312 C C . LEU B 1 241 ? 4.109 -18.974 4.712 1 97.83 241 LEU B C 1
ATOM 4314 O O . LEU B 1 241 ? 3.698 -19.788 5.542 1 97.83 241 LEU B O 1
ATOM 4318 N N . THR B 1 242 ? 3.908 -19.113 3.398 1 96.6 242 THR B N 1
ATOM 4319 C CA . THR B 1 242 ? 3.341 -20.359 2.894 1 96.6 242 THR B CA 1
ATOM 4320 C C . THR B 1 242 ? 4.297 -21.524 3.134 1 96.6 242 THR B C 1
ATOM 4322 O O . THR B 1 242 ? 3.892 -22.687 3.078 1 96.6 242 THR B O 1
ATOM 4325 N N . GLY B 1 243 ? 5.601 -21.211 3.258 1 96.55 243 GLY B N 1
ATOM 4326 C CA . GLY B 1 243 ? 6.612 -22.25 3.377 1 96.55 243 GLY B CA 1
ATOM 4327 C C . GLY B 1 243 ? 7.013 -22.848 2.042 1 96.55 243 GLY B C 1
ATOM 4328 O O . GLY B 1 243 ? 7.664 -23.894 1.995 1 96.55 243 GLY B O 1
ATOM 4329 N N . LYS B 1 244 ? 6.635 -22.168 0.956 1 96.42 244 LYS B N 1
ATOM 4330 C CA . LYS B 1 244 ? 6.888 -22.734 -0.366 1 96.42 244 LYS B CA 1
ATOM 4331 C C . LYS B 1 244 ? 7.848 -21.858 -1.165 1 96.42 244 LYS B C 1
ATOM 4333 O O . LYS B 1 244 ? 8.446 -22.314 -2.142 1 96.42 244 LYS B O 1
ATOM 4338 N N . PHE B 1 245 ? 8.009 -20.619 -0.707 1 97.53 245 PHE B N 1
ATOM 4339 C CA . PHE B 1 245 ? 8.781 -19.672 -1.502 1 97.53 245 PHE B CA 1
ATOM 4340 C C . PHE B 1 245 ? 9.866 -19.014 -0.657 1 97.53 245 PHE B C 1
ATOM 4342 O O . PHE B 1 245 ? 9.67 -18.773 0.536 1 97.53 245 PHE B O 1
ATOM 4349 N N . LEU B 1 246 ? 10.995 -18.747 -1.325 1 97.28 246 LEU B N 1
ATOM 4350 C CA . LEU B 1 246 ? 12.017 -17.858 -0.783 1 97.28 246 LEU B CA 1
ATOM 4351 C C . LEU B 1 246 ? 11.782 -16.42 -1.234 1 97.28 246 LEU B C 1
ATOM 4353 O O . LEU B 1 246 ? 11.261 -16.185 -2.326 1 97.28 246 LEU B O 1
ATOM 4357 N N . GLY B 1 247 ? 12.142 -15.464 -0.398 1 98.02 247 GLY B N 1
ATOM 4358 C CA . GLY B 1 247 ? 12.016 -14.069 -0.789 1 98.02 247 GLY B CA 1
ATOM 4359 C C . GLY B 1 247 ? 12.855 -13.134 0.06 1 98.02 247 GLY B C 1
ATOM 4360 O O . GLY B 1 247 ? 13.191 -13.456 1.201 1 98.02 247 GLY B O 1
ATOM 4361 N N . PHE B 1 248 ? 13.227 -12.021 -0.469 1 98.43 248 PHE B N 1
ATOM 4362 C CA . PHE B 1 248 ? 13.974 -11.003 0.26 1 98.43 248 PHE B CA 1
ATOM 4363 C C . PHE B 1 248 ? 13.031 -10.084 1.027 1 98.43 248 PHE B C 1
ATOM 4365 O O . PHE B 1 248 ? 12.016 -9.639 0.489 1 98.43 248 PHE B O 1
ATOM 4372 N N . LEU B 1 249 ? 13.364 -9.829 2.282 1 98.45 249 LEU B N 1
ATOM 4373 C CA . LEU B 1 249 ? 12.677 -8.85 3.116 1 98.45 249 LEU B CA 1
ATOM 4374 C C . LEU B 1 249 ? 13.675 -8.022 3.918 1 98.45 249 LEU B C 1
ATOM 4376 O O . LEU B 1 249 ? 14.727 -8.527 4.317 1 98.45 249 LEU B O 1
ATOM 4380 N N . PRO B 1 250 ? 13.305 -6.747 4.119 1 98.02 250 PRO B N 1
ATOM 4381 C CA . PRO B 1 250 ? 14.107 -6.006 5.096 1 98.02 250 PRO B CA 1
ATOM 4382 C C . PRO B 1 250 ? 14.108 -6.66 6.476 1 98.02 250 PRO B C 1
ATOM 4384 O O . PRO B 1 250 ? 13.078 -7.177 6.919 1 98.02 250 PRO B O 1
ATOM 4387 N N . ASP B 1 251 ? 15.21 -6.574 7.145 1 97.97 251 ASP B N 1
ATOM 4388 C CA . ASP B 1 251 ? 15.372 -7.226 8.441 1 97.97 251 ASP B CA 1
ATOM 4389 C C . ASP B 1 251 ? 14.41 -6.643 9.473 1 97.97 251 ASP B C 1
ATOM 4391 O O . ASP B 1 251 ? 13.796 -7.383 10.245 1 97.97 251 ASP B O 1
ATOM 4395 N N . HIS B 1 252 ? 14.249 -5.386 9.448 1 96.85 252 HIS B N 1
ATOM 4396 C CA . HIS B 1 252 ? 13.391 -4.742 10.436 1 96.85 252 HIS B CA 1
ATOM 4397 C C . HIS B 1 252 ? 11.934 -5.152 10.251 1 96.85 252 HIS B C 1
ATOM 4399 O O . HIS B 1 252 ? 11.19 -5.274 11.228 1 96.85 252 HIS B O 1
ATOM 4405 N N . TYR B 1 253 ? 11.536 -5.375 9.081 1 97.14 253 TYR B N 1
ATOM 4406 C CA . TYR B 1 253 ? 10.167 -5.777 8.778 1 97.14 253 TYR B CA 1
ATOM 4407 C C . TYR B 1 253 ? 9.947 -7.25 9.098 1 97.14 253 TYR B C 1
ATOM 4409 O O . TYR B 1 253 ? 8.895 -7.629 9.618 1 97.14 253 TYR B O 1
ATOM 4417 N N . ALA B 1 254 ? 10.939 -8.069 8.855 1 98.11 254 ALA B N 1
ATOM 4418 C CA . ALA B 1 254 ? 10.845 -9.509 9.079 1 98.11 254 ALA B CA 1
ATOM 4419 C C . ALA B 1 254 ? 11.041 -9.849 10.553 1 98.11 254 ALA B C 1
ATOM 4421 O O . ALA B 1 254 ? 10.754 -10.969 10.982 1 98.11 254 ALA B O 1
ATOM 4422 N N . LYS B 1 255 ? 11.469 -8.928 11.312 1 96.77 255 LYS B N 1
ATOM 4423 C CA . LYS B 1 255 ? 11.967 -9.151 12.666 1 96.77 255 LYS B CA 1
ATOM 4424 C C . LYS B 1 255 ? 10.953 -9.924 13.504 1 96.77 255 LYS B C 1
ATOM 4426 O O . LYS B 1 255 ? 11.305 -10.901 14.168 1 96.77 255 LYS B O 1
ATOM 4431 N N . LYS B 1 256 ? 9.724 -9.527 13.444 1 94.31 256 LYS B N 1
ATOM 4432 C CA . LYS B 1 256 ? 8.719 -10.165 14.289 1 94.31 256 LYS B CA 1
ATOM 4433 C C . LYS B 1 256 ? 8.558 -11.64 13.935 1 94.31 256 LYS B C 1
ATOM 4435 O O . LYS B 1 256 ? 8.454 -12.489 14.822 1 94.31 256 LYS B O 1
ATOM 4440 N N . TRP B 1 257 ? 8.503 -11.973 12.709 1 96.82 257 TRP B N 1
ATOM 4441 C CA . TRP B 1 257 ? 8.336 -13.355 12.272 1 96.82 257 TRP B CA 1
ATOM 4442 C C . TRP B 1 257 ? 9.572 -14.184 12.606 1 96.82 257 TRP B C 1
ATOM 4444 O O . TRP B 1 257 ? 9.465 -15.376 12.906 1 96.82 257 TRP B O 1
ATOM 4454 N N . VAL B 1 258 ? 10.72 -13.504 12.584 1 97.34 258 VAL B N 1
ATOM 4455 C CA . VAL B 1 258 ? 11.957 -14.193 12.935 1 97.34 258 VAL B CA 1
ATOM 4456 C C . VAL B 1 258 ? 11.972 -14.498 14.431 1 97.34 258 VAL B C 1
ATOM 4458 O O . VAL B 1 258 ? 12.248 -15.63 14.837 1 97.34 258 VAL B O 1
ATOM 4461 N N . GLU B 1 259 ? 11.637 -13.524 15.177 1 96.17 259 GLU B N 1
ATOM 4462 C CA . GLU B 1 259 ? 11.625 -13.677 16.629 1 96.17 259 GLU B CA 1
ATOM 4463 C C . GLU B 1 259 ? 10.592 -14.711 17.066 1 96.17 259 GLU B C 1
ATOM 4465 O O . GLU B 1 259 ? 10.807 -15.439 18.037 1 96.17 259 GLU B O 1
ATOM 4470 N N . ASP B 1 260 ? 9.478 -14.828 16.336 1 95.24 260 ASP B N 1
ATOM 4471 C CA . ASP B 1 260 ? 8.398 -15.746 16.684 1 95.24 260 ASP B CA 1
ATOM 4472 C C . ASP B 1 260 ? 8.645 -17.133 16.096 1 95.24 260 ASP B C 1
ATOM 4474 O O . ASP B 1 260 ? 7.863 -18.059 16.326 1 95.24 260 ASP B O 1
ATOM 4478 N N . GLY B 1 261 ? 9.681 -17.269 15.308 1 96.22 261 GLY B N 1
ATOM 4479 C CA . GLY B 1 261 ? 10.061 -18.567 14.773 1 96.22 261 GLY B CA 1
ATOM 4480 C C . GLY B 1 261 ? 9.305 -18.936 13.511 1 96.22 261 GLY B C 1
ATOM 4481 O O . GLY B 1 261 ? 9.205 -20.115 13.163 1 96.22 261 GLY B O 1
ATOM 4482 N N . PHE B 1 262 ? 8.811 -17.925 12.807 1 97.03 262 PHE B N 1
ATOM 4483 C CA . PHE B 1 262 ? 8.008 -18.196 11.62 1 97.03 262 PHE B CA 1
ATOM 4484 C C . PHE B 1 262 ? 8.822 -17.97 10.352 1 97.03 262 PHE B C 1
ATOM 4486 O O . PHE B 1 262 ? 8.431 -18.412 9.27 1 97.03 262 PHE B O 1
ATOM 4493 N N . MET B 1 263 ? 9.937 -17.239 10.431 1 97.68 263 MET B N 1
ATOM 4494 C CA . MET B 1 263 ? 10.853 -16.977 9.324 1 97.68 263 MET B CA 1
ATOM 4495 C C . MET B 1 263 ? 12.302 -17.16 9.762 1 97.68 263 MET B C 1
ATOM 4497 O O . MET B 1 263 ? 12.623 -17.003 10.942 1 97.68 263 MET B O 1
ATOM 4501 N N . GLN B 1 264 ? 13.137 -17.476 8.818 1 97 264 GLN B N 1
ATOM 4502 C CA . GLN B 1 264 ? 14.578 -17.535 9.038 1 97 264 GLN B CA 1
ATOM 4503 C C . GLN B 1 264 ? 15.342 -17.052 7.808 1 97 264 GLN B C 1
ATOM 4505 O O . GLN B 1 264 ? 14.97 -17.368 6.676 1 97 264 GLN B O 1
ATOM 4510 N N . ALA B 1 265 ? 16.409 -16.321 8.046 1 96.58 265 ALA B N 1
ATOM 4511 C CA . ALA B 1 265 ? 17.255 -15.858 6.949 1 96.58 265 ALA B CA 1
ATOM 4512 C C . ALA B 1 265 ? 18.117 -16.993 6.405 1 96.58 265 ALA B C 1
ATOM 4514 O O . ALA B 1 265 ? 18.703 -17.759 7.174 1 96.58 265 ALA B O 1
ATOM 4515 N N . VAL B 1 266 ? 18.175 -17.115 5.114 1 95.16 266 VAL B N 1
ATOM 4516 C CA . VAL B 1 266 ? 18.963 -18.134 4.427 1 95.16 266 VAL B CA 1
ATOM 4517 C C . VAL B 1 266 ? 20.325 -17.56 4.042 1 95.16 266 VAL B C 1
ATOM 4519 O O . VAL B 1 266 ? 20.404 -16.535 3.361 1 95.16 266 VAL B O 1
ATOM 4522 N N . SER B 1 267 ? 21.438 -18.21 4.491 1 92.62 267 SER B N 1
ATOM 4523 C CA . SER B 1 267 ? 22.8 -17.798 4.168 1 92.62 267 SER B CA 1
ATOM 4524 C C . SER B 1 267 ? 22.992 -16.301 4.386 1 92.62 267 SER B C 1
ATOM 4526 O O . SER B 1 267 ? 23.453 -15.592 3.49 1 92.62 267 SER B O 1
ATOM 4528 N N . LYS B 1 268 ? 22.641 -15.823 5.519 1 92.27 268 LYS B N 1
ATOM 4529 C CA . LYS B 1 268 ? 22.559 -14.412 5.884 1 92.27 268 LYS B CA 1
ATOM 4530 C C . LYS B 1 268 ? 23.864 -13.686 5.566 1 92.27 268 LYS B C 1
ATOM 4532 O O . LYS B 1 268 ? 23.851 -12.513 5.187 1 92.27 268 LYS B O 1
ATOM 4537 N N . GLU B 1 269 ? 24.973 -14.296 5.607 1 91.05 269 GLU B N 1
ATOM 4538 C CA . GLU B 1 269 ? 26.278 -13.668 5.421 1 91.05 269 GLU B CA 1
ATOM 4539 C C . GLU B 1 269 ? 26.621 -13.535 3.94 1 91.05 269 GLU B C 1
ATOM 4541 O O . GLU B 1 269 ? 27.411 -12.669 3.556 1 91.05 269 GLU B O 1
ATOM 4546 N N . LYS B 1 270 ? 25.971 -14.326 3.151 1 91.11 270 LYS B N 1
ATOM 4547 C CA . LYS B 1 270 ? 26.355 -14.393 1.744 1 91.11 270 LYS B CA 1
ATOM 4548 C C . LYS B 1 270 ? 25.309 -13.727 0.855 1 91.11 270 LYS B C 1
ATOM 4550 O O . LYS B 1 270 ? 25.633 -13.216 -0.219 1 91.11 270 LYS B O 1
ATOM 4555 N N . ILE B 1 271 ? 24.108 -13.821 1.318 1 94.1 271 ILE B N 1
ATOM 4556 C CA . ILE B 1 271 ? 23.032 -13.362 0.447 1 94.1 271 ILE B CA 1
ATOM 4557 C C . ILE B 1 271 ? 22.265 -12.23 1.126 1 94.1 271 ILE B C 1
ATOM 4559 O O . ILE B 1 271 ? 21.295 -12.475 1.847 1 94.1 271 ILE B O 1
ATOM 4563 N N . HIS B 1 272 ? 22.643 -11.103 0.878 1 96.29 272 HIS B N 1
ATOM 4564 C CA . HIS B 1 272 ? 22.02 -9.902 1.423 1 96.29 272 HIS B CA 1
ATOM 4565 C C . HIS B 1 272 ? 22.383 -8.671 0.599 1 96.29 272 HIS B C 1
ATOM 4567 O O . HIS B 1 272 ? 23.336 -8.701 -0.183 1 96.29 272 HIS B O 1
ATOM 4573 N N . TYR B 1 273 ? 21.599 -7.683 0.672 1 97.27 273 TYR B N 1
ATOM 4574 C CA . TYR B 1 273 ? 21.907 -6.398 0.055 1 97.27 273 TYR B CA 1
ATOM 4575 C C . TYR B 1 273 ? 21.382 -5.246 0.905 1 97.27 273 TYR B C 1
ATOM 4577 O O . TYR B 1 273 ? 20.557 -5.451 1.798 1 97.27 273 TYR B O 1
ATOM 4585 N N . SER B 1 274 ? 21.913 -4.108 0.654 1 96.62 274 SER B N 1
ATOM 4586 C CA . SER B 1 274 ? 21.502 -2.885 1.336 1 96.62 274 SER B CA 1
ATOM 4587 C C . SER B 1 274 ? 20.883 -1.889 0.36 1 96.62 274 SER B C 1
ATOM 4589 O O . SER B 1 274 ? 21.339 -1.763 -0.778 1 96.62 274 SER B O 1
ATOM 4591 N N . THR B 1 275 ? 19.832 -1.262 0.803 1 96.39 275 THR B N 1
ATOM 4592 C CA . THR B 1 275 ? 19.157 -0.24 0.012 1 96.39 275 THR B CA 1
ATOM 4593 C C . THR B 1 275 ? 19.114 1.086 0.765 1 96.39 275 THR B C 1
ATOM 4595 O O . THR B 1 275 ? 18.554 1.166 1.861 1 96.39 275 THR B O 1
ATOM 4598 N N . PRO B 1 276 ? 19.69 2.134 0.2 1 96.85 276 PRO B N 1
ATOM 4599 C CA . PRO B 1 276 ? 19.52 3.447 0.828 1 96.85 276 PRO B CA 1
ATOM 4600 C C . PRO B 1 276 ? 18.079 3.949 0.764 1 96.85 276 PRO B C 1
ATOM 4602 O O . PRO B 1 276 ? 17.436 3.859 -0.285 1 96.85 276 PRO B O 1
ATOM 4605 N N . ILE B 1 277 ? 17.561 4.372 1.861 1 97.58 277 ILE B N 1
ATOM 4606 C CA . ILE B 1 277 ? 16.276 5.057 1.941 1 97.58 277 ILE B CA 1
ATOM 4607 C C . ILE B 1 277 ? 16.501 6.562 2.071 1 97.58 277 ILE B C 1
ATOM 4609 O O . ILE B 1 277 ? 17.254 7.011 2.939 1 97.58 277 ILE B O 1
ATOM 4613 N N . CYS B 1 278 ? 15.826 7.313 1.262 1 97.78 278 CYS B N 1
ATOM 4614 C CA . CYS B 1 278 ? 16.076 8.749 1.204 1 97.78 278 CYS B CA 1
ATOM 4615 C C . CYS B 1 278 ? 14.782 9.535 1.376 1 97.78 278 CYS B C 1
ATOM 4617 O O . CYS B 1 278 ? 13.697 9.022 1.096 1 97.78 278 CYS B O 1
ATOM 4619 N N . LEU B 1 279 ? 14.94 10.685 1.895 1 97.46 279 LEU B N 1
ATOM 4620 C CA . LEU B 1 279 ? 13.905 11.707 1.774 1 97.46 279 LEU B CA 1
ATOM 4621 C C . LEU B 1 279 ? 14.089 12.518 0.496 1 97.46 279 LEU B C 1
ATOM 4623 O O . LEU B 1 279 ? 15.165 13.07 0.255 1 97.46 279 LEU B O 1
ATOM 4627 N N . ILE B 1 280 ? 13.058 12.587 -0.295 1 97.15 280 ILE B N 1
ATOM 4628 C CA . ILE B 1 280 ? 13.182 13.348 -1.534 1 97.15 280 ILE B CA 1
ATOM 4629 C C . ILE B 1 280 ? 12.338 14.617 -1.446 1 97.15 280 ILE B C 1
ATOM 4631 O O . ILE B 1 280 ? 11.28 14.624 -0.814 1 97.15 280 ILE B O 1
ATOM 4635 N N . THR B 1 281 ? 12.748 15.635 -2.03 1 96.09 281 THR B N 1
ATOM 4636 C CA . THR B 1 281 ? 12.035 16.896 -2.197 1 96.09 281 THR B CA 1
ATOM 4637 C C . THR B 1 281 ? 12.202 17.428 -3.618 1 96.09 281 THR B C 1
ATOM 4639 O O . THR B 1 281 ? 13.088 16.986 -4.352 1 96.09 281 THR B O 1
ATOM 4642 N N . HIS B 1 282 ? 11.258 18.26 -3.963 1 92.78 282 HIS B N 1
ATOM 4643 C CA . HIS B 1 282 ? 11.38 18.907 -5.265 1 92.78 282 HIS B CA 1
ATOM 4644 C C . HIS B 1 282 ? 12.629 19.779 -5.332 1 92.78 282 HIS B C 1
ATOM 4646 O O . HIS B 1 282 ? 12.929 20.515 -4.389 1 92.78 282 HIS B O 1
ATOM 4652 N N . LYS B 1 283 ? 13.339 19.495 -6.426 1 89.12 283 LYS B N 1
ATOM 4653 C CA . LYS B 1 283 ? 14.521 20.329 -6.623 1 89.12 283 LYS B CA 1
ATOM 4654 C C . LYS B 1 283 ? 14.134 21.785 -6.865 1 89.12 283 LYS B C 1
ATOM 4656 O O . LYS B 1 283 ? 13.219 22.068 -7.642 1 89.12 283 LYS B O 1
ATOM 4661 N N . GLY B 1 284 ? 14.677 22.708 -6.162 1 75.76 284 GLY B N 1
ATOM 4662 C CA . GLY B 1 284 ? 14.437 24.131 -6.342 1 75.76 284 GLY B CA 1
ATOM 4663 C C . GLY B 1 284 ? 14.311 24.885 -5.032 1 75.76 284 GLY B C 1
ATOM 4664 O O . GLY B 1 284 ? 14.273 24.277 -3.96 1 75.76 284 GLY B O 1
ATOM 4665 N N . LYS B 1 285 ? 14.518 26.176 -5.035 1 61.93 285 LYS B N 1
ATOM 4666 C CA . LYS B 1 285 ? 14.754 27.053 -3.892 1 61.93 285 LYS B CA 1
ATOM 4667 C C . LYS B 1 285 ? 13.454 27.349 -3.149 1 61.93 285 LYS B C 1
ATOM 4669 O O . LYS B 1 285 ? 13.476 27.877 -2.036 1 61.93 285 LYS B O 1
ATOM 4674 N N . ASN B 1 286 ? 12.331 27.015 -3.733 1 59.89 286 ASN B N 1
ATOM 4675 C CA . ASN B 1 286 ? 11.21 27.578 -2.987 1 59.89 286 ASN B CA 1
ATOM 4676 C C . ASN B 1 286 ? 10.424 26.494 -2.255 1 59.89 286 ASN B C 1
ATOM 4678 O O . ASN B 1 286 ? 9.329 26.121 -2.68 1 59.89 286 ASN B O 1
ATOM 4682 N N . HIS B 1 287 ? 11.082 26.167 -1.092 1 65.05 287 HIS B N 1
ATOM 4683 C CA . HIS B 1 287 ? 10.411 25.136 -0.308 1 65.05 287 HIS B CA 1
ATOM 4684 C C . HIS B 1 287 ? 9.324 25.737 0.577 1 65.05 287 HIS B C 1
ATOM 4686 O O . HIS B 1 287 ? 9.449 26.875 1.036 1 65.05 287 HIS B O 1
ATOM 4692 N N . ASN B 1 288 ? 8.292 25.078 0.696 1 76.5 288 ASN B N 1
ATOM 4693 C CA . ASN B 1 288 ? 7.289 25.217 1.747 1 76.5 288 ASN B CA 1
ATOM 4694 C C . ASN B 1 288 ? 7.934 25.326 3.126 1 76.5 288 ASN B C 1
ATOM 4696 O O . ASN B 1 288 ? 8.895 24.614 3.424 1 76.5 288 ASN B O 1
ATOM 4700 N N . ILE B 1 289 ? 7.701 26.491 3.897 1 83.61 289 ILE B N 1
ATOM 4701 C CA . ILE B 1 289 ? 8.329 26.768 5.184 1 83.61 289 ILE B CA 1
ATOM 4702 C C . ILE B 1 289 ? 8.203 25.548 6.093 1 83.61 289 ILE B C 1
ATOM 4704 O O . ILE B 1 289 ? 9.097 25.269 6.896 1 83.61 289 ILE B O 1
ATOM 4708 N N . ILE B 1 290 ? 7.105 24.854 6.044 1 90.69 290 ILE B N 1
ATOM 4709 C CA . ILE B 1 290 ? 6.911 23.662 6.862 1 90.69 290 ILE B CA 1
ATOM 4710 C C . ILE B 1 290 ? 7.943 22.603 6.482 1 90.69 290 ILE B C 1
ATOM 4712 O O . ILE B 1 290 ? 8.551 21.978 7.355 1 90.69 290 ILE B O 1
ATOM 4716 N N . LEU B 1 291 ? 8.145 22.437 5.187 1 93.22 291 LEU B N 1
ATOM 4717 C CA . LEU B 1 291 ? 9.151 21.494 4.711 1 93.22 291 LEU B CA 1
ATOM 4718 C C . LEU B 1 291 ? 10.541 21.89 5.198 1 93.22 291 LEU B C 1
ATOM 4720 O O . LEU B 1 291 ? 11.31 21.04 5.651 1 93.22 291 LEU B O 1
ATOM 4724 N N . LYS B 1 292 ? 10.866 23.162 5.075 1 91.08 292 LYS B N 1
ATOM 4725 C CA . LYS B 1 292 ? 12.162 23.655 5.532 1 91.08 292 LYS B CA 1
ATOM 4726 C C . LYS B 1 292 ? 12.372 23.359 7.014 1 91.08 292 LYS B C 1
ATOM 4728 O O . LYS B 1 292 ? 13.443 22.9 7.415 1 91.08 292 LYS B O 1
ATOM 4733 N N . THR B 1 293 ? 11.38 23.666 7.785 1 92.73 293 THR B N 1
ATOM 4734 C CA . THR B 1 293 ? 11.435 23.413 9.221 1 92.73 293 THR B CA 1
ATOM 4735 C C . THR B 1 293 ? 11.613 21.924 9.501 1 92.73 293 THR B C 1
ATOM 4737 O O . THR B 1 293 ? 12.443 21.537 10.326 1 92.73 293 THR B O 1
ATOM 4740 N N . PHE B 1 294 ? 10.861 21.09 8.841 1 95.85 294 PHE B N 1
ATOM 4741 C CA . PHE B 1 294 ? 10.955 19.642 8.981 1 95.85 294 PHE B CA 1
ATOM 4742 C C . PHE B 1 294 ? 12.363 19.157 8.659 1 95.85 294 PHE B C 1
ATOM 4744 O O . PHE B 1 294 ? 12.934 18.356 9.401 1 95.85 294 PHE B O 1
ATOM 4751 N N . MET B 1 295 ? 12.907 19.653 7.592 1 94.96 295 MET B N 1
ATOM 4752 C CA . MET B 1 295 ? 14.238 19.255 7.143 1 94.96 295 MET B CA 1
ATOM 4753 C C . MET B 1 295 ? 15.3 19.667 8.156 1 94.96 295 MET B C 1
ATOM 4755 O O . MET B 1 295 ? 16.246 18.919 8.41 1 94.96 295 MET B O 1
ATOM 4759 N N . GLU B 1 296 ? 15.164 20.807 8.685 1 94.62 296 GLU B N 1
ATOM 4760 C CA . GLU B 1 296 ? 16.103 21.277 9.699 1 94.62 296 GLU B CA 1
ATOM 4761 C C . GLU B 1 296 ? 16.058 20.396 10.944 1 94.62 296 GLU B C 1
ATOM 4763 O O . GLU B 1 296 ? 17.101 20.037 11.495 1 94.62 296 GLU B O 1
ATOM 4768 N N . MET B 1 297 ? 14.877 20.065 11.346 1 95.77 297 MET B N 1
ATOM 4769 C CA . MET B 1 297 ? 14.703 19.178 12.493 1 95.77 297 MET B CA 1
ATOM 4770 C C . MET B 1 297 ? 15.32 17.81 12.221 1 95.77 297 MET B C 1
ATOM 4772 O O . MET B 1 297 ? 15.98 17.238 13.09 1 95.77 297 MET B O 1
ATOM 4776 N N . LEU B 1 298 ? 15.076 17.308 11.031 1 96.23 298 LEU B N 1
ATOM 4777 C CA . LEU B 1 298 ? 15.554 15.989 10.631 1 96.23 298 LEU B CA 1
ATOM 4778 C C . LEU B 1 298 ? 17.077 15.956 10.575 1 96.23 298 LEU B C 1
ATOM 4780 O O . LEU B 1 298 ? 17.701 15.012 11.065 1 96.23 298 LEU B O 1
ATOM 4784 N N . GLU B 1 299 ? 17.659 16.945 9.975 1 95.01 299 GLU B N 1
ATOM 4785 C CA . GLU B 1 299 ? 19.112 17.034 9.858 1 95.01 299 GLU B CA 1
ATOM 4786 C C . GLU B 1 299 ? 19.775 17.077 11.232 1 95.01 299 GLU B C 1
ATOM 4788 O O . GLU B 1 299 ? 20.801 16.43 11.452 1 95.01 299 GLU B O 1
ATOM 4793 N N . LYS B 1 300 ? 19.243 17.796 12.104 1 93.86 300 LYS B N 1
ATOM 4794 C CA . LYS B 1 300 ? 19.767 17.886 13.464 1 93.86 300 LYS B CA 1
ATOM 4795 C C . LYS B 1 300 ? 19.722 16.53 14.162 1 93.86 300 LYS B C 1
ATOM 4797 O O . LYS B 1 300 ? 20.645 16.173 14.896 1 93.86 300 LYS B O 1
ATOM 4802 N N . ARG B 1 301 ? 18.669 15.807 13.931 1 92.01 301 ARG B N 1
ATOM 4803 C CA . ARG B 1 301 ? 18.482 14.506 14.567 1 92.01 301 ARG B CA 1
ATOM 4804 C C . ARG B 1 301 ? 19.475 13.484 14.025 1 92.01 301 ARG B C 1
ATOM 4806 O O . ARG B 1 301 ? 19.98 12.644 14.772 1 92.01 301 ARG B O 1
ATOM 4813 N N . ILE B 1 302 ? 19.674 13.488 12.745 1 90.75 302 ILE B N 1
ATOM 4814 C CA . ILE B 1 302 ? 20.559 12.514 12.115 1 90.75 302 ILE B CA 1
ATOM 4815 C C . ILE B 1 302 ? 22.006 12.797 12.515 1 90.75 302 ILE B C 1
ATOM 4817 O O . ILE B 1 302 ? 22.78 11.87 12.764 1 90.75 302 ILE B O 1
ATOM 4821 N N . VAL B 1 303 ? 22.399 14.009 12.584 1 83.95 303 VAL B N 1
ATOM 4822 C CA . VAL B 1 303 ? 23.756 14.395 12.956 1 83.95 303 VAL B CA 1
ATOM 4823 C C . VAL B 1 303 ? 23.996 14.082 14.431 1 83.95 303 VAL B C 1
ATOM 4825 O O . VAL B 1 303 ? 25.075 13.614 14.805 1 83.95 303 VAL B O 1
ATOM 4828 N N . GLU B 1 304 ? 23 14.297 15.256 1 76.31 304 GLU B N 1
ATOM 4829 C CA . GLU B 1 304 ? 23.143 14.096 16.695 1 76.31 304 GLU B CA 1
ATOM 4830 C C . GLU B 1 304 ? 22.993 12.623 17.064 1 76.31 304 GLU B C 1
ATOM 4832 O O . GLU B 1 304 ? 23.411 12.203 18.145 1 76.31 304 GLU B O 1
ATOM 4837 N N . GLY B 1 305 ? 22.305 11.843 16.273 1 66.98 305 GLY B N 1
ATOM 4838 C CA . GLY B 1 305 ? 22.072 10.45 16.62 1 66.98 305 GLY B CA 1
ATOM 4839 C C . GLY B 1 305 ? 23.101 9.507 16.026 1 66.98 305 GLY B C 1
ATOM 4840 O O . GLY B 1 305 ? 23.494 8.528 16.663 1 66.98 305 GLY B O 1
#

Sequence (610 aa):
MKPKKLNQVTDFDIKLLKIFKTVCDCHSFTSAESILGISRSAISLHMSDLENRLGIRLCQRGRAGFALTDEGREILEYIEVLTAAIEDFRSKVNQMHNRLKGEFNIGIINNLVTMPRGYITNTLTQLAEEHAEVIINISMSTLSDIECRVLDNRLHAGVIPLVTPLSGLDYFDLYSESSFLYCGKNHPLFSQCSNMNLDELKTWQAILPNYAITPEAAKLHQLLDCKATASDREGIAFLILTGKFLGFLPDHYAKKWVEDGFMQAVSKEKIHYSTPICLITHKGKNHNIILKTFMEMLEKRIVEGMKPKKLNQVTDFDIKLLKIFKTVCDCHSFTSAESILGISRSAISLHMSDLENRLGIRLCQRGRAGFALTDEGREILEYIEVLTAAIEDFRSKVNQMHNRLKGEFNIGIINNLVTMPRGYITNTLTQLAEEHAEVIINISMSTLSDIECRVLDNRLHAGVIPLVTPLSGLDYFDLYSESSFLYCGKNHPLFSQCSNMNLDELKTWQAILPNYAITPEAAKLHQLLDCKATASDREGIAFLILTGKFLGFLPDHYAKKWVEDGFMQAVSKEKIHYSTPICLITHKGKNHNIILKTFMEMLEKRIVEG

pLDDT: mean 85.88, std 12.92, range [25.53, 98.45]

InterPro domains:
  IPR000847 LysR, HTH, N-terminal domain [PF00126] (15-73)
  IPR000847 LysR, HTH, N-terminal domain [PS50931] (12-69)
  IPR005119 LysR, substrate-binding [PF03466] (99-300)
  IPR036388 Winged helix-like DNA-binding domain superfamily [G3DSA:1.10.10.10] (12-102)
  IPR036390 Winged helix DNA-binding domain superfamily [SSF46785] (13-98)